Protein AF-0000000076393486 (afdb_homodimer)

Organism: Callorhinchus milii (NCBI:txid7868)

InterPro domains:
  IPR001675 Glycosyl transferase family 29 [PF00777] (75-314)
  IPR012163 Sialyltransferase [PIRSF005557] (46-324)
  IPR038578 GT29-like superfamiliy [G3DSA:3.90.1480.20] (38-325)
  IPR051757 Beta-galactoside alpha2-3 sialyltransferases [PTHR46032] (37-324)

Sequence (650 aa):
MYWGRGWRRPRWWACLLAGLALLLCLHASLRCCSGGRRGRGVSSVCGCRTCVAQPGTDSWFDERFNSSVEPLLSTKNSWIHPDALHWWMRLQSGRTTVVKVTEWLLKAGATTNPYQGPPQPSRCRSCSVVGNSGNLRGSEYGKLIDSHDFVLRMNRAAIAGFEPDVGTRTTHHFMYPESARDLQPHVYLVLVPFKLLDLMWLSSALSSGHINVTYTRVKRYIKADRDKVLVIHPEFFKYVHENWTERHGRYPSTGLLTLVFALHLCDQVSVFGYGADIRGNWHHYWEKNRYAGAFRATGVHHAGFERQVITQLAIGGKIRLYPGQMYWGRGWRRPRWWACLLAGLALLLCLHASLRCCSGGRRGRGVSSVCGCRTCVAQPGTDSWFDERFNSSVEPLLSTKNSWIHPDALHWWMRLQSGRTTVVKVTEWLLKAGATTNPYQGPPQPSRCRSCSVVGNSGNLRGSEYGKLIDSHDFVLRMNRAAIAGFEPDVGTRTTHHFMYPESARDLQPHVYLVLVPFKLLDLMWLSSALSSGHINVTYTRVKRYIKADRDKVLVIHPEFFKYVHENWTERHGRYPSTGLLTLVFALHLCDQVSVFGYGADIRGNWHHYWEKNRYAGAFRATGVHHAGFERQVITQLAIGGKIRLYPGQ

Radius of gyration: 35.56 Å; Cα contacts (8 Å, |Δi|>4): 1151; chains: 2; bounding box: 90×109×100 Å

Foldseek 3Di:
DDDDDDDDDDDDDDDDDDDDDDDDDDDDDPPPPPPVPPPPPQDDPDDDPDDPPRPPPDPVSNVPDDPPDDPDDDPVPVDDDPVVVVVVVVVDPLVVLVVVLVVLLVVLQAPAPPQDDDDDPVDAAEEEEAEFFQLLQPQQCAVVQVPGNAYEEEFQRDCVPSNSRGHDDHQEYEYFFARDAADDPNHAYEYEDPDSVRSVQVSQQPPVLPDQDDPHGGGSHHHDRSHRYYYDDVVLFVVCCCVQLVVQAQTADSSSSVQVVCLRRGPAYEYYNDFHPVVRFRDGSPDPDPVSCVVVVVSRHDNVSSVVSVVVCCVVVSYHYDRHD/DDDDPDDDDDDDDDDDDDDDYDDDPPVPDPPPPPPVPPPPPQDDPDDDPDDPPRPPPDPVSNVPDDPPDDPDDDPVPVDDDPVVVVVVVVVDPLVVLVVVLVVLLVVLQAPAPPQDDDDDPVDAAEEEEAEFFQLLQPQQCAVVQVPGNAYEYEFQRDCVPSNSRGHDDHQEYEYFFARDAADDPNHAYEYEDPDSVRSVQVSQQPPVLPDQDDPHGGGSHHHDRSHRYYYDDVVLFVVCCCPQLVVQAQTADSSSSVQVVCLRRGPAYEYYNDFHPVVRFRDGSPDPDDVSCVVVVVSRHDNVSSVVSVVVCCVVVSYHYDRHD

Nearest PDB structures (foldseek):
  2wnf-assembly1_A  TM=7.527E-01  e=5.369E-31  Sus scrofa
  2wml-assembly1_A  TM=7.428E-01  e=3.235E-31  Sus scrofa
  6apl-assembly1_A  TM=7.804E-01  e=3.347E-16  Homo sapiens
  6qvt-assembly2_B  TM=5.595E-01  e=7.664E-08  Homo sapiens
  6qvt-assembly1_A  TM=5.709E-01  e=1.860E-07  Homo sapiens

Structure (mmCIF, N/CA/C/O backbone):
data_AF-0000000076393486-model_v1
#
loop_
_entity.id
_entity.type
_entity.pdbx_description
1 polymer 'CMP-N-acetylneuraminate-beta-galactosamide-alpha-2,3-sialyltransferase 2'
#
loop_
_atom_site.group_PDB
_atom_site.id
_atom_site.type_symbol
_atom_site.label_atom_id
_atom_site.label_alt_id
_atom_site.label_comp_id
_atom_site.label_asym_id
_atom_site.label_entity_id
_atom_site.label_seq_id
_atom_site.pdbx_PDB_ins_code
_atom_site.Cartn_x
_atom_site.Cartn_y
_atom_site.Cartn_z
_atom_site.occupancy
_atom_site.B_iso_or_equiv
_atom_site.auth_seq_id
_atom_site.auth_comp_id
_atom_site.auth_asym_id
_atom_site.auth_atom_id
_atom_site.pdbx_PDB_model_num
ATOM 1 N N . MET A 1 1 ? -34.406 -2.322 -59.312 1 17.16 1 MET A N 1
ATOM 2 C CA . MET A 1 1 ? -34.625 -1.48 -60.469 1 17.16 1 MET A CA 1
ATOM 3 C C . MET A 1 1 ? -34.125 -0.064 -60.219 1 17.16 1 MET A C 1
ATOM 5 O O . MET A 1 1 ? -33.25 0.437 -60.969 1 17.16 1 MET A O 1
ATOM 9 N N . TYR A 1 2 ? -35.156 0.816 -59.906 1 18.14 2 TYR A N 1
ATOM 10 C CA . TYR A 1 2 ? -35.531 2.115 -60.438 1 18.14 2 TYR A CA 1
ATOM 11 C C . TYR A 1 2 ? -34.719 3.232 -59.844 1 18.14 2 TYR A C 1
ATOM 13 O O . TYR A 1 2 ? -34.312 3.162 -58.656 1 18.14 2 TYR A O 1
ATOM 21 N N . TRP A 1 3 ? -34.438 4.32 -60.594 1 19.28 3 TRP A N 1
ATOM 22 C CA . TRP A 1 3 ? -33.625 5.344 -61.25 1 19.28 3 TRP A CA 1
ATOM 23 C C . TRP A 1 3 ? -33.656 6.645 -60.469 1 19.28 3 TRP A C 1
ATOM 25 O O . TRP A 1 3 ? -32.594 7.176 -60.125 1 19.28 3 TRP A O 1
ATOM 35 N N . GLY A 1 4 ? -34.625 7.57 -60.688 1 16.88 4 GLY A N 1
ATOM 36 C CA . GLY A 1 4 ? -34.531 8.836 -61.406 1 16.88 4 GLY A CA 1
ATOM 37 C C . GLY A 1 4 ? -34.469 10.031 -60.469 1 16.88 4 GLY A C 1
ATOM 38 O O . GLY A 1 4 ? -34.656 11.172 -60.906 1 16.88 4 GLY A O 1
ATOM 39 N N . ARG A 1 5 ? -34.406 9.859 -59.062 1 18.45 5 ARG A N 1
ATOM 40 C CA . ARG A 1 5 ? -35 10.938 -58.281 1 18.45 5 ARG A CA 1
ATOM 41 C C . ARG A 1 5 ? -34.219 12.242 -58.469 1 18.45 5 ARG A C 1
ATOM 43 O O . ARG A 1 5 ? -33 12.258 -58.312 1 18.45 5 ARG A O 1
ATOM 50 N N . GLY A 1 6 ? -34.906 13.383 -58.781 1 17.14 6 GLY A N 1
ATOM 51 C CA . GLY A 1 6 ? -35.031 14.633 -59.5 1 17.14 6 GLY A CA 1
ATOM 52 C C . GLY A 1 6 ? -34.219 15.766 -58.906 1 17.14 6 GLY A C 1
ATOM 53 O O . GLY A 1 6 ? -33.688 15.633 -57.812 1 17.14 6 GLY A O 1
ATOM 54 N N . TRP A 1 7 ? -34.75 17.109 -58.969 1 18.02 7 TRP A N 1
ATOM 55 C CA . TRP A 1 7 ? -34.562 18.375 -59.656 1 18.02 7 TRP A CA 1
ATOM 56 C C . TRP A 1 7 ? -33.969 19.422 -58.719 1 18.02 7 TRP A C 1
ATOM 58 O O . TRP A 1 7 ? -34.125 19.328 -57.5 1 18.02 7 TRP A O 1
ATOM 68 N N . ARG A 1 8 ? -33.188 20.484 -59.25 1 19.95 8 ARG A N 1
ATOM 69 C CA . ARG A 1 8 ? -32.094 21.453 -59.219 1 19.95 8 ARG A CA 1
ATOM 70 C C . ARG A 1 8 ? -32.594 22.828 -58.812 1 19.95 8 ARG A C 1
ATOM 72 O O . ARG A 1 8 ? -32.969 23.641 -59.656 1 19.95 8 ARG A O 1
ATOM 79 N N . ARG A 1 9 ? -33.594 23.016 -57.781 1 17.31 9 ARG A N 1
ATOM 80 C CA . ARG A 1 9 ? -34.312 24.297 -57.812 1 17.31 9 ARG A CA 1
ATOM 81 C C . ARG A 1 9 ? -33.312 25.469 -57.75 1 17.31 9 ARG A C 1
ATOM 83 O O . ARG A 1 9 ? -32.375 25.438 -56.938 1 17.31 9 ARG A O 1
ATOM 90 N N . PRO A 1 10 ? -33.562 26.625 -58.531 1 17.84 10 PRO A N 1
ATOM 91 C CA . PRO A 1 10 ? -32.875 27.75 -59.125 1 17.84 10 PRO A CA 1
ATOM 92 C C . PRO A 1 10 ? -32.5 28.828 -58.125 1 17.84 10 PRO A C 1
ATOM 94 O O . PRO A 1 10 ? -32.969 28.797 -56.969 1 17.84 10 PRO A O 1
ATOM 97 N N . ARG A 1 11 ? -32.219 30.141 -58.688 1 18.19 11 ARG A N 1
ATOM 98 C CA . ARG A 1 11 ? -31.312 31.25 -58.938 1 18.19 11 ARG A CA 1
ATOM 99 C C . ARG A 1 11 ? -31.641 32.438 -58.031 1 18.19 11 ARG A C 1
ATOM 101 O O . ARG A 1 11 ? -30.734 33.062 -57.438 1 18.19 11 ARG A O 1
ATOM 108 N N . TRP A 1 12 ? -32.875 33.25 -58.125 1 16.8 12 TRP A N 1
ATOM 109 C CA . TRP A 1 12 ? -32.812 34.625 -58.562 1 16.8 12 TRP A CA 1
ATOM 110 C C . TRP A 1 12 ? -32.562 35.562 -57.375 1 16.8 12 TRP A C 1
ATOM 112 O O . TRP A 1 12 ? -32.688 35.156 -56.219 1 16.8 12 TRP A O 1
ATOM 122 N N . TRP A 1 13 ? -33.188 36.938 -57.438 1 18.09 13 TRP A N 1
ATOM 123 C CA . TRP A 1 13 ? -32.969 38.344 -57.625 1 18.09 13 TRP A CA 1
ATOM 124 C C . TRP A 1 13 ? -32.969 39.094 -56.281 1 18.09 13 TRP A C 1
ATOM 126 O O . TRP A 1 13 ? -33.5 38.562 -55.312 1 18.09 13 TRP A O 1
ATOM 136 N N . ALA A 1 14 ? -32.875 40.562 -56.406 1 20.09 14 ALA A N 1
ATOM 137 C CA . ALA A 1 14 ? -32.312 41.844 -56.031 1 20.09 14 ALA A CA 1
ATOM 138 C C . ALA A 1 14 ? -33.188 42.531 -54.969 1 20.09 14 ALA A C 1
ATOM 140 O O . ALA A 1 14 ? -34.219 43.125 -55.312 1 20.09 14 ALA A O 1
ATOM 141 N N . CYS A 1 15 ? -33.469 41.906 -53.875 1 16.97 15 CYS A N 1
ATOM 142 C CA . CYS A 1 15 ? -34.438 42.438 -52.906 1 16.97 15 CYS A CA 1
ATOM 143 C C . CYS A 1 15 ? -34.031 43.844 -52.438 1 16.97 15 CYS A C 1
ATOM 145 O O . CYS A 1 15 ? -32.844 44.125 -52.25 1 16.97 15 CYS A O 1
ATOM 147 N N . LEU A 1 16 ? -35.062 44.75 -52.438 1 19.67 16 LEU A N 1
ATOM 148 C CA . LEU A 1 16 ? -35.531 46.094 -52.125 1 19.67 16 LEU A CA 1
ATOM 149 C C . LEU A 1 16 ? -35.188 46.469 -50.688 1 19.67 16 LEU A C 1
ATOM 151 O O . LEU A 1 16 ? -35.656 45.875 -49.719 1 19.67 16 LEU A O 1
ATOM 155 N N . LEU A 1 17 ? -33.875 46.844 -50.562 1 17.97 17 LEU A N 1
ATOM 156 C CA . LEU A 1 17 ? -33.25 47.281 -49.312 1 17.97 17 LEU A CA 1
ATOM 157 C C . LEU A 1 17 ? -34.062 48.375 -48.656 1 17.97 17 LEU A C 1
ATOM 159 O O . LEU A 1 17 ? -34.281 49.438 -49.25 1 17.97 17 LEU A O 1
ATOM 163 N N . ALA A 1 18 ? -34.656 48 -47.5 1 16.38 18 ALA A N 1
ATOM 164 C CA . ALA A 1 18 ? -35.656 48.531 -46.531 1 16.38 18 ALA A CA 1
ATOM 165 C C . ALA A 1 18 ? -35.125 49.812 -45.875 1 16.38 18 ALA A C 1
ATOM 167 O O . ALA A 1 18 ? -35.812 50.844 -45.906 1 16.38 18 ALA A O 1
ATOM 168 N N . GLY A 1 19 ? -34.781 49.688 -44.562 1 16.44 19 GLY A N 1
ATOM 169 C CA . GLY A 1 19 ? -35.562 50.188 -43.438 1 16.44 19 GLY A CA 1
ATOM 170 C C . GLY A 1 19 ? -35.156 51.562 -43 1 16.44 19 GLY A C 1
ATOM 171 O O . GLY A 1 19 ? -34 51.969 -43.188 1 16.44 19 GLY A O 1
ATOM 172 N N . LEU A 1 20 ? -36 52.156 -42.219 1 17.45 20 LEU A N 1
ATOM 173 C CA . LEU A 1 20 ? -36.688 53.344 -41.719 1 17.45 20 LEU A CA 1
ATOM 174 C C . LEU A 1 20 ? -35.812 54.094 -40.719 1 17.45 20 LEU A C 1
ATOM 176 O O . LEU A 1 20 ? -35.562 55.281 -40.875 1 17.45 20 LEU A O 1
ATOM 180 N N . ALA A 1 21 ? -36.188 54.031 -39.469 1 17.23 21 ALA A N 1
ATOM 181 C CA . ALA A 1 21 ? -36.812 55.156 -38.75 1 17.23 21 ALA A CA 1
ATOM 182 C C . ALA A 1 21 ? -35.781 55.938 -37.969 1 17.23 21 ALA A C 1
ATOM 184 O O . ALA A 1 21 ? -35.719 57.188 -38.094 1 17.23 21 ALA A O 1
ATOM 185 N N . LEU A 1 22 ? -35.406 55.5 -36.594 1 17.3 22 LEU A N 1
ATOM 186 C CA . LEU A 1 22 ? -35.906 56.25 -35.438 1 17.3 22 LEU A CA 1
ATOM 187 C C . LEU A 1 22 ? -34.906 57.281 -34.969 1 17.3 22 LEU A C 1
ATOM 189 O O . LEU A 1 22 ? -33.719 57.188 -35.281 1 17.3 22 LEU A O 1
ATOM 193 N N . LEU A 1 23 ? -34.5 57.281 -33.562 1 18.19 23 LEU A N 1
ATOM 194 C CA . LEU A 1 23 ? -34.906 58.219 -32.531 1 18.19 23 LEU A CA 1
ATOM 195 C C . LEU A 1 23 ? -33.781 59.219 -32.25 1 18.19 23 LEU A C 1
ATOM 197 O O . LEU A 1 23 ? -32.625 58.969 -32.562 1 18.19 23 LEU A O 1
ATOM 201 N N . LEU A 1 24 ? -33.906 60.062 -31.062 1 19.38 24 LEU A N 1
ATOM 202 C CA . LEU A 1 24 ? -34 61.406 -30.484 1 19.38 24 LEU A CA 1
ATOM 203 C C . LEU A 1 24 ? -32.625 61.844 -29.969 1 19.38 24 LEU A C 1
ATOM 205 O O . LEU A 1 24 ? -31.734 61.031 -29.812 1 19.38 24 LEU A O 1
ATOM 209 N N . CYS A 1 25 ? -32.594 62.781 -28.812 1 19.66 25 CYS A N 1
ATOM 210 C CA . CYS A 1 25 ? -32.281 64.125 -28.422 1 19.66 25 CYS A CA 1
ATOM 211 C C . CYS A 1 25 ? -31.031 64.188 -27.562 1 19.66 25 CYS A C 1
ATOM 213 O O . CYS A 1 25 ? -30.375 65.25 -27.5 1 19.66 25 CYS A O 1
ATOM 215 N N . LEU A 1 26 ? -30.734 63.375 -26.484 1 22.47 26 LEU A N 1
ATOM 216 C CA . LEU A 1 26 ? -30.547 64 -25.188 1 22.47 26 LEU A CA 1
ATOM 217 C C . LEU A 1 26 ? -29.109 64.5 -25.047 1 22.47 26 LEU A C 1
ATOM 219 O O . LEU A 1 26 ? -28.156 63.812 -25.375 1 22.47 26 LEU A O 1
ATOM 223 N N . HIS A 1 27 ? -28.859 65.875 -24.766 1 22.12 27 HIS A N 1
ATOM 224 C CA . HIS A 1 27 ? -27.828 66.875 -24.656 1 22.12 27 HIS A CA 1
ATOM 225 C C . HIS A 1 27 ? -26.922 66.625 -23.469 1 22.12 27 HIS A C 1
ATOM 227 O O . HIS A 1 27 ? -25.984 67.375 -23.219 1 22.12 27 HIS A O 1
ATOM 233 N N . ALA A 1 28 ? -27.219 65.938 -22.312 1 23.73 28 ALA A N 1
ATOM 234 C CA . ALA A 1 28 ? -26.844 66.5 -21.031 1 23.73 28 ALA A CA 1
ATOM 235 C C . ALA A 1 28 ? -25.328 66.562 -20.875 1 23.73 28 ALA A C 1
ATOM 237 O O . ALA A 1 28 ? -24.609 65.812 -21.516 1 23.73 28 ALA A O 1
ATOM 238 N N . SER A 1 29 ? -24.781 67.562 -19.891 1 25.25 29 SER A N 1
ATOM 239 C CA . SER A 1 29 ? -23.688 68.312 -19.328 1 25.25 29 SER A CA 1
ATOM 240 C C . SER A 1 29 ? -22.672 67.375 -18.641 1 25.25 29 SER A C 1
ATOM 242 O O . SER A 1 29 ? -23.031 66.625 -17.766 1 25.25 29 SER A O 1
ATOM 244 N N . LEU A 1 30 ? -21.516 67.125 -19.188 1 24.72 30 LEU A N 1
ATOM 245 C CA . LEU A 1 30 ? -20.438 66.25 -18.75 1 24.72 30 LEU A CA 1
ATOM 246 C C . LEU A 1 30 ? -19.688 66.875 -17.578 1 24.72 30 LEU A C 1
ATOM 248 O O . LEU A 1 30 ? -18.891 67.75 -17.75 1 24.72 30 LEU A O 1
ATOM 252 N N . ARG A 1 31 ? -20.406 67.25 -16.484 1 26.47 31 ARG A N 1
ATOM 253 C CA . ARG A 1 31 ? -19.625 67.688 -15.328 1 26.47 31 ARG A CA 1
ATOM 254 C C . ARG A 1 31 ? -18.594 66.688 -14.938 1 26.47 31 ARG A C 1
ATOM 256 O O . ARG A 1 31 ? -18.906 65.438 -14.875 1 26.47 31 ARG A O 1
ATOM 263 N N . CYS A 1 32 ? -17.344 67 -15.102 1 25.61 32 CYS A N 1
ATOM 264 C CA . CYS A 1 32 ? -16.062 66.375 -14.828 1 25.61 32 CYS A CA 1
ATOM 265 C C . CYS A 1 32 ? -15.945 66 -13.352 1 25.61 32 CYS A C 1
ATOM 267 O O . CYS A 1 32 ? -15.695 66.875 -12.508 1 25.61 32 CYS A O 1
ATOM 269 N N . CYS A 1 33 ? -16.984 65.5 -12.656 1 25.72 33 CYS A N 1
ATOM 270 C CA . CYS A 1 33 ? -16.766 65.188 -11.25 1 25.72 33 CYS A CA 1
ATOM 271 C C . CYS A 1 33 ? -15.531 64.312 -11.078 1 25.72 33 CYS A C 1
ATOM 273 O O . CYS A 1 33 ? -15.461 63.219 -11.617 1 25.72 33 CYS A O 1
ATOM 275 N N . SER A 1 34 ? -14.398 65 -11 1 28.61 34 SER A N 1
ATOM 276 C CA . SER A 1 34 ? -13.117 64.438 -10.578 1 28.61 34 SER A CA 1
ATOM 277 C C . SER A 1 34 ? -13.25 63.656 -9.266 1 28.61 34 SER A C 1
ATOM 279 O O . SER A 1 34 ? -13.109 64.25 -8.188 1 28.61 34 SER A O 1
ATOM 281 N N . GLY A 1 35 ? -14.43 63.219 -8.938 1 28.19 35 GLY A N 1
ATOM 282 C CA . GLY A 1 35 ? -14.391 62.531 -7.648 1 28.19 35 GLY A CA 1
ATOM 283 C C . GLY A 1 35 ? -13.25 61.531 -7.531 1 28.19 35 GLY A C 1
ATOM 284 O O . GLY A 1 35 ? -13.023 60.75 -8.445 1 28.19 35 GLY A O 1
ATOM 285 N N . GLY A 1 36 ? -12.156 62 -6.945 1 29.03 36 GLY A N 1
ATOM 286 C CA . GLY A 1 36 ? -11.07 61.125 -6.551 1 29.03 36 GLY A CA 1
ATOM 287 C C . GLY A 1 36 ? -11.547 59.719 -6.18 1 29.03 36 GLY A C 1
ATOM 288 O O . GLY A 1 36 ? -12.445 59.562 -5.352 1 29.03 36 GLY A O 1
ATOM 289 N N . ARG A 1 37 ? -11.672 58.906 -7.168 1 35 37 ARG A N 1
ATOM 290 C CA . ARG A 1 37 ? -11.93 57.5 -6.875 1 35 37 ARG A CA 1
ATOM 291 C C . ARG A 1 37 ? -11.164 57.062 -5.633 1 35 37 ARG A C 1
ATOM 293 O O . ARG A 1 37 ? -9.938 57 -5.645 1 35 37 ARG A O 1
ATOM 300 N N . ARG A 1 38 ? -11.547 57.625 -4.438 1 34.53 38 ARG A N 1
ATOM 301 C CA . ARG A 1 38 ? -11.07 56.875 -3.275 1 34.53 38 ARG A CA 1
ATOM 302 C C . ARG A 1 38 ? -10.844 55.406 -3.617 1 34.53 38 ARG A C 1
ATOM 304 O O . ARG A 1 38 ? -11.648 54.781 -4.324 1 34.53 38 ARG A O 1
ATOM 311 N N . GLY A 1 39 ? -9.609 55.125 -3.729 1 37.03 39 GLY A N 1
ATOM 312 C CA . GLY A 1 39 ? -9.227 53.719 -3.941 1 37.03 39 GLY A CA 1
ATOM 313 C C . GLY A 1 39 ? -10.164 52.75 -3.287 1 37.03 39 GLY A C 1
ATOM 314 O O . GLY A 1 39 ? -10.5 52.875 -2.109 1 37.03 39 GLY A O 1
ATOM 315 N N . ARG A 1 40 ? -11.133 52.312 -3.867 1 42.09 40 ARG A N 1
ATOM 316 C CA . ARG A 1 40 ? -12.07 51.281 -3.432 1 42.09 40 ARG A CA 1
ATOM 317 C C . ARG A 1 40 ? -11.398 50.25 -2.51 1 42.09 40 ARG A C 1
ATOM 319 O O . ARG A 1 40 ? -10.453 49.594 -2.914 1 42.09 40 ARG A O 1
ATOM 326 N N . GLY A 1 41 ? -11.102 50.531 -1.272 1 50.22 41 GLY A N 1
ATOM 327 C CA . GLY A 1 41 ? -10.523 49.719 -0.219 1 50.22 41 GLY A CA 1
ATOM 328 C C . GLY A 1 41 ? -10.844 48.25 -0.362 1 50.22 41 GLY A C 1
ATOM 329 O O . GLY A 1 41 ? -12.016 47.875 -0.464 1 50.22 41 GLY A O 1
ATOM 330 N N . VAL A 1 42 ? -10.172 47.531 -1.125 1 63.59 42 VAL A N 1
ATOM 331 C CA . VAL A 1 42 ? -10.367 46.094 -1.23 1 63.59 42 VAL A CA 1
ATOM 332 C C . VAL A 1 42 ? -10.844 45.531 0.111 1 63.59 42 VAL A C 1
ATOM 334 O O . VAL A 1 42 ? -10.25 45.812 1.153 1 63.59 42 VAL A O 1
ATOM 337 N N . SER A 1 43 ? -12.07 45.281 0.247 1 83 43 SER A N 1
ATOM 338 C CA . SER A 1 43 ? -12.695 44.719 1.438 1 83 43 SER A CA 1
ATOM 339 C C . SER A 1 43 ? -11.898 43.531 1.964 1 83 43 SER A C 1
ATOM 341 O O . SER A 1 43 ? -11.453 42.688 1.187 1 83 43 SER A O 1
ATOM 343 N N . SER A 1 44 ? -11.492 43.656 3.223 1 90.5 44 SER A N 1
ATOM 344 C CA . SER A 1 44 ? -10.758 42.594 3.891 1 90.5 44 SER A CA 1
ATOM 345 C C . SER A 1 44 ? -11.586 41.312 3.947 1 90.5 44 SER A C 1
ATOM 347 O O . SER A 1 44 ? -12.789 41.344 4.207 1 90.5 44 SER A O 1
ATOM 349 N N . VAL A 1 45 ? -11.008 40.25 3.564 1 93.5 45 VAL A N 1
ATOM 350 C CA . VAL A 1 45 ? -11.711 38.969 3.494 1 93.5 45 VAL A CA 1
ATOM 351 C C . VAL A 1 45 ? -11.836 38.375 4.895 1 93.5 45 VAL A C 1
ATOM 353 O O . VAL A 1 45 ? -12.578 37.406 5.098 1 93.5 45 VAL A O 1
ATOM 356 N N . CYS A 1 46 ? -11.117 38.938 5.859 1 95.31 46 CYS A N 1
ATOM 357 C CA . CYS A 1 46 ? -11.18 38.469 7.238 1 95.31 46 CYS A CA 1
ATOM 358 C C . CYS A 1 46 ? -11.156 39.625 8.211 1 95.31 46 CYS A C 1
ATOM 360 O O . CYS A 1 46 ? -11.164 40.812 7.801 1 95.31 46 CYS A O 1
ATOM 362 N N . GLY A 1 47 ? -11.258 39.375 9.469 1 94.62 47 GLY A N 1
ATOM 363 C CA . GLY A 1 47 ? -11.336 40.406 10.492 1 94.62 47 GLY A CA 1
ATOM 364 C C . GLY A 1 47 ? -9.984 40.781 11.07 1 94.62 47 GLY A C 1
ATOM 365 O O . GLY A 1 47 ? -9.898 41.562 12.039 1 94.62 47 GLY A O 1
ATOM 366 N N . CYS A 1 48 ? -8.867 40.25 10.57 1 95.31 48 CYS A N 1
ATOM 367 C CA . CYS A 1 48 ? -7.523 40.531 11.07 1 95.31 48 CYS A CA 1
ATOM 368 C C . CYS A 1 48 ? -6.938 41.75 10.367 1 95.31 48 CYS A C 1
ATOM 370 O O . CYS A 1 48 ? -7.488 42.25 9.375 1 95.31 48 CYS A O 1
ATOM 372 N N . ARG A 1 49 ? -5.867 42.281 10.961 1 92.88 49 ARG A N 1
ATOM 373 C CA . ARG A 1 49 ? -5.152 43.406 10.32 1 92.88 49 ARG A CA 1
ATOM 374 C C . ARG A 1 49 ? -4.656 43 8.93 1 92.88 49 ARG A C 1
ATOM 376 O O . ARG A 1 49 ? -4.707 43.781 7.992 1 92.88 49 ARG A O 1
ATOM 383 N N . THR A 1 50 ? -4.137 41.812 8.875 1 93.75 50 THR A N 1
ATOM 384 C CA . THR A 1 50 ? -3.758 41.188 7.621 1 93.75 50 THR A CA 1
ATOM 385 C C . THR A 1 50 ? -4.379 39.812 7.504 1 93.75 50 THR A C 1
ATOM 387 O O . THR A 1 50 ? -4.57 39.125 8.508 1 93.75 50 THR A O 1
ATOM 390 N N . CYS A 1 51 ? -4.762 39.469 6.273 1 95.81 51 CYS A N 1
ATOM 391 C CA . CYS A 1 51 ? -5.41 38.188 6.039 1 95.81 51 CYS A CA 1
ATOM 392 C C . CYS A 1 51 ? -4.621 37.344 5.039 1 95.81 51 CYS A C 1
ATOM 394 O O . CYS A 1 51 ? -4.344 37.812 3.928 1 95.81 51 CYS A O 1
ATOM 396 N N . VAL A 1 52 ? -4.328 36.156 5.438 1 96.06 52 VAL A N 1
ATOM 397 C CA . VAL A 1 52 ? -3.561 35.219 4.605 1 96.06 52 VAL A CA 1
ATOM 398 C C . VAL A 1 52 ? -4.207 35.125 3.225 1 96.06 52 VAL A C 1
ATOM 400 O O . VAL A 1 52 ? -3.535 35.25 2.203 1 96.06 52 VAL A O 1
ATOM 403 N N . ALA A 1 53 ? -5.531 35 3.186 1 93.25 53 ALA A N 1
ATOM 404 C CA . ALA A 1 53 ? -6.234 34.656 1.952 1 93.25 53 ALA A CA 1
ATOM 405 C C . ALA A 1 53 ? -6.605 35.906 1.164 1 93.25 53 ALA A C 1
ATOM 407 O O . ALA A 1 53 ? -7.328 35.812 0.169 1 93.25 53 ALA A O 1
ATOM 408 N N . GLN A 1 54 ? -6.184 37.156 1.633 1 94 54 GLN A N 1
ATOM 409 C CA . GLN A 1 54 ? -6.496 38.375 0.895 1 94 54 GLN A CA 1
ATOM 410 C C . GLN A 1 54 ? -5.887 38.344 -0.504 1 94 54 GLN A C 1
ATOM 412 O O . GLN A 1 54 ? -4.664 38.281 -0.653 1 94 54 GLN A O 1
ATOM 417 N N . PRO A 1 55 ? -6.75 38.25 -1.525 1 91.75 55 PRO A N 1
ATOM 418 C CA . PRO A 1 55 ? -6.207 38.188 -2.885 1 91.75 55 PRO A CA 1
ATOM 419 C C . PRO A 1 55 ? -5.512 39.469 -3.299 1 91.75 55 PRO A C 1
ATOM 421 O O . PRO A 1 55 ? -5.84 40.562 -2.785 1 91.75 55 PRO A O 1
ATOM 424 N N . GLY A 1 56 ? -4.488 39.438 -4.215 1 92.88 56 GLY A N 1
ATOM 425 C CA . GLY A 1 56 ? -3.881 40.625 -4.84 1 92.88 56 GLY A CA 1
ATOM 426 C C . GLY A 1 56 ? -2.768 41.219 -4.012 1 92.88 56 GLY A C 1
ATOM 427 O O . GLY A 1 56 ? -2.164 42.219 -4.41 1 92.88 56 GLY A O 1
ATOM 428 N N . THR A 1 57 ? -2.574 40.656 -2.855 1 93.44 57 THR A N 1
ATOM 429 C CA . THR A 1 57 ? -1.559 41.25 -1.982 1 93.44 57 THR A CA 1
ATOM 430 C C . THR A 1 57 ? -0.178 40.688 -2.312 1 93.44 57 THR A C 1
ATOM 432 O O . THR A 1 57 ? 0.84 41.312 -2.008 1 93.44 57 THR A O 1
ATOM 435 N N . ASP A 1 58 ? -0.049 39.5 -2.807 1 95.38 58 ASP A N 1
ATOM 436 C CA . ASP A 1 58 ? 1.196 38.875 -3.201 1 95.38 58 ASP A CA 1
ATOM 437 C C . ASP A 1 58 ? 0.975 37.938 -4.395 1 95.38 58 ASP A C 1
ATOM 439 O O . ASP A 1 58 ? 0.335 36.875 -4.262 1 95.38 58 ASP A O 1
ATOM 443 N N . SER A 1 59 ? 1.56 38.25 -5.539 1 94.06 59 SER A N 1
ATOM 444 C CA . SER A 1 59 ? 1.321 37.531 -6.777 1 94.06 59 SER A CA 1
ATOM 445 C C . SER A 1 59 ? 1.901 36.125 -6.699 1 94.06 59 SER A C 1
ATOM 447 O O . SER A 1 59 ? 1.32 35.188 -7.238 1 94.06 59 SER A O 1
ATOM 449 N N . TRP A 1 60 ? 3.104 36 -6.109 1 96.25 60 TRP A N 1
ATOM 450 C CA . TRP A 1 60 ? 3.723 34.688 -5.949 1 96.25 60 TRP A CA 1
ATOM 451 C C . TRP A 1 60 ? 2.812 33.75 -5.16 1 96.25 60 TRP A C 1
ATOM 453 O O . TRP A 1 60 ? 2.623 32.594 -5.543 1 96.25 60 TRP A O 1
ATOM 463 N N . PHE A 1 61 ? 2.205 34.281 -4.082 1 97.12 61 PHE A N 1
ATOM 464 C CA . PHE A 1 61 ? 1.271 33.531 -3.25 1 97.12 61 PHE A CA 1
ATOM 465 C C . PHE A 1 61 ? 0.006 33.188 -4.031 1 97.12 61 PHE A C 1
ATOM 467 O O . PHE A 1 61 ? -0.463 32.031 -3.996 1 97.12 61 PHE A O 1
ATOM 474 N N . ASP A 1 62 ? -0.481 34.125 -4.742 1 95 62 ASP A N 1
ATOM 475 C CA . ASP A 1 62 ? -1.743 33.969 -5.457 1 95 62 ASP A CA 1
ATOM 476 C C . ASP A 1 62 ? -1.625 32.906 -6.543 1 95 62 ASP A C 1
ATOM 478 O O . ASP A 1 62 ? -2.6 32.219 -6.848 1 95 62 ASP A O 1
ATOM 482 N N . GLU A 1 63 ? -0.469 32.719 -7.043 1 92.44 63 GLU A N 1
ATOM 483 C CA . GLU A 1 63 ? -0.24 31.734 -8.086 1 92.44 63 GLU A CA 1
ATOM 484 C C . GLU A 1 63 ? -0.254 30.312 -7.516 1 92.44 63 GLU A C 1
ATOM 486 O O . GLU A 1 63 ? -0.554 29.359 -8.227 1 92.44 63 GLU A O 1
ATOM 491 N N . ARG A 1 64 ? 0.04 30.234 -6.281 1 96.19 64 ARG A N 1
ATOM 492 C CA . ARG A 1 64 ? 0.231 28.906 -5.68 1 96.19 64 ARG A CA 1
ATOM 493 C C . ARG A 1 64 ? -0.97 28.531 -4.82 1 96.19 64 ARG A C 1
ATOM 495 O O . ARG A 1 64 ? -1.389 27.359 -4.816 1 96.19 64 ARG A O 1
ATOM 502 N N . PHE A 1 65 ? -1.519 29.469 -4.137 1 96.12 65 PHE A N 1
ATOM 503 C CA . PHE A 1 65 ? -2.598 29.219 -3.191 1 96.12 65 PHE A CA 1
ATOM 504 C C . PHE A 1 65 ? -3.91 28.953 -3.924 1 96.12 65 PHE A C 1
ATOM 506 O O . PHE A 1 65 ? -4.336 29.766 -4.746 1 96.12 65 PHE A O 1
ATOM 513 N N . ASN A 1 66 ? -4.512 27.797 -3.738 1 93.88 66 ASN A N 1
ATOM 514 C CA . ASN A 1 66 ? -5.805 27.406 -4.293 1 93.88 66 ASN A CA 1
ATOM 515 C C . ASN A 1 66 ? -6.809 27.062 -3.193 1 93.88 66 ASN A C 1
ATOM 517 O O . ASN A 1 66 ? -6.766 25.969 -2.627 1 93.88 66 ASN A O 1
ATOM 521 N N . SER A 1 67 ? -7.707 28 -2.93 1 91.06 67 SER A N 1
ATOM 522 C CA . SER A 1 67 ? -8.641 27.891 -1.812 1 91.06 67 SER A CA 1
ATOM 523 C C . SER A 1 67 ? -9.641 26.766 -2.037 1 91.06 67 SER A C 1
ATOM 525 O O . SER A 1 67 ? -10.336 26.344 -1.106 1 91.06 67 SER A O 1
ATOM 527 N N . SER A 1 68 ? -9.781 26.219 -3.213 1 89 68 SER A N 1
ATOM 528 C CA . SER A 1 68 ? -10.766 25.188 -3.52 1 89 68 SER A CA 1
ATOM 529 C C . SER A 1 68 ? -10.258 23.812 -3.119 1 89 68 SER A C 1
ATOM 531 O O . SER A 1 68 ? -11.031 22.859 -3.059 1 89 68 SER A O 1
ATOM 533 N N . VAL A 1 69 ? -8.922 23.75 -2.871 1 91.31 69 VAL A N 1
ATOM 534 C CA . VAL A 1 69 ? -8.375 22.453 -2.447 1 91.31 69 VAL A CA 1
ATOM 535 C C . VAL A 1 69 ? -8.68 22.234 -0.968 1 91.31 69 VAL A C 1
ATOM 537 O O . VAL A 1 69 ? -8.312 23.047 -0.118 1 91.31 69 VAL A O 1
ATOM 540 N N . GLU A 1 70 ? -9.383 21.141 -0.679 1 89.38 70 GLU A N 1
ATOM 541 C CA . GLU A 1 70 ? -9.727 20.797 0.696 1 89.38 70 GLU A CA 1
ATOM 542 C C . GLU A 1 70 ? -8.594 20.031 1.373 1 89.38 70 GLU A C 1
ATOM 544 O O . GLU A 1 70 ? -8.203 18.969 0.91 1 89.38 70 GLU A O 1
ATOM 549 N N . PRO A 1 71 ? -8.062 20.562 2.438 1 93.12 71 PRO A N 1
ATOM 550 C CA . PRO A 1 71 ? -6.918 19.922 3.074 1 93.12 71 PRO A CA 1
ATOM 551 C C . PRO A 1 71 ? -7.285 18.594 3.748 1 93.12 71 PRO A C 1
ATOM 553 O O . PRO A 1 71 ? -6.43 17.719 3.912 1 93.12 71 PRO A O 1
ATOM 556 N N . LEU A 1 72 ? -8.555 18.484 4.133 1 92.12 72 LEU A N 1
ATOM 557 C CA . LEU A 1 72 ? -8.922 17.375 4.992 1 92.12 72 LEU A CA 1
ATOM 558 C C . LEU A 1 72 ? -9.789 16.375 4.238 1 92.12 72 LEU A C 1
ATOM 560 O O . LEU A 1 72 ? -10.656 16.766 3.447 1 92.12 72 LEU A O 1
ATOM 564 N N . LEU A 1 73 ? -9.539 15.141 4.547 1 88.31 73 LEU A N 1
ATOM 565 C CA . LEU A 1 73 ? -10.367 14.055 4.051 1 88.31 73 LEU A CA 1
ATOM 566 C C . LEU A 1 73 ? -11.703 14 4.789 1 88.31 73 LEU A C 1
ATOM 568 O O . LEU A 1 73 ? -11.75 14.18 6.008 1 88.31 73 LEU A O 1
ATOM 572 N N . SER A 1 74 ? -12.781 13.914 4.07 1 84.06 74 SER A N 1
ATOM 573 C CA . SER A 1 74 ? -14.117 13.781 4.645 1 84.06 74 SER A CA 1
ATOM 574 C C . SER A 1 74 ? -14.969 12.805 3.842 1 84.06 74 SER A C 1
ATOM 576 O O . SER A 1 74 ? -14.531 12.297 2.807 1 84.06 74 SER A O 1
ATOM 578 N N . THR A 1 75 ? -16.125 12.477 4.336 1 77.69 75 THR A N 1
ATOM 579 C CA . THR A 1 75 ? -17.047 11.586 3.633 1 77.69 75 THR A CA 1
ATOM 580 C C . THR A 1 75 ? -17.516 12.219 2.328 1 77.69 75 THR A C 1
ATOM 582 O O . THR A 1 75 ? -17.859 11.508 1.377 1 77.69 75 THR A O 1
ATOM 585 N N . LYS A 1 76 ? -17.469 13.562 2.285 1 79.19 76 LYS A N 1
ATOM 586 C CA . LYS A 1 76 ? -17.969 14.273 1.118 1 79.19 76 LYS A CA 1
ATOM 587 C C . LYS A 1 76 ? -16.938 14.297 -0.006 1 79.19 76 LYS A C 1
ATOM 589 O O . LYS A 1 76 ? -17.281 14.516 -1.169 1 79.19 76 LYS A O 1
ATOM 594 N N . ASN A 1 77 ? -15.703 14.07 0.4 1 83.94 77 ASN A N 1
ATOM 595 C CA . ASN A 1 77 ? -14.664 14.156 -0.615 1 83.94 77 ASN A CA 1
ATOM 596 C C . ASN A 1 77 ? -13.758 12.922 -0.594 1 83.94 77 ASN A C 1
ATOM 598 O O . ASN A 1 77 ? -12.555 13.031 -0.814 1 83.94 77 ASN A O 1
ATOM 602 N N . SER A 1 78 ? -14.336 11.805 -0.275 1 80.88 78 SER A N 1
ATOM 603 C CA . SER A 1 78 ? -13.562 10.578 -0.126 1 80.88 78 SER A CA 1
ATOM 604 C C . SER A 1 78 ? -13.195 9.984 -1.483 1 80.88 78 SER A C 1
ATOM 606 O O . SER A 1 78 ? -12.352 9.094 -1.57 1 80.88 78 SER A O 1
ATOM 608 N N . TRP A 1 79 ? -13.891 10.508 -2.531 1 79.88 79 TRP A N 1
ATOM 609 C CA . TRP A 1 79 ? -13.508 10.094 -3.879 1 79.88 79 TRP A CA 1
ATOM 610 C C . TRP A 1 79 ? -12.281 10.852 -4.355 1 79.88 79 TRP A C 1
ATOM 612 O O . TRP A 1 79 ? -12.359 12.047 -4.66 1 79.88 79 TRP A O 1
ATOM 622 N N . ILE A 1 80 ? -11.156 10.234 -4.402 1 85 80 ILE A N 1
ATOM 623 C CA . ILE A 1 80 ? -9.898 10.852 -4.809 1 85 80 ILE A CA 1
ATOM 624 C C . ILE A 1 80 ? -9.711 10.695 -6.316 1 85 80 ILE A C 1
ATOM 626 O O . ILE A 1 80 ? -9.875 9.602 -6.859 1 85 80 ILE A O 1
ATOM 630 N N . HIS A 1 81 ? -9.398 11.812 -6.98 1 82.12 81 HIS A N 1
ATOM 631 C CA . HIS A 1 81 ? -9.117 11.75 -8.406 1 82.12 81 HIS A CA 1
ATOM 632 C C . HIS A 1 81 ? -8.039 10.711 -8.711 1 82.12 81 HIS A C 1
ATOM 634 O O . HIS A 1 81 ? -7.051 10.602 -7.984 1 82.12 81 HIS A O 1
ATOM 640 N N . PRO A 1 82 ? -8.195 9.875 -9.766 1 73.12 82 PRO A N 1
ATOM 641 C CA . PRO A 1 82 ? -7.277 8.773 -10.07 1 73.12 82 PRO A CA 1
ATOM 642 C C . PRO A 1 82 ? -5.824 9.227 -10.195 1 73.12 82 PRO A C 1
ATOM 644 O O . PRO A 1 82 ? -4.914 8.531 -9.742 1 73.12 82 PRO A O 1
ATOM 647 N N . ASP A 1 83 ? -5.645 10.414 -10.789 1 75.62 83 ASP A N 1
ATOM 648 C CA . ASP A 1 83 ? -4.289 10.93 -10.945 1 75.62 83 ASP A CA 1
ATOM 649 C C . ASP A 1 83 ? -3.641 11.195 -9.594 1 75.62 83 ASP A C 1
ATOM 651 O O . ASP A 1 83 ? -2.473 10.859 -9.375 1 75.62 83 ASP A O 1
ATOM 655 N N . ALA A 1 84 ? -4.438 11.766 -8.695 1 84.19 84 ALA A N 1
ATOM 656 C CA . ALA A 1 84 ? -3.932 12.062 -7.359 1 84.19 84 ALA A CA 1
ATOM 657 C C . ALA A 1 84 ? -3.701 10.781 -6.566 1 84.19 84 ALA A C 1
ATOM 659 O O . ALA A 1 84 ? -2.697 10.648 -5.859 1 84.19 84 ALA A O 1
ATOM 660 N N . LEU A 1 85 ? -4.629 9.883 -6.707 1 79.81 85 LEU A N 1
ATOM 661 C CA . LEU A 1 85 ? -4.5 8.602 -6.02 1 79.81 85 LEU A CA 1
ATOM 662 C C . LEU A 1 85 ? -3.256 7.855 -6.488 1 79.81 85 LEU A C 1
ATOM 664 O O . LEU A 1 85 ? -2.492 7.336 -5.672 1 79.81 85 LEU A O 1
ATOM 668 N N . HIS A 1 86 ? -3.047 7.824 -7.797 1 72.81 86 HIS A N 1
ATOM 669 C CA . HIS A 1 86 ? -1.878 7.164 -8.367 1 72.81 86 HIS A CA 1
ATOM 670 C C . HIS A 1 86 ? -0.586 7.777 -7.84 1 72.81 86 HIS A C 1
ATOM 672 O O . HIS A 1 86 ? 0.336 7.055 -7.449 1 72.81 86 HIS A O 1
ATOM 678 N N . TRP A 1 87 ? -0.53 9.094 -7.859 1 78 87 TRP A N 1
ATOM 679 C CA . TRP A 1 87 ? 0.646 9.797 -7.352 1 78 87 TRP A CA 1
ATOM 680 C C . TRP A 1 87 ? 0.887 9.453 -5.883 1 78 87 TRP A C 1
ATOM 682 O O . TRP A 1 87 ? 2.012 9.133 -5.488 1 78 87 TRP A O 1
ATOM 692 N N . TRP A 1 88 ? -0.182 9.531 -5.105 1 82.69 88 TRP A N 1
ATOM 693 C CA . TRP A 1 88 ? -0.085 9.297 -3.668 1 82.69 88 TRP A CA 1
ATOM 694 C C . TRP A 1 88 ? 0.364 7.867 -3.377 1 82.69 88 TRP A C 1
ATOM 696 O O . TRP A 1 88 ? 1.207 7.641 -2.508 1 82.69 88 TRP A O 1
ATOM 706 N N . MET A 1 89 ? -0.129 6.93 -4.102 1 73.81 89 MET A N 1
ATOM 707 C CA . MET A 1 89 ? 0.221 5.527 -3.908 1 73.81 89 MET A CA 1
ATOM 708 C C . MET A 1 89 ? 1.688 5.277 -4.246 1 73.81 89 MET A C 1
ATOM 710 O O . MET A 1 89 ? 2.309 4.363 -3.699 1 73.81 89 MET A O 1
ATOM 714 N N . ARG A 1 90 ? 2.232 6.141 -4.996 1 68.62 90 ARG A N 1
ATOM 715 C CA . ARG A 1 90 ? 3.619 5.988 -5.422 1 68.62 90 ARG A CA 1
ATOM 716 C C . ARG A 1 90 ? 4.582 6.473 -4.344 1 68.62 90 ARG A C 1
ATOM 718 O O . ARG A 1 90 ? 5.781 6.207 -4.406 1 68.62 90 ARG A O 1
ATOM 725 N N . LEU A 1 91 ? 4.031 7.188 -3.42 1 72.69 91 LEU A N 1
ATOM 726 C CA . LEU A 1 91 ? 4.898 7.691 -2.359 1 72.69 91 LEU A CA 1
ATOM 727 C C . LEU A 1 91 ? 5.473 6.547 -1.532 1 72.69 91 LEU A C 1
ATOM 729 O O . LEU A 1 91 ? 6.527 6.688 -0.914 1 72.69 91 LEU A O 1
ATOM 733 N N . GLN A 1 92 ? 4.613 5.516 -1.53 1 62.19 92 GLN A N 1
ATOM 734 C CA . GLN A 1 92 ? 5.086 4.359 -0.771 1 62.19 92 GLN A CA 1
ATOM 735 C C . GLN A 1 92 ? 6.156 3.594 -1.542 1 62.19 92 GLN A C 1
ATOM 737 O O . GLN A 1 92 ? 6.117 3.531 -2.771 1 62.19 92 GLN A O 1
ATOM 742 N N . SER A 1 93 ? 7.27 3.486 -0.933 1 59.5 93 SER A N 1
ATOM 743 C CA . SER A 1 93 ? 8.336 2.781 -1.631 1 59.5 93 SER A CA 1
ATOM 744 C C . SER A 1 93 ? 8.07 1.281 -1.679 1 59.5 93 SER A C 1
ATOM 746 O O . SER A 1 93 ? 8.398 0.558 -0.734 1 59.5 93 SER A O 1
ATOM 748 N N . GLY A 1 94 ? 7.285 0.91 -2.645 1 62.84 94 GLY A N 1
ATOM 749 C CA . GLY A 1 94 ? 7.145 -0.516 -2.889 1 62.84 94 GLY A CA 1
ATOM 750 C C . GLY A 1 94 ? 8.469 -1.234 -3.031 1 62.84 94 GLY A C 1
ATOM 751 O O . GLY A 1 94 ? 8.633 -2.361 -2.555 1 62.84 94 GLY A O 1
ATOM 752 N N . ARG A 1 95 ? 9.438 -0.482 -3.463 1 66.12 95 ARG A N 1
ATOM 753 C CA . ARG A 1 95 ? 10.75 -1.083 -3.697 1 66.12 95 ARG A CA 1
ATOM 754 C C . ARG A 1 95 ? 11.422 -1.458 -2.381 1 66.12 95 ARG A C 1
ATOM 756 O O . ARG A 1 95 ? 12 -2.541 -2.258 1 66.12 95 ARG A O 1
ATOM 763 N N . THR A 1 96 ? 11.305 -0.585 -1.432 1 68.62 96 THR A N 1
ATOM 764 C CA . THR A 1 96 ? 11.93 -0.846 -0.139 1 68.62 96 THR A CA 1
ATOM 765 C C . THR A 1 96 ? 11.312 -2.078 0.52 1 68.62 96 THR A C 1
ATOM 767 O O . THR A 1 96 ? 12.031 -2.893 1.109 1 68.62 96 THR A O 1
ATOM 770 N N . THR A 1 97 ? 10.047 -2.119 0.394 1 74.44 97 THR A N 1
ATOM 771 C CA . THR A 1 97 ? 9.359 -3.264 0.984 1 74.44 97 THR A CA 1
ATOM 772 C C . THR A 1 97 ? 9.789 -4.562 0.303 1 74.44 97 THR A C 1
ATOM 774 O O . THR A 1 97 ? 10.039 -5.562 0.972 1 74.44 97 THR A O 1
ATOM 777 N N . VAL A 1 98 ? 9.852 -4.598 -1.015 1 77.19 98 VAL A N 1
ATOM 778 C CA . VAL A 1 98 ? 10.234 -5.781 -1.771 1 77.19 98 VAL A CA 1
ATOM 779 C C . VAL A 1 98 ? 11.648 -6.211 -1.366 1 77.19 98 VAL A C 1
ATOM 781 O O . VAL A 1 98 ? 11.891 -7.398 -1.128 1 77.19 98 VAL A O 1
ATOM 784 N N . VAL A 1 99 ? 12.539 -5.266 -1.264 1 75.38 99 VAL A N 1
ATOM 785 C CA . VAL A 1 99 ? 13.922 -5.559 -0.891 1 75.38 99 VAL A CA 1
ATOM 786 C C . VAL A 1 99 ? 13.961 -6.148 0.516 1 75.38 99 VAL A C 1
ATOM 788 O O . VAL A 1 99 ? 14.641 -7.152 0.755 1 75.38 99 VAL A O 1
ATOM 791 N N . LYS A 1 100 ? 13.266 -5.594 1.442 1 74.62 100 LYS A N 1
ATOM 792 C CA . LYS A 1 100 ? 13.25 -6.051 2.828 1 74.62 100 LYS A CA 1
ATOM 793 C C . LYS A 1 100 ? 12.711 -7.473 2.932 1 74.62 100 LYS A C 1
ATOM 795 O O . LYS A 1 100 ? 13.25 -8.297 3.68 1 74.62 100 LYS A O 1
ATOM 800 N N . VAL A 1 101 ? 11.664 -7.688 2.229 1 77.44 101 VAL A N 1
ATOM 801 C CA . VAL A 1 101 ? 11.07 -9.016 2.283 1 77.44 101 VAL A CA 1
ATOM 802 C C . VAL A 1 101 ? 12.008 -10.039 1.636 1 77.44 101 VAL A C 1
ATOM 804 O O . VAL A 1 101 ? 12.148 -11.156 2.129 1 77.44 101 VAL A O 1
ATOM 807 N N . THR A 1 102 ? 12.602 -9.633 0.559 1 81.44 102 THR A N 1
ATOM 808 C CA . THR A 1 102 ? 13.547 -10.531 -0.104 1 81.44 102 THR A CA 1
ATOM 809 C C . THR A 1 102 ? 14.727 -10.844 0.807 1 81.44 102 THR A C 1
ATOM 811 O O . THR A 1 102 ? 15.172 -11.992 0.887 1 81.44 102 THR A O 1
ATOM 814 N N . GLU A 1 103 ? 15.203 -9.867 1.477 1 80.5 103 GLU A N 1
ATOM 815 C CA . GLU A 1 103 ? 16.281 -10.07 2.439 1 80.5 103 GLU A CA 1
ATOM 816 C C . GLU A 1 103 ? 15.844 -10.984 3.58 1 80.5 103 GLU A C 1
ATOM 818 O O . GLU A 1 103 ? 16.609 -11.844 4.023 1 80.5 103 GLU A O 1
ATOM 823 N N . TRP A 1 104 ? 14.703 -1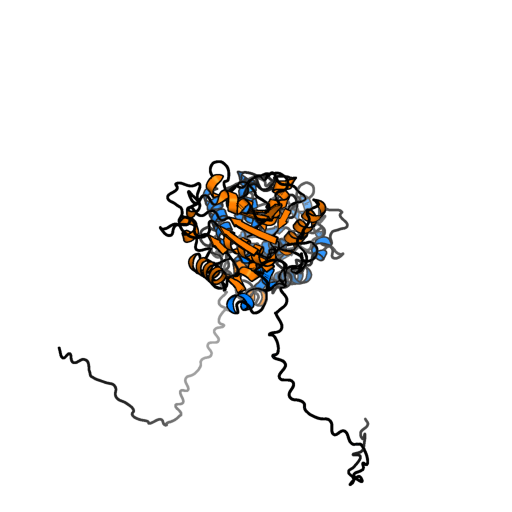0.742 4.004 1 81.62 104 TRP A N 1
ATOM 824 C CA . TRP A 1 104 ? 14.172 -11.586 5.066 1 81.62 104 TRP A CA 1
ATOM 825 C C . TRP A 1 104 ? 14.078 -13.039 4.613 1 81.62 104 TRP A C 1
ATOM 827 O O . TRP A 1 104 ? 14.422 -13.953 5.363 1 81.62 104 TRP A O 1
ATOM 837 N N . LEU A 1 105 ? 13.539 -13.242 3.412 1 81.69 105 LEU A N 1
ATOM 838 C CA . LEU A 1 105 ? 13.43 -14.586 2.857 1 81.69 105 LEU A CA 1
ATOM 839 C C . LEU A 1 105 ? 14.797 -15.266 2.812 1 81.69 105 LEU A C 1
ATOM 841 O O . LEU A 1 105 ? 14.922 -16.438 3.166 1 81.69 105 LEU A O 1
ATOM 845 N N . LEU A 1 106 ? 15.742 -14.555 2.373 1 79.06 106 LEU A N 1
ATOM 846 C CA . LEU A 1 106 ? 17.094 -15.086 2.318 1 79.06 106 LEU A CA 1
ATOM 847 C C . LEU A 1 106 ? 17.578 -15.484 3.707 1 79.06 106 LEU A C 1
ATOM 849 O O . LEU A 1 106 ? 18.125 -16.578 3.893 1 79.06 106 LEU A O 1
ATOM 853 N N . LYS A 1 107 ? 17.375 -14.625 4.645 1 80.75 107 LYS A N 1
ATOM 854 C CA . LYS A 1 107 ? 17.797 -14.875 6.016 1 80.75 107 LYS A CA 1
ATOM 855 C C . LYS A 1 107 ? 17.078 -16.078 6.613 1 80.75 107 LYS A C 1
ATOM 857 O O . LYS A 1 107 ? 17.641 -16.812 7.422 1 80.75 107 LYS A O 1
ATOM 862 N N . ALA A 1 108 ? 15.859 -16.281 6.145 1 78.5 108 ALA A N 1
ATOM 863 C CA . ALA A 1 108 ? 15.039 -17.391 6.637 1 78.5 108 ALA A CA 1
ATOM 864 C C . ALA A 1 108 ? 15.406 -18.703 5.938 1 78.5 108 ALA A C 1
ATOM 866 O O . ALA A 1 108 ? 14.867 -19.766 6.266 1 78.5 108 ALA A O 1
ATOM 867 N N . GLY A 1 109 ? 16.344 -18.609 4.996 1 77.19 109 GLY A N 1
ATOM 868 C CA . GLY A 1 109 ? 16.812 -19.797 4.316 1 77.19 109 GLY A CA 1
ATOM 869 C C . GLY A 1 109 ? 15.969 -20.156 3.1 1 77.19 109 GLY A C 1
ATOM 870 O O . GLY A 1 109 ? 16.062 -21.281 2.586 1 77.19 109 GLY A O 1
ATOM 871 N N . ALA A 1 110 ? 15.109 -19.25 2.826 1 72.5 110 ALA A N 1
ATOM 872 C CA . ALA A 1 110 ? 14.266 -19.562 1.672 1 72.5 110 ALA A CA 1
ATOM 873 C C . ALA A 1 110 ? 15.102 -19.656 0.395 1 72.5 110 ALA A C 1
ATOM 875 O O . ALA A 1 110 ? 16.062 -18.891 0.22 1 72.5 110 ALA A O 1
ATOM 876 N N . THR A 1 111 ? 14.82 -20.797 -0.306 1 65.38 111 THR A N 1
ATOM 877 C CA . THR A 1 111 ? 15.383 -20.875 -1.649 1 65.38 111 THR A CA 1
ATOM 878 C C . THR A 1 111 ? 14.586 -20.016 -2.625 1 65.38 111 THR A C 1
ATOM 880 O O . THR A 1 111 ? 13.375 -20.188 -2.766 1 65.38 111 THR A O 1
ATOM 883 N N . THR A 1 112 ? 15.078 -18.875 -3.07 1 64.44 112 THR A N 1
ATOM 884 C CA . THR A 1 112 ? 14.242 -17.906 -3.758 1 64.44 112 THR A CA 1
ATOM 885 C C . THR A 1 112 ? 13.969 -18.328 -5.195 1 64.44 112 THR A C 1
ATOM 887 O O . THR A 1 112 ? 13 -17.891 -5.809 1 64.44 112 THR A O 1
ATOM 890 N N . ASN A 1 113 ? 14.641 -19.312 -5.777 1 68.75 113 ASN A N 1
ATOM 891 C CA . ASN A 1 113 ? 14.336 -19.859 -7.094 1 68.75 113 ASN A CA 1
ATOM 892 C C . ASN A 1 113 ? 14.945 -21.25 -7.281 1 68.75 113 ASN A C 1
ATOM 894 O O . ASN A 1 113 ? 15.953 -21.391 -7.973 1 68.75 113 ASN A O 1
ATOM 898 N N . PRO A 1 114 ? 14.25 -22.281 -6.789 1 75.25 114 PRO A N 1
ATOM 899 C CA . PRO A 1 114 ? 14.836 -23.625 -6.812 1 75.25 114 PRO A CA 1
ATOM 900 C C . PRO A 1 114 ? 14.758 -24.281 -8.188 1 75.25 114 PRO A C 1
ATOM 902 O O . PRO A 1 114 ? 15.336 -25.344 -8.406 1 75.25 114 PRO A O 1
ATOM 905 N N . TYR A 1 115 ? 14.141 -23.672 -9.047 1 78.31 115 TYR A N 1
ATOM 906 C CA . TYR A 1 115 ? 13.867 -24.312 -10.32 1 78.31 115 TYR A CA 1
ATOM 907 C C . TYR A 1 115 ? 14.711 -23.703 -11.438 1 78.31 115 TYR A C 1
ATOM 909 O O . TYR A 1 115 ? 14.422 -23.891 -12.617 1 78.31 115 TYR A O 1
ATOM 917 N N . GLN A 1 116 ? 15.789 -23.125 -11.125 1 69.56 116 GLN A N 1
ATOM 918 C CA . GLN A 1 116 ? 16.531 -22.344 -12.109 1 69.56 116 GLN A CA 1
ATOM 919 C C . GLN A 1 116 ? 17.062 -23.219 -13.234 1 69.56 116 GLN A C 1
ATOM 921 O O . GLN A 1 116 ? 17.359 -24.406 -13.016 1 69.56 116 GLN A O 1
ATOM 926 N N . GLY A 1 117 ? 16.875 -22.688 -14.523 1 75.5 117 GLY A N 1
ATOM 927 C CA . GLY A 1 117 ? 17.469 -23.281 -15.703 1 75.5 117 GLY A CA 1
ATOM 928 C C . GLY A 1 117 ? 16.453 -23.609 -16.797 1 75.5 117 GLY A C 1
ATOM 929 O O . GLY A 1 117 ? 15.273 -23.766 -16.516 1 75.5 117 GLY A O 1
ATOM 930 N N . PRO A 1 118 ? 16.891 -23.594 -17.984 1 81.5 118 PRO A N 1
ATOM 931 C CA . PRO A 1 118 ? 16.047 -23.938 -19.125 1 81.5 118 PRO A CA 1
ATOM 932 C C . PRO A 1 118 ? 15.672 -25.422 -19.172 1 81.5 118 PRO A C 1
ATOM 934 O O . PRO A 1 118 ? 16.266 -26.219 -18.453 1 81.5 118 PRO A O 1
ATOM 937 N N . PRO A 1 119 ? 14.609 -25.719 -19.875 1 89.06 119 PRO A N 1
ATOM 938 C CA . PRO A 1 119 ? 14.312 -27.141 -20.062 1 89.06 119 PRO A CA 1
ATOM 939 C C . PRO A 1 119 ? 15.531 -27.938 -20.531 1 89.06 119 PRO A C 1
ATOM 941 O O . PRO A 1 119 ? 16.391 -27.406 -21.234 1 89.06 119 PRO A O 1
ATOM 944 N N . GLN A 1 120 ? 15.602 -29.141 -20.047 1 91.06 120 GLN A N 1
ATOM 945 C CA . GLN A 1 120 ? 16.688 -30.047 -20.406 1 91.06 120 GLN A CA 1
ATOM 946 C C . GLN A 1 120 ? 16.141 -31.297 -21.109 1 91.06 120 GLN A C 1
ATOM 948 O O . GLN A 1 120 ? 15.141 -31.875 -20.672 1 91.06 120 GLN A O 1
ATOM 953 N N . PRO A 1 121 ? 16.875 -31.672 -22.094 1 91.88 121 PRO A N 1
ATOM 954 C CA . PRO A 1 121 ? 16.406 -32.812 -22.859 1 91.88 121 PRO A CA 1
ATOM 955 C C . PRO A 1 121 ? 16.312 -34.094 -22.016 1 91.88 121 PRO A C 1
ATOM 957 O O . PRO A 1 121 ? 15.586 -35.031 -22.375 1 91.88 121 PRO A O 1
ATOM 960 N N . SER A 1 122 ? 17.016 -34.094 -20.953 1 92.62 122 SER A N 1
ATOM 961 C CA . SER A 1 122 ? 17.031 -35.281 -20.125 1 92.62 122 SER A CA 1
ATOM 962 C C . SER A 1 122 ? 15.953 -35.219 -19.047 1 92.62 122 SER A C 1
ATOM 964 O O . SER A 1 122 ? 15.711 -36.188 -18.344 1 92.62 122 SER A O 1
ATOM 966 N N . ARG A 1 123 ? 15.305 -34.156 -18.953 1 93.88 123 ARG A N 1
ATOM 967 C CA . ARG A 1 123 ? 14.352 -33.938 -17.875 1 93.88 123 ARG A CA 1
ATOM 968 C C . ARG A 1 123 ? 12.914 -33.938 -18.406 1 93.88 123 ARG A C 1
ATOM 970 O O . ARG A 1 123 ? 12.641 -33.375 -19.469 1 93.88 123 ARG A O 1
ATOM 977 N N . CYS A 1 124 ? 12.055 -34.656 -17.672 1 96.5 124 CYS A N 1
ATOM 978 C CA . CYS A 1 124 ? 10.617 -34.5 -17.875 1 96.5 124 CYS A CA 1
ATOM 979 C C . CYS A 1 124 ? 9.898 -34.219 -16.562 1 96.5 124 CYS A C 1
ATOM 981 O O . CYS A 1 124 ? 9.57 -35.156 -15.82 1 96.5 124 CYS A O 1
ATOM 983 N N . ARG A 1 125 ? 9.688 -33 -16.297 1 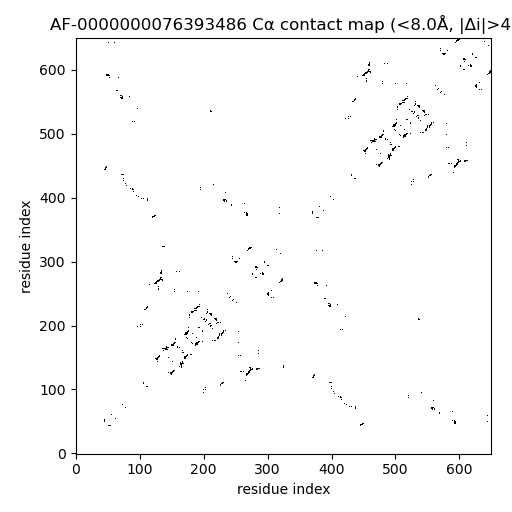97 125 ARG A N 1
ATOM 984 C CA . ARG A 1 125 ? 8.984 -32.562 -15.086 1 97 125 ARG A CA 1
ATOM 985 C C . ARG A 1 125 ? 7.508 -32.344 -15.375 1 97 125 ARG A C 1
ATOM 987 O O . ARG A 1 125 ? 7.148 -31.406 -16.109 1 97 125 ARG A O 1
ATOM 994 N N . SER A 1 126 ? 6.691 -33.219 -14.844 1 98.12 126 SER A N 1
ATOM 995 C CA . SER A 1 126 ? 5.25 -33.094 -15.039 1 98.12 126 SER A CA 1
ATOM 996 C C . SER A 1 126 ? 4.594 -32.375 -13.867 1 98.12 126 SER A C 1
ATOM 998 O O . SER A 1 126 ? 4.965 -32.562 -12.711 1 98.12 126 SER A O 1
ATOM 1000 N N . CYS A 1 127 ? 3.666 -31.469 -14.203 1 98.62 127 CYS A N 1
ATOM 1001 C CA . CYS A 1 127 ? 2.934 -30.734 -13.188 1 98.62 127 CYS A CA 1
ATOM 1002 C C . CYS A 1 127 ? 1.43 -30.922 -13.344 1 98.62 127 CYS A C 1
ATOM 1004 O O . CYS A 1 127 ? 0.913 -30.922 -14.461 1 98.62 127 CYS A O 1
ATOM 1006 N N . SER A 1 128 ? 0.752 -31.156 -12.273 1 98.88 128 SER A N 1
ATOM 1007 C CA . SER A 1 128 ? -0.696 -31 -12.188 1 98.88 128 SER A CA 1
ATOM 1008 C C . SER A 1 128 ? -1.068 -29.672 -11.523 1 98.88 128 SER A C 1
ATOM 1010 O O . SER A 1 128 ? -0.592 -29.375 -10.43 1 98.88 128 SER A O 1
ATOM 1012 N N . VAL A 1 129 ? -1.769 -28.828 -12.203 1 98.88 129 VAL A N 1
ATOM 1013 C CA . VAL A 1 129 ? -2.355 -27.609 -11.656 1 98.88 129 VAL A CA 1
ATOM 1014 C C . VAL A 1 129 ? -3.809 -27.875 -11.266 1 98.88 129 VAL A C 1
ATOM 1016 O O . VAL A 1 129 ? -4.652 -28.141 -12.117 1 98.88 129 VAL A O 1
ATOM 1019 N N . VAL A 1 130 ? -4.051 -27.766 -9.984 1 98.69 130 VAL A N 1
ATOM 1020 C CA . VAL A 1 130 ? -5.352 -28.188 -9.469 1 98.69 130 VAL A CA 1
ATOM 1021 C C . VAL A 1 130 ? -6.117 -26.969 -8.969 1 98.69 130 VAL A C 1
ATOM 1023 O O . VAL A 1 130 ? -5.797 -26.406 -7.914 1 98.69 130 VAL A O 1
ATOM 1026 N N . GLY A 1 131 ? -7.16 -26.516 -9.727 1 96.44 131 GLY A N 1
ATOM 1027 C CA . GLY A 1 131 ? -8.047 -25.438 -9.312 1 96.44 131 GLY A CA 1
ATOM 1028 C C . GLY A 1 131 ? -9.094 -25.875 -8.312 1 96.44 131 GLY A C 1
ATOM 1029 O O . GLY A 1 131 ? -9.008 -26.969 -7.746 1 96.44 131 GLY A O 1
ATOM 1030 N N . ASN A 1 132 ? -10.062 -24.969 -8.133 1 92.81 132 ASN A N 1
ATOM 1031 C CA . ASN A 1 132 ? -11.016 -25.188 -7.051 1 92.81 132 ASN A CA 1
ATOM 1032 C C . ASN A 1 132 ? -12.43 -25.391 -7.582 1 92.81 132 ASN A C 1
ATOM 1034 O O . ASN A 1 132 ? -13.391 -25.422 -6.809 1 92.81 132 ASN A O 1
ATOM 1038 N N . SER A 1 133 ? -12.539 -25.516 -8.82 1 90.25 133 SER A N 1
ATOM 1039 C CA . SER A 1 133 ? -13.867 -25.531 -9.422 1 90.25 133 SER A CA 1
ATOM 1040 C C . SER A 1 133 ? -14.703 -26.703 -8.883 1 90.25 133 SER A C 1
ATOM 1042 O O . SER A 1 133 ? -14.172 -27.781 -8.633 1 90.25 133 SER A O 1
ATOM 1044 N N . GLY A 1 134 ? -15.945 -26.484 -8.82 1 88.81 134 GLY A N 1
ATOM 1045 C CA . GLY A 1 134 ? -16.891 -27.516 -8.414 1 88.81 134 GLY A CA 1
ATOM 1046 C C . GLY A 1 134 ? -16.906 -28.703 -9.352 1 88.81 134 GLY A C 1
ATOM 1047 O O . GLY A 1 134 ? -17.328 -29.797 -8.969 1 88.81 134 GLY A O 1
ATOM 1048 N N . ASN A 1 135 ? -16.406 -28.625 -10.531 1 89 135 ASN A N 1
ATOM 1049 C CA . ASN A 1 135 ? -16.406 -29.703 -11.516 1 89 135 ASN A CA 1
ATOM 1050 C C . ASN A 1 135 ? -15.477 -30.844 -11.109 1 89 135 ASN A C 1
ATOM 1052 O O . ASN A 1 135 ? -15.5 -31.906 -11.719 1 89 135 ASN A O 1
ATOM 1056 N N . LEU A 1 136 ? -14.758 -30.641 -10.023 1 93.31 136 LEU A N 1
ATOM 1057 C CA . LEU A 1 136 ? -13.867 -31.688 -9.539 1 93.31 136 LEU A CA 1
ATOM 1058 C C . LEU A 1 136 ? -14.641 -32.719 -8.734 1 93.31 136 LEU A C 1
ATOM 1060 O O . LEU A 1 136 ? -14.164 -33.844 -8.539 1 93.31 136 LEU A O 1
ATOM 1064 N N . ARG A 1 137 ? -15.758 -32.25 -8.25 1 90.69 137 ARG A N 1
ATOM 1065 C CA . ARG A 1 137 ? -16.547 -33.188 -7.445 1 90.69 137 ARG A CA 1
ATOM 1066 C C . ARG A 1 137 ? -17 -34.375 -8.281 1 90.69 137 ARG A C 1
ATOM 1068 O O . ARG A 1 137 ? -17.641 -34.188 -9.328 1 90.69 137 ARG A O 1
ATOM 1075 N N . GLY A 1 138 ? -16.688 -35.562 -7.895 1 92.62 138 GLY A N 1
ATOM 1076 C CA . GLY A 1 138 ? -17.078 -36.75 -8.594 1 92.62 138 GLY A CA 1
ATOM 1077 C C . GLY A 1 138 ? -16.203 -37.062 -9.781 1 92.62 138 GLY A C 1
ATOM 1078 O O . GLY A 1 138 ? -16.453 -38.031 -10.508 1 92.62 138 GLY A O 1
ATOM 1079 N N . SER A 1 139 ? -15.172 -36.375 -9.984 1 94 139 SER A N 1
ATOM 1080 C CA . SER A 1 139 ? -14.344 -36.531 -11.172 1 94 139 SER A CA 1
ATOM 1081 C C . SER A 1 139 ? -13.43 -37.75 -11.047 1 94 139 SER A C 1
ATOM 1083 O O . SER A 1 139 ? -12.992 -38.312 -12.055 1 94 139 SER A O 1
ATOM 1085 N N . GLU A 1 140 ? -13.055 -38.125 -9.805 1 97.75 140 GLU A N 1
ATOM 1086 C CA . GLU A 1 140 ? -12.172 -39.25 -9.492 1 97.75 140 GLU A CA 1
ATOM 1087 C C . GLU A 1 140 ? -10.797 -39.062 -10.133 1 97.75 140 GLU A C 1
ATOM 1089 O O . GLU A 1 140 ? -10.18 -40.031 -10.586 1 97.75 140 GLU A O 1
ATOM 1094 N N . TYR A 1 141 ? -10.336 -37.812 -10.195 1 98.38 141 TYR A N 1
ATOM 1095 C CA . TYR A 1 141 ? -9.039 -37.5 -10.789 1 98.38 141 TYR A CA 1
ATOM 1096 C C . TYR A 1 141 ? -7.918 -37.688 -9.773 1 98.38 141 TYR A C 1
ATOM 1098 O O . TYR A 1 141 ? -6.742 -37.469 -10.086 1 98.38 141 TYR A O 1
ATOM 1106 N N . GLY A 1 142 ? -8.211 -38.031 -8.586 1 98.62 142 GLY A N 1
ATOM 1107 C CA . GLY A 1 142 ? -7.27 -38 -7.473 1 98.62 142 GLY A CA 1
ATOM 1108 C C . GLY A 1 142 ? -5.957 -38.688 -7.773 1 98.62 142 GLY A C 1
ATOM 1109 O O . GLY A 1 142 ? -4.891 -38.094 -7.668 1 98.62 142 GLY A O 1
ATOM 1110 N N . LYS A 1 143 ? -5.973 -39.938 -8.227 1 98.69 143 LYS A N 1
ATOM 1111 C CA . LYS A 1 143 ? -4.77 -40.719 -8.508 1 98.69 143 LYS A CA 1
ATOM 1112 C C . LYS A 1 143 ? -3.973 -40.125 -9.648 1 98.69 143 LYS A C 1
ATOM 1114 O O . LYS A 1 143 ? -2.74 -40.062 -9.609 1 98.69 143 LYS A O 1
ATOM 1119 N N . LEU A 1 144 ? -4.66 -39.688 -10.641 1 98.62 144 LEU A N 1
ATOM 1120 C CA . LEU A 1 144 ? -4.012 -39.062 -11.781 1 98.62 144 LEU A CA 1
ATOM 1121 C C . LEU A 1 144 ? -3.285 -37.781 -11.352 1 98.62 144 LEU A C 1
ATOM 1123 O O . LEU A 1 144 ? -2.135 -37.562 -11.734 1 98.62 144 LEU A O 1
ATOM 1127 N N . ILE A 1 145 ? -3.957 -36.938 -10.578 1 98.81 145 ILE A N 1
ATOM 1128 C CA . ILE A 1 145 ? -3.369 -35.719 -10.055 1 98.81 145 ILE A CA 1
ATOM 1129 C C . ILE A 1 145 ? -2.094 -36.031 -9.281 1 98.81 145 ILE A C 1
ATOM 1131 O O . ILE A 1 145 ? -1.041 -35.438 -9.531 1 98.81 145 ILE A O 1
ATOM 1135 N N . ASP A 1 146 ? -2.139 -37.031 -8.445 1 98.81 146 ASP A N 1
ATOM 1136 C CA . ASP A 1 146 ? -1.041 -37.344 -7.547 1 98.81 146 ASP A CA 1
ATOM 1137 C C . ASP A 1 146 ? 0.122 -37.969 -8.312 1 98.81 146 ASP A C 1
ATOM 1139 O O . ASP A 1 146 ? 1.233 -38.094 -7.789 1 98.81 146 ASP A O 1
ATOM 1143 N N . SER A 1 147 ? -0.059 -38.438 -9.531 1 98.69 147 SER A N 1
ATOM 1144 C CA . SER A 1 147 ? 0.961 -39.125 -10.297 1 98.69 147 SER A CA 1
ATOM 1145 C C . SER A 1 147 ? 1.978 -38.156 -10.898 1 98.69 147 SER A C 1
ATOM 1147 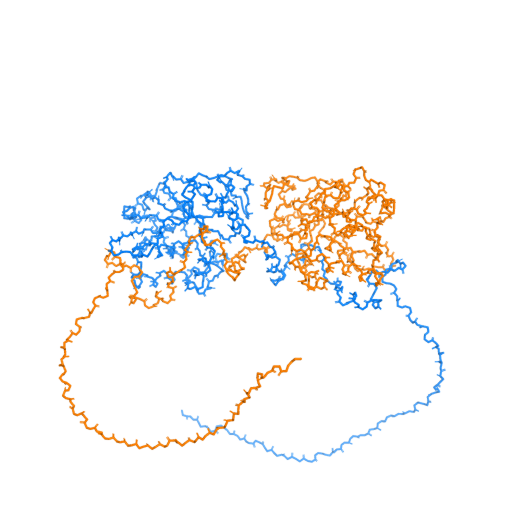O O . SER A 1 147 ? 3.027 -38.594 -11.391 1 98.69 147 SER A O 1
ATOM 1149 N N . HIS A 1 148 ? 1.791 -36.906 -10.852 1 98.62 148 HIS A N 1
ATOM 1150 C CA . HIS A 1 148 ? 2.686 -35.906 -11.422 1 98.62 148 HIS A CA 1
ATOM 1151 C C . HIS A 1 148 ? 3.848 -35.594 -10.484 1 98.62 148 HIS A C 1
ATOM 1153 O O . HIS A 1 148 ? 3.762 -35.875 -9.281 1 98.62 148 HIS A O 1
ATOM 1159 N N . ASP A 1 149 ? 4.973 -35.094 -11.062 1 97.81 149 ASP A N 1
ATOM 1160 C CA . ASP A 1 149 ? 6.125 -34.719 -10.25 1 97.81 149 ASP A CA 1
ATOM 1161 C C . ASP A 1 149 ? 5.766 -33.594 -9.273 1 97.81 149 ASP A C 1
ATOM 1163 O O . ASP A 1 149 ? 6.094 -33.656 -8.086 1 97.81 149 ASP A O 1
ATOM 1167 N N . PHE A 1 150 ? 5.141 -32.531 -9.781 1 98.31 150 PHE A N 1
ATOM 1168 C CA . PHE A 1 150 ? 4.68 -31.422 -8.961 1 98.31 150 PHE A CA 1
ATOM 1169 C C . PHE A 1 150 ? 3.16 -31.344 -8.961 1 98.31 150 PHE A C 1
ATOM 1171 O O . PHE A 1 150 ? 2.523 -31.547 -10 1 98.31 150 PHE A O 1
ATOM 1178 N N . VAL A 1 151 ? 2.625 -31.125 -7.82 1 98.94 151 VAL A N 1
ATOM 1179 C CA . VAL A 1 151 ? 1.2 -30.875 -7.645 1 98.94 151 VAL A CA 1
ATOM 1180 C C . VAL A 1 151 ? 0.997 -29.469 -7.082 1 98.94 151 VAL A C 1
ATOM 1182 O O . VAL A 1 151 ? 1.305 -29.203 -5.914 1 98.94 151 VAL A O 1
ATOM 1185 N N . LEU A 1 152 ? 0.453 -28.578 -7.918 1 98.88 152 LEU A N 1
ATOM 1186 C CA . LEU A 1 152 ? 0.251 -27.172 -7.566 1 98.88 152 LEU A CA 1
ATOM 1187 C C . LEU A 1 152 ? -1.202 -26.906 -7.184 1 98.88 152 LEU A C 1
ATOM 1189 O O . LEU A 1 152 ? -2.113 -27.188 -7.969 1 98.88 152 LEU A O 1
ATOM 1193 N N . ARG A 1 153 ? -1.412 -26.422 -5.996 1 98.75 153 ARG A N 1
ATOM 1194 C CA . ARG A 1 153 ? -2.744 -26.078 -5.516 1 98.75 153 ARG A CA 1
ATOM 1195 C C . ARG A 1 153 ? -2.812 -24.609 -5.113 1 98.75 153 ARG A C 1
ATOM 1197 O O . ARG A 1 153 ? -1.779 -23.953 -4.973 1 98.75 153 ARG A O 1
ATOM 1204 N N . MET A 1 154 ? -4.031 -24.047 -4.973 1 97.69 154 MET A N 1
ATOM 1205 C CA . MET A 1 154 ? -4.141 -22.609 -4.715 1 97.69 154 MET A CA 1
ATOM 1206 C C . MET A 1 154 ? -5.285 -22.312 -3.752 1 97.69 154 MET A C 1
ATOM 1208 O O . MET A 1 154 ? -6.266 -23.062 -3.701 1 97.69 154 MET A O 1
ATOM 1212 N N . ASN A 1 155 ? -5.113 -21.297 -3.057 1 94.81 155 ASN A N 1
ATOM 1213 C CA . ASN A 1 155 ? -6.094 -20.781 -2.105 1 94.81 155 ASN A CA 1
ATOM 1214 C C . ASN A 1 155 ? -6.48 -21.844 -1.074 1 94.81 155 ASN A C 1
ATOM 1216 O O . ASN A 1 155 ? -5.613 -22.453 -0.449 1 94.81 155 ASN A O 1
ATOM 1220 N N . ARG A 1 156 ? -7.691 -22.031 -0.823 1 94.19 156 ARG A N 1
ATOM 1221 C CA . ARG A 1 156 ? -8.086 -22.953 0.228 1 94.19 156 ARG A CA 1
ATOM 1222 C C . ARG A 1 156 ? -7.707 -24.391 -0.136 1 94.19 156 ARG A C 1
ATOM 1224 O O . ARG A 1 156 ? -7.121 -25.109 0.678 1 94.19 156 ARG A O 1
ATOM 1231 N N . ALA A 1 157 ? -8.062 -24.828 -1.341 1 96.56 157 ALA A N 1
ATOM 1232 C CA . ALA A 1 157 ? -7.664 -26.125 -1.882 1 96.56 157 ALA A CA 1
ATOM 1233 C C . ALA A 1 157 ? -7.953 -27.25 -0.888 1 96.56 157 ALA A C 1
ATOM 1235 O O . ALA A 1 157 ? -7.062 -28.031 -0.555 1 96.56 157 ALA A O 1
ATOM 1236 N N . ALA A 1 158 ? -9.18 -27.438 -0.585 1 95.62 158 ALA A N 1
ATOM 1237 C CA . ALA A 1 158 ? -9.562 -28.438 0.396 1 95.62 158 ALA A CA 1
ATOM 1238 C C . ALA A 1 158 ? -9.266 -29.844 -0.12 1 95.62 158 ALA A C 1
ATOM 1240 O O . ALA A 1 158 ? -9.617 -30.188 -1.253 1 95.62 158 ALA A O 1
ATOM 1241 N N . ILE A 1 159 ? -8.609 -30.703 0.749 1 97.44 159 ILE A N 1
ATOM 1242 C CA . ILE A 1 159 ? -8.258 -32.062 0.339 1 97.44 159 ILE A CA 1
ATOM 1243 C C . ILE A 1 159 ? -9.078 -33.062 1.146 1 97.44 159 ILE A C 1
ATOM 1245 O O . ILE A 1 159 ? -9.641 -34 0.585 1 97.44 159 ILE A O 1
ATOM 1249 N N . ALA A 1 160 ? -9.109 -32.844 2.492 1 96.5 160 ALA A N 1
ATOM 1250 C CA . ALA A 1 160 ? -9.805 -33.781 3.375 1 96.5 160 ALA A CA 1
ATOM 1251 C C . ALA A 1 160 ? -11.242 -33.969 2.92 1 96.5 160 ALA A C 1
ATOM 1253 O O . ALA A 1 160 ? -12 -33.031 2.758 1 96.5 160 ALA A O 1
ATOM 1254 N N . GLY A 1 161 ? -11.625 -35.219 2.711 1 96.5 161 GLY A N 1
ATOM 1255 C CA . GLY A 1 161 ? -12.984 -35.562 2.324 1 96.5 161 GLY A CA 1
ATOM 1256 C C . GLY A 1 161 ? -13.195 -35.594 0.821 1 96.5 161 GLY A C 1
ATOM 1257 O O . GLY A 1 161 ? -14.242 -36 0.337 1 96.5 161 GLY A O 1
ATOM 1258 N N . PHE A 1 162 ? -12.156 -35.156 0.05 1 97.25 162 PHE A N 1
ATOM 1259 C CA . PHE A 1 162 ? -12.305 -35.031 -1.396 1 97.25 162 PHE A CA 1
ATOM 1260 C C . PHE A 1 162 ? -11.188 -35.781 -2.113 1 97.25 162 PHE A C 1
ATOM 1262 O O . PHE A 1 162 ? -10.984 -35.594 -3.314 1 97.25 162 PHE A O 1
ATOM 1269 N N . GLU A 1 163 ? -10.469 -36.625 -1.472 1 98.25 163 GLU A N 1
ATOM 1270 C CA . GLU A 1 163 ? -9.234 -37.281 -1.918 1 98.25 163 GLU A CA 1
ATOM 1271 C C . GLU A 1 163 ? -9.461 -38.062 -3.213 1 98.25 163 GLU A C 1
ATOM 1273 O O . GLU A 1 163 ? -8.617 -38 -4.117 1 98.25 163 GLU A O 1
ATOM 1278 N N . PRO A 1 164 ? -10.562 -38.75 -3.4 1 98.19 164 PRO A N 1
ATOM 1279 C CA . PRO A 1 164 ? -10.742 -39.5 -4.66 1 98.19 164 PRO A CA 1
ATOM 1280 C C . PRO A 1 164 ? -10.797 -38.562 -5.871 1 98.19 164 PRO A C 1
ATOM 1282 O O . PRO A 1 164 ? -10.398 -38.938 -6.973 1 98.19 164 PRO A O 1
ATOM 1285 N N . ASP A 1 165 ? -11.266 -37.344 -5.652 1 97.75 165 ASP A N 1
ATOM 1286 C CA . ASP A 1 165 ? -11.484 -36.406 -6.746 1 97.75 165 ASP A CA 1
ATOM 1287 C C . ASP A 1 165 ? -10.266 -35.5 -6.973 1 97.75 165 ASP A C 1
ATOM 1289 O O . ASP A 1 165 ? -9.906 -35.219 -8.117 1 97.75 165 ASP A O 1
ATOM 1293 N N . VAL A 1 166 ? -9.586 -35.156 -5.887 1 98.38 166 VAL A N 1
ATOM 1294 C CA . VAL A 1 166 ? -8.609 -34.094 -6.051 1 98.38 166 VAL A CA 1
ATOM 1295 C C . VAL A 1 166 ? -7.219 -34.594 -5.668 1 98.38 166 VAL A C 1
ATOM 1297 O O . VAL A 1 166 ? -6.223 -33.875 -5.828 1 98.38 166 VAL A O 1
ATOM 1300 N N . GLY A 1 167 ? -7.059 -35.812 -5.227 1 98.62 167 GLY A N 1
ATOM 1301 C CA . GLY A 1 167 ? -5.777 -36.344 -4.789 1 98.62 167 GLY A CA 1
ATOM 1302 C C . GLY A 1 167 ? -5.406 -35.906 -3.381 1 98.62 167 GLY A C 1
ATOM 1303 O O . GLY A 1 167 ? -6.223 -35.312 -2.67 1 98.62 167 GLY A O 1
ATOM 1304 N N . THR A 1 168 ? -4.172 -36.219 -2.961 1 98.5 168 THR A N 1
ATOM 1305 C CA . THR A 1 168 ? -3.754 -35.969 -1.584 1 98.5 168 THR A CA 1
ATOM 1306 C C . THR A 1 168 ? -2.455 -35.188 -1.545 1 98.5 168 THR A C 1
ATOM 1308 O O . THR A 1 168 ? -2.09 -34.625 -0.505 1 98.5 168 THR A O 1
ATOM 1311 N N . ARG A 1 169 ? -1.774 -35.156 -2.627 1 98.62 169 ARG A N 1
ATOM 1312 C CA . ARG A 1 169 ? -0.438 -34.562 -2.652 1 98.62 169 ARG A CA 1
ATOM 1313 C C . ARG A 1 169 ? -0.501 -33.062 -2.963 1 98.62 169 ARG A C 1
ATOM 1315 O O . ARG A 1 169 ? -1.365 -32.625 -3.721 1 98.62 169 ARG A O 1
ATOM 1322 N N . THR A 1 170 ? 0.297 -32.312 -2.33 1 98.81 170 THR A N 1
ATOM 1323 C CA . THR A 1 170 ? 0.591 -30.922 -2.66 1 98.81 170 THR A CA 1
ATOM 1324 C C . THR A 1 170 ? 2.092 -30.656 -2.594 1 98.81 170 THR A C 1
ATOM 1326 O O . THR A 1 170 ? 2.748 -31 -1.609 1 98.81 170 THR A O 1
ATOM 1329 N N . THR A 1 171 ? 2.67 -30.188 -3.668 1 98.38 171 THR A N 1
ATOM 1330 C CA . THR A 1 171 ? 4.078 -29.812 -3.633 1 98.38 171 THR A CA 1
ATOM 1331 C C . THR A 1 171 ? 4.227 -28.297 -3.541 1 98.38 171 THR A C 1
ATOM 1333 O O . THR A 1 171 ? 5.176 -27.797 -2.938 1 98.38 171 THR A O 1
ATOM 1336 N N . HIS A 1 172 ? 3.389 -27.562 -4.164 1 98.44 172 HIS A N 1
ATOM 1337 C CA . HIS A 1 172 ? 3.355 -26.109 -4.152 1 98.44 172 HIS A CA 1
ATOM 1338 C C . HIS A 1 172 ? 1.954 -25.594 -3.84 1 98.44 172 HIS A C 1
ATOM 1340 O O . HIS A 1 172 ? 0.98 -26 -4.477 1 98.44 172 HIS A O 1
ATOM 1346 N N . HIS A 1 173 ? 1.853 -24.719 -2.861 1 98.81 173 HIS A N 1
ATOM 1347 C CA . HIS A 1 173 ? 0.572 -24.125 -2.484 1 98.81 173 HIS A CA 1
ATOM 1348 C C . HIS A 1 173 ? 0.585 -22.625 -2.674 1 98.81 173 HIS A C 1
ATOM 1350 O O . HIS A 1 173 ? 1.259 -21.906 -1.932 1 98.81 173 HIS A O 1
ATOM 1356 N N . PHE A 1 174 ? -0.162 -22.156 -3.689 1 98.62 174 PHE A N 1
ATOM 1357 C CA . PHE A 1 174 ? -0.272 -20.734 -4 1 98.62 174 PHE A CA 1
ATOM 1358 C C . PHE A 1 174 ? -1.34 -20.078 -3.137 1 98.62 174 PHE A C 1
ATOM 1360 O O . PHE A 1 174 ? -2.465 -20.562 -3.043 1 98.62 174 PHE A O 1
ATOM 1367 N N . MET A 1 175 ? -0.95 -18.953 -2.52 1 97.81 175 MET A N 1
ATOM 1368 C CA . MET A 1 175 ? -1.929 -18.297 -1.659 1 97.81 175 MET A CA 1
ATOM 1369 C C . MET A 1 175 ? -1.601 -16.812 -1.494 1 97.81 175 MET A C 1
ATOM 1371 O O . MET A 1 175 ? -0.537 -16.359 -1.917 1 97.81 175 MET A O 1
ATOM 1375 N N . TYR A 1 176 ? -2.475 -16.047 -1.053 1 94.62 176 TYR A N 1
ATOM 1376 C CA . TYR A 1 176 ? -2.35 -14.703 -0.503 1 94.62 176 TYR A CA 1
ATOM 1377 C C . TYR A 1 176 ? -2.975 -14.617 0.884 1 94.62 176 TYR A C 1
ATOM 1379 O O . TYR A 1 176 ? -3.582 -15.586 1.356 1 94.62 176 TYR A O 1
ATOM 1387 N N . PRO A 1 177 ? -2.74 -13.555 1.634 1 93 177 PRO A N 1
ATOM 1388 C CA . PRO A 1 177 ? -3.09 -13.57 3.057 1 93 177 PRO A CA 1
ATOM 1389 C C . PRO A 1 177 ? -4.535 -14.008 3.303 1 93 177 PRO A C 1
ATOM 1391 O O . PRO A 1 177 ? -4.801 -14.781 4.227 1 93 177 PRO A O 1
ATOM 1394 N N . GLU A 1 178 ? -5.508 -13.578 2.562 1 89.06 178 GLU A N 1
ATOM 1395 C CA . GLU A 1 178 ? -6.93 -13.805 2.787 1 89.06 178 GLU A CA 1
ATOM 1396 C C . GLU A 1 178 ? -7.324 -15.242 2.445 1 89.06 178 GLU A C 1
ATOM 1398 O O . GLU A 1 178 ? -8.414 -15.695 2.801 1 89.06 178 GLU A O 1
ATOM 1403 N N . SER A 1 179 ? -6.441 -15.961 1.791 1 94.06 179 SER A N 1
ATOM 1404 C CA . SER A 1 179 ? -6.715 -17.359 1.454 1 94.06 179 SER A CA 1
ATOM 1405 C C . SER A 1 179 ? -5.711 -18.297 2.115 1 94.06 179 SER A C 1
ATOM 1407 O O . SER A 1 179 ? -5.652 -19.484 1.787 1 94.06 179 SER A O 1
ATOM 1409 N N . ALA A 1 180 ? -4.91 -17.797 2.992 1 96.62 180 ALA A N 1
ATOM 1410 C CA . ALA A 1 180 ? -3.756 -18.5 3.541 1 96.62 180 ALA A CA 1
ATOM 1411 C C . ALA A 1 180 ? -4.195 -19.734 4.324 1 96.62 180 ALA A C 1
ATOM 1413 O O . ALA A 1 180 ? -5.207 -19.703 5.027 1 96.62 180 ALA A O 1
ATOM 1414 N N . ARG A 1 181 ? -3.502 -20.844 4.199 1 97 181 ARG A N 1
ATOM 1415 C CA . ARG A 1 181 ? -3.695 -22.109 4.898 1 97 181 ARG A CA 1
ATOM 1416 C C . ARG A 1 181 ? -2.387 -22.594 5.512 1 97 181 ARG A C 1
ATOM 1418 O O . ARG A 1 181 ? -1.306 -22.297 5 1 97 181 ARG A O 1
ATOM 1425 N N . ASP A 1 182 ? -2.607 -23.312 6.637 1 98 182 ASP A N 1
ATOM 1426 C CA . ASP A 1 182 ? -1.451 -24.031 7.156 1 98 182 ASP A CA 1
ATOM 1427 C C . ASP A 1 182 ? -1.015 -25.141 6.195 1 98 182 ASP A C 1
ATOM 1429 O O . ASP A 1 182 ? -1.854 -25.828 5.625 1 98 182 ASP A O 1
ATOM 1433 N N . LEU A 1 183 ? 0.282 -25.297 6.051 1 98.12 183 LEU A N 1
ATOM 1434 C CA . LEU A 1 183 ? 0.791 -26.25 5.066 1 98.12 183 LEU A CA 1
ATOM 1435 C C . LEU A 1 183 ? 1.452 -27.438 5.75 1 98.12 183 LEU A C 1
ATOM 1437 O O . LEU A 1 183 ? 1.985 -27.312 6.855 1 98.12 183 LEU A O 1
ATOM 1441 N N . GLN A 1 184 ? 1.38 -28.594 5.047 1 97 184 GLN A N 1
ATOM 1442 C CA . GLN A 1 184 ? 2.127 -29.781 5.465 1 97 184 GLN A CA 1
ATOM 1443 C C . GLN A 1 184 ? 3.625 -29.594 5.238 1 97 184 GLN A C 1
ATOM 1445 O O . GLN A 1 184 ? 4.035 -28.75 4.43 1 97 184 GLN A O 1
ATOM 1450 N N . PRO A 1 185 ? 4.422 -30.375 5.996 1 96.88 185 PRO A N 1
ATOM 1451 C CA . PRO A 1 185 ? 5.871 -30.297 5.785 1 96.88 185 PRO A CA 1
ATOM 1452 C C . PRO A 1 185 ? 6.27 -30.562 4.336 1 96.88 185 PRO A C 1
ATOM 1454 O O . PRO A 1 185 ? 5.648 -31.406 3.668 1 96.88 185 PRO A O 1
ATOM 1457 N N . HIS A 1 186 ? 7.207 -29.844 3.846 1 95.44 186 HIS A N 1
ATOM 1458 C CA . HIS A 1 186 ? 7.867 -30.047 2.561 1 95.44 186 HIS A CA 1
ATOM 1459 C C . HIS A 1 186 ? 7.039 -29.469 1.419 1 95.44 186 HIS A C 1
ATOM 1461 O O . HIS A 1 186 ? 7.367 -29.656 0.246 1 95.44 186 HIS A O 1
ATOM 1467 N N . VAL A 1 187 ? 5.945 -28.797 1.805 1 97.75 187 VAL A N 1
ATOM 1468 C CA . VAL A 1 187 ? 5.164 -28.094 0.796 1 97.75 187 VAL A CA 1
ATOM 1469 C C . VAL A 1 187 ? 5.684 -26.672 0.645 1 97.75 187 VAL A C 1
ATOM 1471 O O . VAL A 1 187 ? 5.914 -25.984 1.639 1 97.75 187 VAL A O 1
ATOM 1474 N N . TYR A 1 188 ? 5.961 -26.266 -0.596 1 96.62 188 TYR A N 1
ATOM 1475 C CA . TYR A 1 188 ? 6.359 -24.875 -0.856 1 96.62 188 TYR A CA 1
ATOM 1476 C C . TYR A 1 188 ? 5.176 -23.938 -0.708 1 96.62 188 TYR A C 1
ATOM 1478 O O . TYR A 1 188 ? 4.121 -24.141 -1.312 1 96.62 188 TYR A O 1
ATOM 1486 N N . LEU A 1 189 ? 5.309 -22.938 0.169 1 97.12 189 LEU A N 1
ATOM 1487 C CA . LEU A 1 189 ? 4.402 -21.797 0.153 1 97.12 189 LEU A CA 1
ATOM 1488 C C . LEU A 1 189 ? 4.746 -20.844 -0.991 1 97.12 189 LEU A C 1
ATOM 1490 O O . LEU A 1 189 ? 5.863 -20.328 -1.062 1 97.12 189 LEU A O 1
ATOM 1494 N N . VAL A 1 190 ? 3.865 -20.672 -1.89 1 97.44 190 VAL A N 1
ATOM 1495 C CA . VAL A 1 190 ? 4.066 -19.719 -2.973 1 97.44 190 VAL A CA 1
ATOM 1496 C C . VAL A 1 190 ? 3.139 -18.516 -2.781 1 97.44 190 VAL A C 1
ATOM 1498 O O . VAL A 1 190 ? 1.942 -18.594 -3.064 1 97.44 190 VAL A O 1
ATOM 1501 N N . LEU A 1 191 ? 3.686 -17.391 -2.365 1 96.81 191 LEU A N 1
ATOM 1502 C CA . LEU A 1 191 ? 2.879 -16.203 -2.141 1 96.81 191 LEU A CA 1
ATOM 1503 C C . LEU A 1 191 ? 2.555 -15.508 -3.459 1 96.81 191 LEU A C 1
ATOM 1505 O O . LEU A 1 191 ? 3.445 -15.289 -4.285 1 96.81 191 LEU A O 1
ATOM 1509 N N . VAL A 1 192 ? 1.323 -15.234 -3.631 1 95.94 192 VAL A N 1
ATOM 1510 C CA . VAL A 1 192 ? 0.838 -14.391 -4.723 1 95.94 192 VAL A CA 1
ATOM 1511 C C . VAL A 1 192 ? 0.518 -12.992 -4.195 1 95.94 192 VAL A C 1
ATOM 1513 O O . VAL A 1 192 ? -0.605 -12.734 -3.756 1 95.94 192 VAL A O 1
ATOM 1516 N N . PRO A 1 193 ? 1.463 -12.047 -4.289 1 92.06 193 PRO A N 1
ATOM 1517 C CA . PRO A 1 193 ? 1.265 -10.75 -3.65 1 92.06 193 PRO A CA 1
ATOM 1518 C C . PRO A 1 193 ? 0.5 -9.766 -4.535 1 92.06 193 PRO A C 1
ATOM 1520 O O . PRO A 1 193 ? 1.08 -9.164 -5.445 1 92.06 193 PRO A O 1
ATOM 1523 N N . PHE A 1 194 ? -0.707 -9.555 -4.277 1 86.12 194 PHE A N 1
ATOM 1524 C CA . PHE A 1 194 ? -1.541 -8.625 -5.023 1 86.12 194 PHE A CA 1
ATOM 1525 C C . PHE A 1 194 ? -1.311 -7.195 -4.547 1 86.12 194 PHE A C 1
ATOM 1527 O O . PHE A 1 194 ? -1.696 -6.238 -5.227 1 86.12 194 PHE A O 1
ATOM 1534 N N . LYS A 1 195 ? -0.721 -7.078 -3.424 1 78.38 195 LYS A N 1
ATOM 1535 C CA . LYS A 1 195 ? -0.452 -5.773 -2.822 1 78.38 195 LYS A CA 1
ATOM 1536 C C . LYS A 1 195 ? 0.811 -5.812 -1.966 1 78.38 195 LYS A C 1
ATOM 1538 O O . LYS A 1 195 ? 1.277 -6.891 -1.588 1 78.38 195 LYS A O 1
ATOM 1543 N N . LEU A 1 196 ? 1.294 -4.672 -1.704 1 76.56 196 LEU A N 1
ATOM 1544 C CA . LEU A 1 196 ? 2.502 -4.551 -0.895 1 76.56 196 LEU A CA 1
ATOM 1545 C C . LEU A 1 196 ? 2.303 -5.191 0.475 1 76.56 196 LEU A C 1
ATOM 1547 O O . LEU A 1 196 ? 3.203 -5.859 0.987 1 76.56 196 LEU A O 1
ATOM 1551 N N . LEU A 1 197 ? 1.183 -4.973 1.049 1 78.31 197 LEU A N 1
ATOM 1552 C CA . LEU A 1 197 ? 0.873 -5.484 2.379 1 78.31 197 LEU A CA 1
ATOM 1553 C C . LEU A 1 197 ? 0.969 -7.008 2.412 1 78.31 197 LEU A C 1
ATOM 1555 O O . LEU A 1 197 ? 1.265 -7.59 3.457 1 78.31 197 LEU A O 1
ATOM 1559 N N . ASP A 1 198 ? 0.752 -7.672 1.34 1 88.12 198 ASP A N 1
ATOM 1560 C CA . ASP A 1 198 ? 0.851 -9.125 1.264 1 88.12 198 ASP A CA 1
ATOM 1561 C C . ASP A 1 198 ? 2.281 -9.594 1.522 1 88.12 198 ASP A C 1
ATOM 1563 O O . ASP A 1 198 ? 2.496 -10.617 2.176 1 88.12 198 ASP A O 1
ATOM 1567 N N . LEU A 1 199 ? 3.213 -8.852 1 1 86.19 199 LEU A N 1
ATOM 1568 C CA . LEU A 1 199 ? 4.617 -9.164 1.249 1 86.19 199 LEU A CA 1
ATOM 1569 C C . LEU A 1 199 ? 4.957 -8.992 2.727 1 86.19 199 LEU A C 1
ATOM 1571 O O . LEU A 1 199 ? 5.625 -9.852 3.316 1 86.19 199 LEU A O 1
ATOM 1575 N N . MET A 1 200 ? 4.445 -7.938 3.256 1 81.19 200 MET A N 1
ATOM 1576 C CA . MET A 1 200 ? 4.703 -7.691 4.672 1 81.19 200 MET A CA 1
ATOM 1577 C C . MET A 1 200 ? 4.047 -8.766 5.539 1 81.19 200 MET A C 1
ATOM 1579 O O . MET A 1 200 ? 4.609 -9.18 6.555 1 81.19 200 MET A O 1
ATOM 1583 N N . TRP A 1 201 ? 2.885 -9.148 5.156 1 87.75 201 TRP A N 1
ATOM 1584 C CA . TRP A 1 201 ? 2.168 -10.195 5.875 1 87.75 201 TRP A CA 1
ATOM 1585 C C . TRP A 1 201 ? 2.975 -11.492 5.895 1 87.75 201 TRP A C 1
ATOM 1587 O O . TRP A 1 201 ? 3.002 -12.195 6.906 1 87.75 201 TRP A O 1
ATOM 1597 N N . LEU A 1 202 ? 3.607 -11.836 4.828 1 92 202 LEU A N 1
ATOM 1598 C CA . LEU A 1 202 ? 4.375 -13.078 4.738 1 92 202 LEU A CA 1
ATOM 1599 C C . LEU A 1 202 ? 5.43 -13.141 5.832 1 92 202 LEU A C 1
ATOM 1601 O O . LEU A 1 202 ? 5.492 -14.117 6.582 1 92 202 LEU A O 1
ATOM 1605 N N . SER A 1 203 ? 6.25 -12.117 5.965 1 85.69 203 SER A N 1
ATOM 1606 C CA . SER A 1 203 ? 7.281 -12.078 6.996 1 85.69 203 SER A CA 1
ATOM 1607 C C . SER A 1 203 ? 6.668 -12.078 8.391 1 85.69 203 SER A C 1
ATOM 1609 O O . SER A 1 203 ? 7.164 -12.758 9.297 1 85.69 203 SER A O 1
ATOM 1611 N N . SER A 1 204 ? 5.594 -11.344 8.547 1 84.62 204 SER A N 1
ATOM 1612 C CA . SER A 1 204 ? 4.891 -11.273 9.82 1 84.62 204 SER A CA 1
ATOM 1613 C C . SER A 1 204 ? 4.336 -12.641 10.227 1 84.62 204 SER A C 1
ATOM 1615 O O . SER A 1 204 ? 4.551 -13.094 11.352 1 84.62 204 SER A O 1
ATOM 1617 N N . ALA A 1 205 ? 3.66 -13.305 9.328 1 92.56 205 ALA A N 1
ATOM 1618 C CA . ALA A 1 205 ? 2.959 -14.562 9.602 1 92.56 205 ALA A CA 1
ATOM 1619 C C . ALA A 1 205 ? 3.943 -15.68 9.938 1 92.56 205 ALA A C 1
ATOM 1621 O O . ALA A 1 205 ? 3.594 -16.625 10.633 1 92.56 205 ALA A O 1
ATOM 1622 N N . LEU A 1 206 ? 5.168 -15.586 9.484 1 92.81 206 LEU A N 1
ATOM 1623 C CA . LEU A 1 206 ? 6.176 -16.625 9.703 1 92.81 206 LEU A CA 1
ATOM 1624 C C . LEU A 1 206 ? 7.094 -16.234 10.859 1 92.81 206 LEU A C 1
ATOM 1626 O O . LEU A 1 206 ? 8.062 -16.938 11.148 1 92.81 206 LEU A O 1
ATOM 1630 N N . SER A 1 207 ? 6.855 -15.078 11.492 1 87.38 207 SER A N 1
ATOM 1631 C CA . SER A 1 207 ? 7.73 -14.625 12.57 1 87.38 207 SER A CA 1
ATOM 1632 C C . SER A 1 207 ? 6.93 -14.031 13.727 1 87.38 207 SER A C 1
ATOM 1634 O O . SER A 1 207 ? 6.41 -14.766 14.562 1 87.38 207 SER A O 1
ATOM 1636 N N . SER A 1 208 ? 6.598 -12.688 13.617 1 78.12 208 SER A N 1
ATOM 1637 C CA . SER A 1 208 ? 6.086 -11.93 14.758 1 78.12 208 SER A CA 1
ATOM 1638 C C . SER A 1 208 ? 4.566 -12.023 14.844 1 78.12 208 SER A C 1
ATOM 1640 O O . SER A 1 208 ? 3.988 -11.812 15.914 1 78.12 208 SER A O 1
ATOM 1642 N N . GLY A 1 209 ? 3.893 -12.242 13.805 1 83.94 209 GLY A N 1
ATOM 1643 C CA . GLY A 1 209 ? 2.441 -12.328 13.781 1 83.94 209 GLY A CA 1
ATOM 1644 C C . GLY A 1 209 ? 1.76 -11 14.055 1 83.94 209 GLY A C 1
ATOM 1645 O O . GLY A 1 209 ? 0.684 -10.961 14.656 1 83.94 209 GLY A O 1
ATOM 1646 N N . HIS A 1 210 ? 2.373 -9.906 13.594 1 72.44 210 HIS A N 1
ATOM 1647 C CA . HIS A 1 210 ? 1.854 -8.594 13.969 1 72.44 210 HIS A CA 1
ATOM 1648 C C . HIS A 1 210 ? 0.811 -8.109 12.969 1 72.44 210 HIS A C 1
ATOM 1650 O O . HIS A 1 210 ? 0.144 -7.098 13.203 1 72.44 210 HIS A O 1
ATOM 1656 N N . ILE A 1 211 ? 0.697 -8.727 11.828 1 75.38 211 ILE A N 1
ATOM 1657 C CA . ILE A 1 211 ? -0.316 -8.367 10.844 1 75.38 211 ILE A CA 1
ATOM 1658 C C . ILE A 1 211 ? -1.444 -9.398 10.859 1 75.38 211 ILE A C 1
ATOM 1660 O O . ILE A 1 211 ? -1.223 -10.578 10.578 1 75.38 211 ILE A O 1
ATOM 1664 N N . ASN A 1 212 ? -2.654 -8.961 11.18 1 77.88 212 ASN A N 1
ATOM 1665 C CA . ASN A 1 212 ? -3.789 -9.875 11.203 1 77.88 212 ASN A CA 1
ATOM 1666 C C . ASN A 1 212 ? -4.992 -9.297 10.453 1 77.88 212 ASN A C 1
ATOM 1668 O O . ASN A 1 212 ? -6.113 -9.781 10.609 1 77.88 212 ASN A O 1
ATOM 1672 N N . VAL A 1 213 ? -4.715 -8.188 9.75 1 71.56 213 VAL A N 1
ATOM 1673 C CA . VAL A 1 213 ? -5.77 -7.578 8.945 1 71.56 213 VAL A CA 1
ATOM 1674 C C . VAL A 1 213 ? -5.168 -6.98 7.68 1 71.56 213 VAL A C 1
ATOM 1676 O O . VAL A 1 213 ? -4.105 -6.359 7.719 1 71.56 213 VAL A O 1
ATOM 1679 N N . THR A 1 214 ? -5.695 -7.258 6.668 1 74 214 THR A N 1
ATOM 1680 C CA . THR A 1 214 ? -5.508 -6.504 5.434 1 74 214 THR A CA 1
ATOM 1681 C C . THR A 1 214 ? -6.766 -5.715 5.086 1 74 214 THR A C 1
ATOM 1683 O O . THR A 1 214 ? -7.117 -4.754 5.777 1 74 214 THR A O 1
ATOM 1686 N N . TYR A 1 215 ? -7.562 -6.137 4.066 1 58.88 215 TYR A N 1
ATOM 1687 C CA . TYR A 1 215 ? -8.891 -5.562 3.889 1 58.88 215 TYR A CA 1
ATOM 1688 C C . TYR A 1 215 ? -9.945 -6.391 4.613 1 58.88 215 TYR A C 1
ATOM 1690 O O . TYR A 1 215 ? -11.086 -5.957 4.773 1 58.88 215 TYR A O 1
ATOM 1698 N N . THR A 1 216 ? -9.523 -7.523 5.094 1 69.81 216 THR A N 1
ATOM 1699 C CA . THR A 1 216 ? -10.273 -8.422 5.961 1 69.81 216 THR A CA 1
ATOM 1700 C C . THR A 1 216 ? -9.352 -9.102 6.969 1 69.81 216 THR A C 1
ATOM 1702 O O . THR A 1 216 ? -8.133 -8.938 6.91 1 69.81 216 THR A O 1
ATOM 1705 N N . ARG A 1 217 ? -9.875 -9.734 7.941 1 76.81 217 ARG A N 1
ATOM 1706 C CA . ARG A 1 217 ? -9.062 -10.477 8.906 1 76.81 217 ARG A CA 1
ATOM 1707 C C . ARG A 1 217 ? -8.266 -11.578 8.219 1 76.81 217 ARG A C 1
ATOM 1709 O O . ARG A 1 217 ? -8.781 -12.258 7.324 1 76.81 217 ARG A O 1
ATOM 1716 N N . VAL A 1 218 ? -7.039 -11.68 8.539 1 87.19 218 VAL A N 1
ATOM 1717 C CA . VAL A 1 218 ? -6.16 -12.703 7.98 1 87.19 218 VAL A CA 1
ATOM 1718 C C . VAL A 1 218 ? -5.461 -13.461 9.109 1 87.19 218 VAL A C 1
ATOM 1720 O O . VAL A 1 218 ? -5.484 -13.023 10.266 1 87.19 218 VAL A O 1
ATOM 1723 N N . LYS A 1 219 ? -4.922 -14.609 8.789 1 92 219 LYS A N 1
ATOM 1724 C CA . LYS A 1 219 ? -4.188 -15.398 9.773 1 92 219 LYS A CA 1
ATOM 1725 C C . LYS A 1 219 ? -2.969 -14.641 10.297 1 92 219 LYS A C 1
ATOM 1727 O O . LYS A 1 219 ? -2.156 -14.148 9.508 1 92 219 LYS A O 1
ATOM 1732 N N . ARG A 1 220 ? -2.869 -14.602 11.578 1 87.94 220 ARG A N 1
ATOM 1733 C CA . ARG A 1 220 ? -1.724 -13.977 12.227 1 87.94 220 ARG A CA 1
ATOM 1734 C C . ARG A 1 220 ? -0.454 -14.789 12.008 1 87.94 220 ARG A C 1
ATOM 1736 O O . ARG A 1 220 ? 0.637 -14.227 11.891 1 87.94 220 ARG A O 1
ATOM 1743 N N . TYR A 1 221 ? -0.635 -16.109 12.102 1 94.69 221 TYR A N 1
ATOM 1744 C CA . TYR A 1 221 ? 0.455 -17.062 11.883 1 94.69 221 TYR A CA 1
ATOM 1745 C C . TYR A 1 221 ? 0.044 -18.141 10.891 1 94.69 221 TYR A C 1
ATOM 1747 O O . TYR A 1 221 ? -1.13 -18.516 10.82 1 94.69 221 TYR A O 1
ATOM 1755 N N . ILE A 1 222 ? 0.965 -18.594 10.148 1 96.62 222 ILE A N 1
ATOM 1756 C CA . ILE A 1 222 ? 0.729 -19.75 9.297 1 96.62 222 ILE A CA 1
ATOM 1757 C C . ILE A 1 222 ? 1.849 -20.766 9.492 1 96.62 222 ILE A C 1
ATOM 1759 O O . ILE A 1 222 ? 3.004 -20.391 9.711 1 96.62 222 ILE A O 1
ATOM 1763 N N . LYS A 1 223 ? 1.424 -22 9.438 1 97.62 223 LYS A N 1
ATOM 1764 C CA . LYS A 1 223 ? 2.41 -23.078 9.445 1 97.62 223 LYS A CA 1
ATOM 1765 C C . LYS A 1 223 ? 2.977 -23.312 8.047 1 97.62 223 LYS A C 1
ATOM 1767 O O . LYS A 1 223 ? 2.23 -23.625 7.117 1 97.62 223 LYS A O 1
ATOM 1772 N N . ALA A 1 224 ? 4.23 -23.125 7.863 1 96.25 224 ALA A N 1
ATOM 1773 C CA . ALA A 1 224 ? 4.949 -23.375 6.617 1 96.25 224 ALA A CA 1
ATOM 1774 C C . ALA A 1 224 ? 6.445 -23.547 6.871 1 96.25 224 ALA A C 1
ATOM 1776 O O . ALA A 1 224 ? 6.98 -23 7.84 1 96.25 224 ALA A O 1
ATOM 1777 N N . ASP A 1 225 ? 7.086 -24.375 6.051 1 94.19 225 ASP A N 1
ATOM 1778 C CA . ASP A 1 225 ? 8.539 -24.5 6.121 1 94.19 225 ASP A CA 1
ATOM 1779 C C . ASP A 1 225 ? 9.219 -23.203 5.672 1 94.19 225 ASP A C 1
ATOM 1781 O O . ASP A 1 225 ? 9.055 -22.766 4.531 1 94.19 225 ASP A O 1
ATOM 1785 N N . ARG A 1 226 ? 10.023 -22.594 6.496 1 89.12 226 ARG A N 1
ATOM 1786 C CA . ARG A 1 226 ? 10.625 -21.297 6.234 1 89.12 226 ARG A CA 1
ATOM 1787 C C . ARG A 1 226 ? 11.594 -21.375 5.059 1 89.12 226 ARG A C 1
ATOM 1789 O O . ARG A 1 226 ? 11.828 -20.375 4.375 1 89.12 226 ARG A O 1
ATOM 1796 N N . ASP A 1 227 ? 12.141 -22.547 4.805 1 91 227 ASP A N 1
ATOM 1797 C CA . ASP A 1 227 ? 13.086 -22.688 3.705 1 91 227 ASP A CA 1
ATOM 1798 C C . ASP A 1 227 ? 12.367 -23.031 2.402 1 91 227 ASP A C 1
ATOM 1800 O O . ASP A 1 227 ? 13.008 -23.203 1.361 1 91 227 ASP A O 1
ATOM 1804 N N . LYS A 1 228 ? 11.055 -23.125 2.49 1 93.56 228 LYS A N 1
ATOM 1805 C CA . LYS A 1 228 ? 10.258 -23.438 1.306 1 93.56 228 LYS A CA 1
ATOM 1806 C C . LYS A 1 228 ? 9.203 -22.359 1.06 1 93.56 228 LYS A C 1
ATOM 1808 O O . LYS A 1 228 ? 8.016 -22.672 0.926 1 93.56 228 LYS A O 1
ATOM 1813 N N . VAL A 1 229 ? 9.68 -21.172 1.006 1 94.44 229 VAL A N 1
ATOM 1814 C CA . VAL A 1 229 ? 8.82 -20.016 0.749 1 94.44 229 VAL A CA 1
ATOM 1815 C C . VAL A 1 229 ? 9.25 -19.328 -0.547 1 94.44 229 VAL A C 1
ATOM 1817 O O . VAL A 1 229 ? 10.422 -18.984 -0.716 1 94.44 229 VAL A O 1
ATOM 1820 N N . LEU A 1 230 ? 8.328 -19.281 -1.435 1 93.88 230 LEU A N 1
ATOM 1821 C CA . LEU A 1 230 ? 8.523 -18.625 -2.719 1 93.88 230 LEU A CA 1
ATOM 1822 C C . LEU A 1 230 ? 7.551 -17.453 -2.881 1 93.88 230 LEU A C 1
ATOM 1824 O O . LEU A 1 230 ? 6.461 -17.469 -2.303 1 93.88 230 LEU A O 1
ATOM 1828 N N . VAL A 1 231 ? 7.953 -16.438 -3.633 1 94 231 VAL A N 1
ATOM 1829 C CA . VAL A 1 231 ? 7.113 -15.273 -3.893 1 94 231 VAL A CA 1
ATOM 1830 C C . VAL A 1 231 ? 7.047 -15.008 -5.395 1 94 231 VAL A C 1
ATOM 1832 O O . VAL A 1 231 ? 8.078 -14.891 -6.059 1 94 231 VAL A O 1
ATOM 1835 N N . ILE A 1 232 ? 5.809 -14.953 -5.883 1 95.25 232 ILE A N 1
ATOM 1836 C CA . ILE A 1 232 ? 5.637 -14.594 -7.285 1 95.25 232 ILE A CA 1
ATOM 1837 C C . ILE A 1 232 ? 6.145 -13.172 -7.516 1 95.25 232 ILE A C 1
ATOM 1839 O O . ILE A 1 232 ? 5.867 -12.266 -6.723 1 95.25 232 ILE A O 1
ATOM 1843 N N . HIS A 1 233 ? 6.922 -12.977 -8.562 1 92.06 233 HIS A N 1
ATOM 1844 C CA . HIS A 1 233 ? 7.516 -11.688 -8.883 1 92.06 233 HIS A CA 1
ATOM 1845 C C . HIS A 1 233 ? 6.477 -10.719 -9.438 1 92.06 233 HIS A C 1
ATOM 1847 O O . HIS A 1 233 ? 5.73 -11.062 -10.359 1 92.06 233 HIS A O 1
ATOM 1853 N N . PRO A 1 234 ? 6.445 -9.461 -8.969 1 89.44 234 PRO A N 1
ATOM 1854 C CA . PRO A 1 234 ? 5.504 -8.477 -9.5 1 89.44 234 PRO A CA 1
ATOM 1855 C C . PRO A 1 234 ? 5.645 -8.289 -11.016 1 89.44 234 PRO A C 1
ATOM 1857 O O . PRO A 1 234 ? 4.652 -8.039 -11.703 1 89.44 234 PRO A O 1
ATOM 1860 N N . GLU A 1 235 ? 6.836 -8.422 -11.547 1 90.81 235 GLU A N 1
ATOM 1861 C CA . GLU A 1 235 ? 7.023 -8.32 -12.984 1 90.81 235 GLU A CA 1
ATOM 1862 C C . GLU A 1 235 ? 6.371 -9.492 -13.719 1 90.81 235 GLU A C 1
ATOM 1864 O O . GLU A 1 235 ? 5.895 -9.336 -14.844 1 90.81 235 GLU A O 1
ATOM 1869 N N . PHE A 1 236 ? 6.41 -10.664 -13.148 1 95.38 236 PHE A N 1
ATOM 1870 C CA . PHE A 1 236 ? 5.703 -11.805 -13.711 1 95.38 236 PHE A CA 1
ATOM 1871 C C . PHE A 1 236 ? 4.203 -11.555 -13.742 1 95.38 236 PHE A C 1
ATOM 1873 O O . PHE A 1 236 ? 3.529 -11.891 -14.719 1 95.38 236 PHE A O 1
ATOM 1880 N N . PHE A 1 237 ? 3.723 -10.891 -12.625 1 93.81 237 PHE A N 1
ATOM 1881 C CA . PHE A 1 237 ? 2.322 -10.484 -12.555 1 93.81 237 PHE A CA 1
ATOM 1882 C C . PHE A 1 237 ? 1.949 -9.633 -13.766 1 93.81 237 PHE A C 1
ATOM 1884 O O . PHE A 1 237 ? 0.946 -9.898 -14.43 1 93.81 237 PHE A O 1
ATOM 1891 N N . LYS A 1 238 ? 2.697 -8.68 -13.984 1 91.75 238 LYS A N 1
ATOM 1892 C CA . LYS A 1 238 ? 2.453 -7.742 -15.078 1 91.75 238 LYS A CA 1
ATOM 1893 C C . LYS A 1 238 ? 2.57 -8.438 -16.438 1 91.75 238 LYS A C 1
ATOM 1895 O O . LYS A 1 238 ? 1.782 -8.172 -17.344 1 91.75 238 LYS A O 1
ATOM 1900 N N . TYR A 1 239 ? 3.564 -9.336 -16.562 1 96 239 TYR A N 1
ATOM 1901 C CA . TYR A 1 239 ? 3.779 -10.117 -17.781 1 96 239 TYR A CA 1
ATOM 1902 C C . TYR A 1 239 ? 2.547 -10.945 -18.125 1 96 239 TYR A C 1
ATOM 1904 O O . TYR A 1 239 ? 2.082 -10.945 -19.266 1 96 239 TYR A O 1
ATOM 1912 N N . VAL A 1 240 ? 1.982 -11.633 -17.125 1 97.56 240 VAL A N 1
ATOM 1913 C CA . VAL A 1 240 ? 0.794 -12.453 -17.359 1 97.56 240 VAL A CA 1
ATOM 1914 C C . VAL A 1 240 ? -0.381 -11.555 -17.75 1 97.56 240 VAL A C 1
ATOM 1916 O O . VAL A 1 240 ? -1.143 -11.883 -18.656 1 97.56 240 VAL A O 1
ATOM 1919 N N . HIS A 1 241 ? -0.477 -10.391 -17.078 1 94.81 241 HIS A N 1
ATOM 1920 C CA . HIS A 1 241 ? -1.552 -9.445 -17.359 1 94.81 241 HIS A CA 1
ATOM 1921 C C . HIS A 1 241 ? -1.461 -8.914 -18.781 1 94.81 241 HIS A C 1
ATOM 1923 O O . HIS A 1 241 ? -2.477 -8.797 -19.469 1 94.81 241 HIS A O 1
ATOM 1929 N N . GLU A 1 242 ? -0.284 -8.68 -19.219 1 93.19 242 GLU A N 1
ATOM 1930 C CA . GLU A 1 242 ? -0.107 -8.039 -20.516 1 93.19 242 GLU A CA 1
ATOM 1931 C C . GLU A 1 242 ? -0.112 -9.062 -21.641 1 93.19 242 GLU A C 1
ATOM 1933 O O . GLU A 1 242 ? -0.835 -8.914 -22.625 1 93.19 242 GLU A O 1
ATOM 1938 N N . ASN A 1 243 ? 0.634 -10.109 -21.516 1 95.88 243 ASN A N 1
ATOM 1939 C CA . ASN A 1 243 ? 0.857 -11.039 -22.609 1 95.88 243 ASN A CA 1
ATOM 1940 C C . ASN A 1 243 ? -0.268 -12.062 -22.719 1 95.88 243 ASN A C 1
ATOM 1942 O O . ASN A 1 243 ? -0.622 -12.484 -23.828 1 95.88 243 ASN A O 1
ATOM 1946 N N . TRP A 1 244 ? -0.773 -12.43 -21.594 1 97.25 244 TRP A N 1
ATOM 1947 C CA . TRP A 1 244 ? -1.687 -13.57 -21.609 1 97.25 244 TRP A CA 1
ATOM 1948 C C . TRP A 1 244 ? -3.137 -13.102 -21.531 1 97.25 244 TRP A C 1
ATOM 1950 O O . TRP A 1 244 ? -3.977 -13.539 -22.328 1 97.25 244 TRP A O 1
ATOM 1960 N N . THR A 1 245 ? -3.428 -12.18 -20.625 1 95.62 245 THR A N 1
ATOM 1961 C CA . THR A 1 245 ? -4.809 -11.719 -20.531 1 95.62 245 THR A CA 1
ATOM 1962 C C . THR A 1 245 ? -5.023 -10.5 -21.438 1 95.62 245 THR A C 1
ATOM 1964 O O . THR A 1 245 ? -6.152 -10.023 -21.578 1 95.62 245 THR A O 1
ATOM 1967 N N . GLU A 1 246 ? -3.922 -10.008 -22 1 92.38 246 GLU A N 1
ATOM 1968 C CA . GLU A 1 246 ? -4.008 -8.828 -22.859 1 92.38 246 GLU A CA 1
ATOM 1969 C C 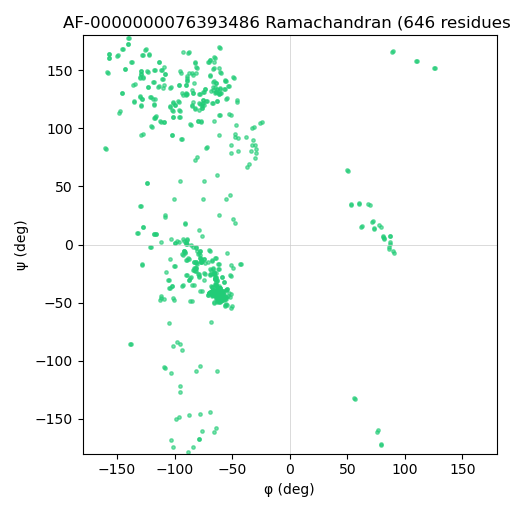. GLU A 1 246 ? -4.727 -7.684 -22.156 1 92.38 246 GLU A C 1
ATOM 1971 O O . GLU A 1 246 ? -5.57 -7.012 -22.75 1 92.38 246 GLU A O 1
ATOM 1976 N N . ARG A 1 247 ? -4.52 -7.613 -20.875 1 87.75 247 ARG A N 1
ATOM 1977 C CA . ARG A 1 247 ? -4.969 -6.523 -20.016 1 87.75 247 ARG A CA 1
ATOM 1978 C C . ARG A 1 247 ? -6.473 -6.586 -19.797 1 87.75 247 ARG A C 1
ATOM 1980 O O . ARG A 1 247 ? -7.094 -5.59 -19.406 1 87.75 247 ARG A O 1
ATOM 1987 N N . HIS A 1 248 ? -7.055 -7.738 -20.156 1 85.75 248 HIS A N 1
ATOM 1988 C CA . HIS A 1 248 ? -8.453 -7.938 -19.781 1 85.75 248 HIS A CA 1
ATOM 1989 C C . HIS A 1 248 ? -8.586 -8.258 -18.297 1 85.75 248 HIS A C 1
ATOM 1991 O O . HIS A 1 248 ? -7.988 -9.227 -17.812 1 85.75 248 HIS A O 1
ATOM 1997 N N . GLY A 1 249 ? -9.383 -7.473 -17.609 1 81.25 249 GLY A N 1
ATOM 1998 C CA . GLY A 1 249 ? -9.438 -7.512 -16.156 1 81.25 249 GLY A CA 1
ATOM 1999 C C . GLY A 1 249 ? -8.438 -6.59 -15.5 1 81.25 249 GLY A C 1
ATOM 2000 O O . GLY A 1 249 ? -7.527 -6.074 -16.156 1 81.25 249 GLY A O 1
ATOM 2001 N N . ARG A 1 250 ? -8.547 -6.324 -14.289 1 77.88 250 ARG A N 1
ATOM 2002 C CA . ARG A 1 250 ? -7.609 -5.473 -13.57 1 77.88 250 ARG A CA 1
ATOM 2003 C C . ARG A 1 250 ? -6.266 -6.172 -13.391 1 77.88 250 ARG A C 1
ATOM 2005 O O . ARG A 1 250 ? -5.211 -5.543 -13.516 1 77.88 250 ARG A O 1
ATOM 2012 N N . TYR A 1 251 ? -6.281 -7.398 -13.047 1 86.88 251 TYR A N 1
ATOM 2013 C CA . TYR A 1 251 ? -5.113 -8.266 -12.93 1 86.88 251 TYR A CA 1
ATOM 2014 C C . TYR A 1 251 ? -5.504 -9.734 -13.055 1 86.88 251 TYR A C 1
ATOM 2016 O O . TYR A 1 251 ? -6.68 -10.078 -12.914 1 86.88 251 TYR A O 1
ATOM 2024 N N . PRO A 1 252 ? -4.555 -10.641 -13.375 1 90.94 252 PRO A N 1
ATOM 2025 C CA . PRO A 1 252 ? -4.875 -12.062 -13.539 1 90.94 252 PRO A CA 1
ATOM 2026 C C . PRO A 1 252 ? -5.246 -12.742 -12.219 1 90.94 252 PRO A C 1
ATOM 2028 O O . PRO A 1 252 ? -4.754 -12.352 -11.156 1 90.94 252 PRO A O 1
ATOM 2031 N N . SER A 1 253 ? -6.172 -13.672 -12.312 1 90.75 253 SER A N 1
ATOM 2032 C CA . SER A 1 253 ? -6.562 -14.469 -11.156 1 90.75 253 SER A CA 1
ATOM 2033 C C . SER A 1 253 ? -5.41 -15.336 -10.664 1 90.75 253 SER A C 1
ATOM 2035 O O . SER A 1 253 ? -4.449 -15.578 -11.398 1 90.75 253 SER A O 1
ATOM 2037 N N . THR A 1 254 ? -5.531 -15.789 -9.398 1 94.31 254 THR A N 1
ATOM 2038 C CA . THR A 1 254 ? -4.543 -16.719 -8.852 1 94.31 254 THR A CA 1
ATOM 2039 C C . THR A 1 254 ? -4.418 -17.953 -9.734 1 94.31 254 THR A C 1
ATOM 2041 O O . THR A 1 254 ? -3.314 -18.469 -9.953 1 94.31 254 THR A O 1
ATOM 2044 N N . GLY A 1 255 ? -5.543 -18.438 -10.266 1 95.56 255 GLY A N 1
ATOM 2045 C CA . GLY A 1 255 ? -5.535 -19.609 -11.133 1 95.56 255 GLY A CA 1
ATOM 2046 C C . GLY A 1 255 ? -4.695 -19.406 -12.383 1 95.56 255 GLY A C 1
ATOM 2047 O O . GLY A 1 255 ? -3.889 -20.281 -12.734 1 95.56 255 GLY A O 1
ATOM 2048 N N . LEU A 1 256 ? -4.918 -18.297 -13.031 1 96.25 256 LEU A N 1
ATOM 2049 C CA . LEU A 1 256 ? -4.164 -18.062 -14.258 1 96.25 256 LEU A CA 1
ATOM 2050 C C . LEU A 1 256 ? -2.682 -17.859 -13.953 1 96.25 256 LEU A C 1
ATOM 2052 O O . LEU A 1 256 ? -1.82 -18.344 -14.688 1 96.25 256 LEU A O 1
ATOM 2056 N N . LEU A 1 257 ? -2.359 -17.141 -12.883 1 97.5 257 LEU A N 1
ATOM 2057 C CA . LEU A 1 257 ? -0.972 -16.938 -12.477 1 97.5 257 LEU A CA 1
ATOM 2058 C C . LEU A 1 257 ? -0.281 -18.266 -12.211 1 97.5 257 LEU A C 1
ATOM 2060 O O . LEU A 1 257 ? 0.851 -18.484 -12.648 1 97.5 257 LEU A O 1
ATOM 2064 N N . THR A 1 258 ? -0.971 -19.141 -11.562 1 98.44 258 THR A N 1
ATOM 2065 C CA . THR A 1 258 ? -0.424 -20.453 -11.242 1 98.44 258 THR A CA 1
ATOM 2066 C C . THR A 1 258 ? -0.2 -21.266 -12.508 1 98.44 258 THR A C 1
ATOM 2068 O O . THR A 1 258 ? 0.828 -21.938 -12.656 1 98.44 258 THR A O 1
ATOM 2071 N N . LEU A 1 259 ? -1.13 -21.219 -13.367 1 98.62 259 LEU A N 1
ATOM 2072 C CA . LEU A 1 259 ? -1.008 -21.969 -14.617 1 98.62 259 LEU A CA 1
ATOM 2073 C C . LEU A 1 259 ? 0.195 -21.484 -15.422 1 98.62 259 LEU A C 1
ATOM 2075 O O . LEU A 1 259 ? 1.011 -22.281 -15.875 1 98.62 259 LEU A O 1
ATOM 2079 N N . VAL A 1 260 ? 0.342 -20.172 -15.609 1 98.5 260 VAL A N 1
ATOM 2080 C CA . VAL A 1 260 ? 1.457 -19.641 -16.375 1 98.5 260 VAL A CA 1
ATOM 2081 C C . VAL A 1 260 ? 2.773 -19.938 -15.656 1 98.5 260 VAL A C 1
ATOM 2083 O O . VAL A 1 260 ? 3.791 -20.188 -16.297 1 98.5 260 VAL A O 1
ATOM 2086 N N . PHE A 1 261 ? 2.709 -19.922 -14.344 1 97.94 261 PHE A N 1
ATOM 2087 C CA . PHE A 1 261 ? 3.859 -20.344 -13.562 1 97.94 261 PHE A CA 1
ATOM 2088 C C . PHE A 1 261 ? 4.27 -21.766 -13.938 1 97.94 261 PHE A C 1
ATOM 2090 O O . PHE A 1 261 ? 5.449 -22.047 -14.172 1 97.94 261 PHE A O 1
ATOM 2097 N N . ALA A 1 262 ? 3.307 -22.656 -13.992 1 98.38 262 ALA A N 1
ATOM 2098 C CA . ALA A 1 262 ? 3.562 -24.047 -14.352 1 98.38 262 ALA A CA 1
ATOM 2099 C C . ALA A 1 262 ? 4.156 -24.156 -15.75 1 98.38 262 ALA A C 1
ATOM 2101 O O . ALA A 1 262 ? 5.035 -24.984 -16 1 98.38 262 ALA A O 1
ATOM 2102 N N . LEU A 1 263 ? 3.715 -23.328 -16.672 1 97.88 263 LEU A N 1
ATOM 2103 C CA . LEU A 1 263 ? 4.23 -23.344 -18.031 1 97.88 263 LEU A CA 1
ATOM 2104 C C . LEU A 1 263 ? 5.711 -22.984 -18.062 1 97.88 263 LEU A C 1
ATOM 2106 O O . LEU A 1 263 ? 6.453 -23.453 -18.938 1 97.88 263 LEU A O 1
ATOM 2110 N N . HIS A 1 264 ? 6.102 -22.141 -17.125 1 96.19 264 HIS A N 1
ATOM 2111 C CA . HIS A 1 264 ? 7.496 -21.719 -17.062 1 96.19 264 HIS A CA 1
ATOM 2112 C C . HIS A 1 264 ? 8.359 -22.781 -16.391 1 96.19 264 HIS A C 1
ATOM 2114 O O . HIS A 1 264 ? 9.547 -22.922 -16.703 1 96.19 264 HIS A O 1
ATOM 2120 N N . LEU A 1 265 ? 7.77 -23.578 -15.562 1 95.25 265 LEU A N 1
ATOM 2121 C CA . LEU A 1 265 ? 8.57 -24.406 -14.688 1 95.25 265 LEU A CA 1
ATOM 2122 C C . LEU A 1 265 ? 8.57 -25.859 -15.164 1 95.25 265 LEU A C 1
ATOM 2124 O O . LEU A 1 265 ? 9.523 -26.594 -14.914 1 95.25 265 LEU A O 1
ATOM 2128 N N . CYS A 1 266 ? 7.496 -26.281 -15.789 1 96.75 266 CYS A N 1
ATOM 2129 C CA . CYS A 1 266 ? 7.297 -27.703 -16.031 1 96.75 266 CYS A CA 1
ATOM 2130 C C . CYS A 1 266 ? 7.359 -28.016 -17.531 1 96.75 266 CYS A C 1
ATOM 2132 O O . CYS A 1 266 ? 7.102 -27.141 -18.359 1 96.75 266 CYS A O 1
ATOM 2134 N N . ASP A 1 267 ? 7.664 -29.266 -17.797 1 97.12 267 ASP A N 1
ATOM 2135 C CA . ASP A 1 267 ? 7.773 -29.734 -19.172 1 97.12 267 ASP A CA 1
ATOM 2136 C C . ASP A 1 267 ? 6.418 -30.188 -19.719 1 97.12 267 ASP A C 1
ATOM 2138 O O . ASP A 1 267 ? 6.168 -30.125 -20.922 1 97.12 267 ASP A O 1
ATOM 2142 N N . GLN A 1 268 ? 5.637 -30.656 -18.828 1 98.12 268 GLN A N 1
ATOM 2143 C CA . GLN A 1 268 ? 4.258 -31.031 -19.125 1 98.12 268 GLN A CA 1
ATOM 2144 C C . GLN A 1 268 ? 3.307 -30.547 -18.047 1 98.12 268 GLN A C 1
ATOM 2146 O O . GLN A 1 268 ? 3.625 -30.609 -16.859 1 98.12 268 GLN A O 1
ATOM 2151 N N . VAL A 1 269 ? 2.154 -30.016 -18.516 1 98.69 269 VAL A N 1
ATOM 2152 C CA . VAL A 1 269 ? 1.223 -29.438 -17.562 1 98.69 269 VAL A CA 1
ATOM 2153 C C . VAL A 1 269 ? -0.174 -30.016 -17.781 1 98.69 269 VAL A C 1
ATOM 2155 O O . VAL A 1 269 ? -0.705 -29.969 -18.891 1 98.69 269 VAL A O 1
ATOM 2158 N N . SER A 1 270 ? -0.704 -30.641 -16.781 1 98.81 270 SER A N 1
ATOM 2159 C CA . SER A 1 270 ? -2.104 -31.047 -16.719 1 98.81 270 SER A CA 1
ATOM 2160 C C . SER A 1 270 ? -2.912 -30.125 -15.812 1 98.81 270 SER A C 1
ATOM 2162 O O . SER A 1 270 ? -2.449 -29.75 -14.734 1 98.81 270 SER A O 1
ATOM 2164 N N . VAL A 1 271 ? -4.094 -29.734 -16.281 1 98.69 271 VAL A N 1
ATOM 2165 C CA . VAL A 1 271 ? -4.898 -28.75 -15.562 1 98.69 271 VAL A CA 1
ATOM 2166 C C . VAL A 1 271 ? -6.227 -29.375 -15.148 1 98.69 271 VAL A C 1
ATOM 2168 O O . VAL A 1 271 ? -6.934 -29.953 -15.977 1 98.69 271 VAL A O 1
ATOM 2171 N N . PHE A 1 272 ? -6.504 -29.297 -13.883 1 97.62 272 PHE A N 1
ATOM 2172 C CA . PHE A 1 272 ? -7.727 -29.828 -13.289 1 97.62 272 PHE A CA 1
ATOM 2173 C C . PHE A 1 272 ? -8.484 -28.734 -12.539 1 97.62 272 PHE A C 1
ATOM 2175 O O . PHE A 1 272 ? -7.871 -27.828 -11.969 1 97.62 272 PHE A O 1
ATOM 2182 N N . GLY A 1 273 ? -9.75 -28.828 -12.5 1 94.75 273 GLY A N 1
ATOM 2183 C CA . GLY A 1 273 ? -10.539 -27.984 -11.617 1 94.75 273 GLY A CA 1
ATOM 2184 C C . GLY A 1 273 ? -10.594 -26.531 -12.07 1 94.75 273 GLY A C 1
ATOM 2185 O O . GLY A 1 273 ? -10.703 -25.625 -11.242 1 94.75 273 GLY A O 1
ATOM 2186 N N . TYR A 1 274 ? -10.312 -26.234 -13.312 1 92.56 274 TYR A N 1
ATOM 2187 C CA . TYR A 1 274 ? -10.516 -24.922 -13.891 1 92.56 274 TYR A CA 1
ATOM 2188 C C . TYR A 1 274 ? -11.859 -24.828 -14.602 1 92.56 274 TYR A C 1
ATOM 2190 O O . TYR A 1 274 ? -12.328 -25.828 -15.172 1 92.56 274 TYR A O 1
ATOM 2198 N N . GLY A 1 275 ? -12.422 -23.688 -14.586 1 81.06 275 GLY A N 1
ATOM 2199 C CA . GLY A 1 275 ? -13.68 -23.484 -15.289 1 81.06 275 GLY A CA 1
ATOM 2200 C C . GLY A 1 275 ? -14.859 -23.266 -14.352 1 81.06 275 GLY A C 1
ATOM 2201 O O . GLY A 1 275 ? -14.719 -23.391 -13.133 1 81.06 275 GLY A O 1
ATOM 2202 N N . ALA A 1 276 ? -15.852 -22.641 -14.938 1 68.19 276 ALA A N 1
ATOM 2203 C CA . ALA A 1 276 ? -17.109 -22.422 -14.227 1 68.19 276 ALA A CA 1
ATOM 2204 C C . ALA A 1 276 ? -18 -23.656 -14.266 1 68.19 276 ALA A C 1
ATOM 2206 O O . ALA A 1 276 ? -17.781 -24.547 -15.094 1 68.19 276 ALA A O 1
ATOM 2207 N N . ASP A 1 277 ? -18.828 -23.734 -13.203 1 60 277 ASP A N 1
ATOM 2208 C CA . ASP A 1 277 ? -19.797 -24.828 -13.281 1 60 277 ASP A CA 1
ATOM 2209 C C . ASP A 1 277 ? -20.703 -24.672 -14.5 1 60 277 ASP A C 1
ATOM 2211 O O . ASP A 1 277 ? -20.516 -23.75 -15.297 1 60 277 ASP A O 1
ATOM 2215 N N . ILE A 1 278 ? -21.422 -25.75 -14.734 1 54.25 278 ILE A N 1
ATOM 2216 C CA . ILE A 1 278 ? -22.328 -25.781 -15.883 1 54.25 278 ILE A CA 1
ATOM 2217 C C . ILE A 1 278 ? -23.188 -24.531 -15.898 1 54.25 278 ILE A C 1
ATOM 2219 O O . ILE A 1 278 ? -23.766 -24.172 -16.922 1 54.25 278 ILE A O 1
ATOM 2223 N N . ARG A 1 279 ? -23.266 -23.906 -14.68 1 55.94 279 ARG A N 1
ATOM 2224 C CA . ARG A 1 279 ? -24.109 -22.719 -14.586 1 55.94 279 ARG A CA 1
ATOM 2225 C C . ARG A 1 279 ? -23.297 -21.453 -14.75 1 55.94 279 ARG A C 1
ATOM 2227 O O . ARG A 1 279 ? -23.812 -20.344 -14.641 1 55.94 279 ARG A O 1
ATOM 2234 N N . GLY A 1 280 ? -22.188 -21.625 -14.961 1 57.59 280 GLY A N 1
ATOM 2235 C CA . GLY A 1 280 ? -21.312 -20.484 -15.148 1 57.59 280 GLY A CA 1
ATOM 2236 C C . GLY A 1 280 ? -20.734 -19.938 -13.852 1 57.59 280 GLY A C 1
ATOM 2237 O O . GLY A 1 280 ? -20.078 -18.906 -13.844 1 57.59 280 GLY A O 1
ATOM 2238 N N . ASN A 1 281 ? -21.062 -20.578 -12.812 1 60.34 281 ASN A N 1
ATOM 2239 C CA . ASN A 1 281 ? -20.625 -20.094 -11.508 1 60.34 281 ASN A CA 1
ATOM 2240 C C . ASN A 1 281 ? -19.281 -20.703 -11.117 1 60.34 281 ASN A C 1
ATOM 2242 O O . ASN A 1 281 ? -19 -21.859 -11.438 1 60.34 281 ASN A O 1
ATOM 2246 N N . TRP A 1 282 ? -18.453 -19.781 -10.578 1 60.22 282 TRP A N 1
ATOM 2247 C CA . TRP A 1 282 ? -17.188 -20.25 -10.031 1 60.22 282 TRP A CA 1
ATOM 2248 C C . TRP A 1 282 ? -17.375 -20.797 -8.617 1 60.22 282 TRP A C 1
ATOM 2250 O O . TRP A 1 282 ? -17.094 -20.109 -7.637 1 60.22 282 TRP A O 1
ATOM 2260 N N . HIS A 1 283 ? -18 -21.984 -8.555 1 73.81 283 HIS A N 1
ATOM 2261 C CA . HIS A 1 283 ? -18.141 -22.672 -7.277 1 73.81 283 HIS A CA 1
ATOM 2262 C C . HIS A 1 283 ? -16.906 -23.5 -6.949 1 73.81 283 HIS A C 1
ATOM 2264 O O . HIS A 1 283 ? -16.219 -24 -7.852 1 73.81 283 HIS A O 1
ATOM 2270 N N . HIS A 1 284 ? -16.672 -23.562 -5.621 1 86.38 284 HIS A N 1
ATOM 2271 C CA . HIS A 1 284 ? -15.602 -24.438 -5.168 1 86.38 284 HIS A CA 1
ATOM 2272 C C . HIS A 1 284 ? -16.125 -25.844 -4.898 1 86.38 284 HIS A C 1
ATOM 2274 O O . HIS A 1 284 ? -17.266 -26.016 -4.461 1 86.38 284 HIS A O 1
ATOM 2280 N N . TYR A 1 285 ? -15.391 -26.859 -5.137 1 88.44 285 TYR A N 1
ATOM 2281 C CA . TYR A 1 285 ? -15.82 -28.25 -5.047 1 88.44 285 TYR A CA 1
ATOM 2282 C C . TYR A 1 285 ? -16.172 -28.625 -3.609 1 88.44 285 TYR A C 1
ATOM 2284 O O . TYR A 1 285 ? -16.844 -29.625 -3.365 1 88.44 285 TYR A O 1
ATOM 2292 N N . TRP A 1 286 ? -15.828 -27.766 -2.639 1 88.38 286 TRP A N 1
ATOM 2293 C CA . TRP A 1 286 ? -16.156 -28.062 -1.25 1 88.38 286 TRP A CA 1
ATOM 2294 C C . TRP A 1 286 ? -17.391 -27.297 -0.802 1 88.38 286 TRP A C 1
ATOM 2296 O O . TRP A 1 286 ? -17.859 -27.469 0.33 1 88.38 286 TRP A O 1
ATOM 2306 N N . GLU A 1 287 ? -17.656 -26.297 -1.573 1 78.25 287 GLU A N 1
ATOM 2307 C CA . GLU A 1 287 ? -18.797 -25.469 -1.187 1 78.25 287 GLU A CA 1
ATOM 2308 C C . GLU A 1 287 ? -20.078 -25.922 -1.884 1 78.25 287 GLU A C 1
ATOM 2310 O O . GLU A 1 287 ? -20.031 -26.422 -3.012 1 78.25 287 GLU A O 1
ATOM 2315 N N . LYS A 1 288 ? -21.188 -26.094 -1.025 1 62.72 288 LYS A N 1
ATOM 2316 C CA . LYS A 1 288 ? -22.5 -26.281 -1.612 1 62.72 288 LYS A CA 1
ATOM 2317 C C . LYS A 1 288 ? -23.094 -24.938 -2.064 1 62.72 288 LYS A C 1
ATOM 2319 O O . LYS A 1 288 ? -24.25 -24.875 -2.492 1 62.72 288 LYS A O 1
ATOM 2324 N N . ASN A 1 289 ? -22.234 -23.906 -2.086 1 52.22 289 ASN A N 1
ATOM 2325 C CA . ASN A 1 289 ? -22.672 -22.531 -1.837 1 52.22 289 ASN A CA 1
ATOM 2326 C C . ASN A 1 289 ? -23.25 -21.891 -3.098 1 52.22 289 ASN A C 1
ATOM 2328 O O . ASN A 1 289 ? -22.734 -22.109 -4.195 1 52.22 289 ASN A O 1
ATOM 2332 N N . ARG A 1 290 ? -24.234 -21.219 -2.973 1 46.09 290 ARG A N 1
ATOM 2333 C CA . ARG A 1 290 ? -25.094 -20.391 -3.809 1 46.09 290 ARG A CA 1
ATOM 2334 C C . ARG A 1 290 ? -24.328 -19.172 -4.34 1 46.09 290 ARG A C 1
ATOM 2336 O O . ARG A 1 290 ? -24.766 -18.531 -5.293 1 46.09 290 ARG A O 1
ATOM 2343 N N . TYR A 1 291 ? -23.375 -18.562 -3.58 1 46.25 291 TYR A N 1
ATOM 2344 C CA . TYR A 1 291 ? -22.844 -17.25 -3.918 1 46.25 291 TYR A CA 1
ATOM 2345 C C . TYR A 1 291 ? -21.609 -17.359 -4.809 1 46.25 291 TYR A C 1
ATOM 2347 O O . TYR A 1 291 ? -20.75 -16.5 -4.797 1 46.25 291 TYR A O 1
ATOM 2355 N N . ALA A 1 292 ? -21.344 -18.406 -5.457 1 49.12 292 ALA A N 1
ATOM 2356 C CA . ALA A 1 292 ? -20.266 -18.781 -6.352 1 49.12 292 ALA A CA 1
ATOM 2357 C C . ALA A 1 292 ? -19.922 -17.656 -7.316 1 49.12 292 ALA A C 1
ATOM 2359 O O . ALA A 1 292 ? -18.812 -17.578 -7.844 1 49.12 292 ALA A O 1
ATOM 2360 N N . GLY A 1 293 ? -20.797 -16.75 -7.41 1 44.94 293 GLY A N 1
ATOM 2361 C CA . GLY A 1 293 ? -20.641 -15.719 -8.422 1 44.94 293 GLY A CA 1
ATOM 2362 C C . GLY A 1 293 ? -19.875 -14.5 -7.938 1 44.94 293 GLY A C 1
ATOM 2363 O O . GLY A 1 293 ? -19.75 -13.508 -8.648 1 44.94 293 GLY A O 1
ATOM 2364 N N . ALA A 1 294 ? -19.406 -14.516 -6.719 1 45.03 294 ALA A N 1
ATOM 2365 C CA . ALA A 1 294 ? -18.812 -13.305 -6.16 1 45.03 294 ALA A CA 1
ATOM 2366 C C . ALA A 1 294 ? -17.578 -12.883 -6.938 1 45.03 294 ALA A C 1
ATOM 2368 O O . ALA A 1 294 ? -17.328 -11.695 -7.125 1 45.03 294 ALA A O 1
ATOM 2369 N N . PHE A 1 295 ? -16.797 -13.852 -7.418 1 48.31 295 PHE A N 1
ATOM 2370 C CA . PHE A 1 295 ? -15.609 -13.492 -8.188 1 48.31 295 PHE A CA 1
ATOM 2371 C C . PHE A 1 295 ? -16 -12.719 -9.445 1 48.31 295 PHE A C 1
ATOM 2373 O O . PHE A 1 295 ? -15.289 -11.797 -9.852 1 48.31 295 PHE A O 1
ATOM 2380 N N . ARG A 1 296 ? -17.141 -13.117 -10.023 1 47.12 296 ARG A N 1
ATOM 2381 C CA . ARG A 1 296 ? -17.609 -12.406 -11.211 1 47.12 296 ARG A CA 1
ATOM 2382 C C . ARG A 1 296 ? -18.062 -10.992 -10.867 1 47.12 296 ARG A C 1
ATOM 2384 O O . ARG A 1 296 ? -17.938 -10.078 -11.672 1 47.12 296 ARG A O 1
ATOM 2391 N N . ALA A 1 297 ? -18.359 -10.906 -9.547 1 46.62 297 ALA A N 1
ATOM 2392 C CA . ALA A 1 297 ? -19.031 -9.656 -9.195 1 46.62 297 ALA A CA 1
ATOM 2393 C C . ALA A 1 297 ? -18.016 -8.539 -8.977 1 46.62 297 ALA A C 1
ATOM 2395 O O . ALA A 1 297 ? -18.312 -7.363 -9.203 1 46.62 297 ALA A O 1
ATOM 2396 N N . THR A 1 298 ? -16.844 -8.984 -8.742 1 53.47 298 THR A N 1
ATOM 2397 C CA . THR A 1 298 ? -15.961 -7.887 -8.367 1 53.47 298 THR A CA 1
ATOM 2398 C C . THR A 1 298 ? -15.328 -7.262 -9.609 1 53.47 298 THR A C 1
ATOM 2400 O O . THR A 1 298 ? -14.836 -6.129 -9.555 1 53.47 298 THR A O 1
ATOM 2403 N N . GLY A 1 299 ? -15.539 -8.023 -10.719 1 62.53 299 GLY A N 1
ATOM 2404 C CA . GLY A 1 299 ? -15 -7.512 -11.969 1 62.53 299 GLY A CA 1
ATOM 2405 C C . GLY A 1 299 ? -13.484 -7.379 -11.953 1 62.53 299 GLY A C 1
ATOM 2406 O O . GLY A 1 299 ? -12.906 -6.73 -12.828 1 62.53 299 GLY A O 1
ATOM 2407 N N . VAL A 1 300 ? -12.852 -7.984 -11.031 1 72.75 300 VAL A N 1
ATOM 2408 C CA . VAL A 1 300 ? -11.406 -7.836 -10.906 1 72.75 300 VAL A CA 1
ATOM 2409 C C . VAL A 1 300 ? -10.703 -8.672 -11.969 1 72.75 300 VAL A C 1
ATOM 2411 O O . VAL A 1 300 ? -9.766 -8.203 -12.625 1 72.75 300 VAL A O 1
ATOM 2414 N N . HIS A 1 301 ? -11.234 -9.852 -12.188 1 82.06 301 HIS A N 1
ATOM 2415 C CA . HIS A 1 301 ? -10.719 -10.727 -13.234 1 82.06 301 HIS A CA 1
ATOM 2416 C C . HIS A 1 301 ? -11.688 -10.82 -14.406 1 82.06 301 HIS A C 1
ATOM 2418 O O . HIS A 1 301 ? -12.898 -10.641 -14.227 1 82.06 301 HIS A O 1
ATOM 2424 N N . HIS A 1 302 ? -11.117 -10.953 -15.57 1 82.56 302 HIS A N 1
ATOM 2425 C CA . HIS A 1 302 ? -11.969 -11.273 -16.719 1 82.56 302 HIS A CA 1
ATOM 2426 C C . HIS A 1 302 ? -12.031 -12.773 -16.953 1 82.56 302 HIS A C 1
ATOM 2428 O O . HIS A 1 302 ? -11.258 -13.312 -17.75 1 82.56 302 HIS A O 1
ATOM 2434 N N . ALA A 1 303 ? -13.008 -13.352 -16.312 1 84 303 ALA A N 1
ATOM 2435 C CA . ALA A 1 303 ? -13.102 -14.812 -16.281 1 84 303 ALA A CA 1
ATOM 2436 C C . ALA A 1 303 ? -13.234 -15.383 -17.688 1 84 303 ALA A C 1
ATOM 2438 O O . ALA A 1 303 ? -12.625 -16.406 -18 1 84 303 ALA A O 1
ATOM 2439 N N . GLY A 1 304 ? -14.039 -14.773 -18.484 1 84.56 304 GLY A N 1
ATOM 2440 C CA . GLY A 1 304 ? -14.219 -15.242 -19.844 1 84.56 304 GLY A CA 1
ATOM 2441 C C . GLY A 1 304 ? -12.938 -15.25 -20.656 1 84.56 304 GLY A C 1
ATOM 2442 O O . GLY A 1 304 ? -12.648 -16.219 -21.359 1 84.56 304 GLY A O 1
ATOM 2443 N N . PHE A 1 305 ? -12.242 -14.211 -20.547 1 89 305 PHE A N 1
ATOM 2444 C CA . PHE A 1 305 ? -10.992 -14.117 -21.297 1 89 305 PHE A CA 1
ATOM 2445 C C . PHE A 1 305 ? -9.984 -15.141 -20.797 1 89 305 PHE A C 1
ATOM 2447 O O . PHE A 1 305 ? -9.281 -15.766 -21.594 1 89 305 PHE A O 1
ATOM 2454 N N . GLU A 1 306 ? -9.875 -15.289 -19.484 1 92.31 306 GLU A N 1
ATOM 2455 C CA . GLU A 1 306 ? -8.953 -16.281 -18.938 1 92.31 306 GLU A CA 1
ATOM 2456 C C . GLU A 1 306 ? -9.312 -17.688 -19.391 1 92.31 306 GLU A C 1
ATOM 2458 O O . GLU A 1 306 ? -8.43 -18.484 -19.688 1 92.31 306 GLU A O 1
ATOM 2463 N N . ARG A 1 307 ? -10.625 -17.891 -19.453 1 90.81 307 ARG A N 1
ATOM 2464 C CA . ARG A 1 307 ? -11.062 -19.188 -19.984 1 90.81 307 ARG A CA 1
ATOM 2465 C C . ARG A 1 307 ? -10.609 -19.375 -21.422 1 90.81 307 ARG A C 1
ATOM 2467 O O . ARG A 1 307 ? -10.211 -20.469 -21.812 1 90.81 307 ARG A O 1
ATOM 2474 N N . GLN A 1 308 ? -10.695 -18.375 -22.188 1 92.75 308 GLN A N 1
ATOM 2475 C CA . GLN A 1 308 ? -10.242 -18.438 -23.578 1 92.75 308 GLN A CA 1
ATOM 2476 C C . GLN A 1 308 ? -8.75 -18.75 -23.656 1 92.75 308 GLN A C 1
ATOM 2478 O O . GLN A 1 308 ? -8.32 -19.531 -24.516 1 92.75 308 GLN A O 1
ATOM 2483 N N . VAL A 1 309 ? -7.973 -18.156 -22.797 1 96.06 309 VAL A N 1
ATOM 2484 C CA . VAL A 1 309 ? -6.535 -18.422 -22.734 1 96.06 309 VAL A CA 1
ATOM 2485 C C . VAL A 1 309 ? -6.289 -19.891 -22.453 1 96.06 309 VAL A C 1
ATOM 2487 O O . VAL A 1 309 ? -5.496 -20.547 -23.141 1 96.06 309 VAL A O 1
ATOM 2490 N N . ILE A 1 310 ? -7.023 -20.453 -21.531 1 96.5 310 ILE A N 1
ATOM 2491 C CA . ILE A 1 310 ? -6.859 -21.844 -21.125 1 96.5 310 ILE A CA 1
ATOM 2492 C C . ILE A 1 310 ? -7.258 -22.766 -22.281 1 96.5 310 ILE A C 1
ATOM 2494 O O . ILE A 1 310 ? -6.562 -23.734 -22.578 1 96.5 310 ILE A O 1
ATOM 2498 N N . THR A 1 311 ? -8.312 -22.406 -22.906 1 95.31 311 THR A N 1
ATOM 2499 C CA . THR A 1 311 ? -8.789 -23.188 -24.031 1 95.31 311 THR A CA 1
ATOM 2500 C C . THR A 1 311 ? -7.762 -23.172 -25.172 1 95.31 311 THR A C 1
ATOM 2502 O O . THR A 1 311 ? -7.484 -24.219 -25.766 1 95.31 311 THR A O 1
ATOM 2505 N N . GLN A 1 312 ? -7.219 -22.016 -25.453 1 96.69 312 GLN A N 1
ATOM 2506 C CA . GLN A 1 312 ? -6.227 -21.906 -26.516 1 96.69 312 GLN A CA 1
ATOM 2507 C C . GLN A 1 312 ? -4.969 -22.703 -26.172 1 96.69 312 GLN A C 1
ATOM 2509 O O . GLN A 1 312 ? -4.363 -23.312 -27.062 1 96.69 312 GLN A O 1
ATOM 2514 N N . LEU A 1 313 ? -4.598 -22.734 -24.906 1 98.12 313 LEU A N 1
ATOM 2515 C CA . LEU A 1 313 ? -3.463 -23.531 -24.469 1 98.12 313 LEU A CA 1
ATOM 2516 C C . LEU A 1 313 ? -3.725 -25.016 -24.719 1 98.12 313 LEU A C 1
ATOM 2518 O O . LEU A 1 313 ? -2.828 -25.75 -25.141 1 98.12 313 LEU A O 1
ATOM 2522 N N . ALA A 1 314 ? -4.922 -25.438 -24.422 1 97.38 314 ALA A 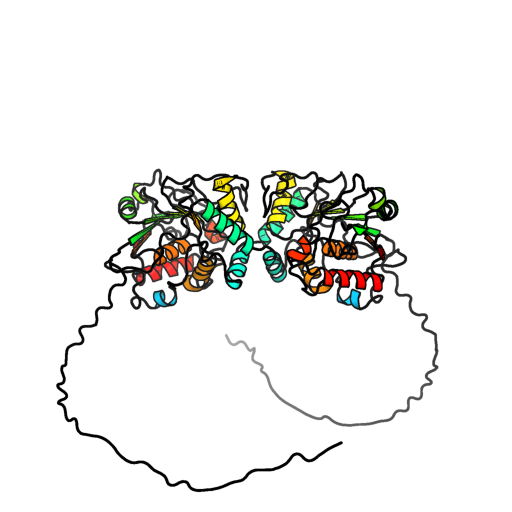N 1
ATOM 2523 C CA . ALA A 1 314 ? -5.305 -26.828 -24.609 1 97.38 314 ALA A CA 1
ATOM 2524 C C . ALA A 1 314 ? -5.332 -27.188 -26.094 1 97.38 314 ALA A C 1
ATOM 2526 O O . ALA A 1 314 ? -4.82 -28.234 -26.5 1 97.38 314 ALA A O 1
ATOM 2527 N N . ILE A 1 315 ? -5.883 -26.312 -26.875 1 96.88 315 ILE A N 1
ATOM 2528 C CA . ILE A 1 315 ? -5.969 -26.531 -28.328 1 96.88 315 ILE A CA 1
ATOM 2529 C C . ILE A 1 315 ? -4.562 -26.625 -28.906 1 96.88 315 ILE A C 1
ATOM 2531 O O . ILE A 1 315 ? -4.301 -27.469 -29.766 1 96.88 315 ILE A O 1
ATOM 2535 N N . GLY A 1 316 ? -3.68 -25.844 -28.422 1 96.25 316 GLY A N 1
ATOM 2536 C CA . GLY A 1 316 ? -2.312 -25.812 -28.922 1 96.25 316 GLY A CA 1
ATOM 2537 C C . GLY A 1 316 ? -1.464 -26.953 -28.391 1 96.25 316 GLY A C 1
ATOM 2538 O O . GLY A 1 316 ? -0.321 -27.141 -28.812 1 96.25 316 GLY A O 1
ATOM 2539 N N . GLY A 1 317 ? -2.02 -27.734 -27.438 1 96.75 317 GLY A N 1
ATOM 2540 C CA . GLY A 1 317 ? -1.309 -28.875 -26.875 1 96.75 317 GLY A CA 1
ATOM 2541 C C . GLY A 1 317 ? -0.279 -28.484 -25.828 1 96.75 317 GLY A C 1
ATOM 2542 O O . GLY A 1 317 ? 0.641 -29.25 -25.547 1 96.75 317 GLY A O 1
ATOM 2543 N N . LYS A 1 318 ? -0.358 -27.297 -25.344 1 97.88 318 LYS A N 1
ATOM 2544 C CA . LYS A 1 318 ? 0.596 -26.812 -24.359 1 97.88 318 LYS A CA 1
ATOM 2545 C C . LYS A 1 318 ? 0.198 -27.266 -22.953 1 97.88 318 LYS A C 1
ATOM 2547 O O . LYS A 1 318 ? 1.037 -27.312 -22.047 1 97.88 318 LYS A O 1
ATOM 2552 N N . ILE A 1 319 ? -1.1 -27.578 -22.828 1 98.44 319 ILE A N 1
ATOM 2553 C CA . ILE A 1 319 ? -1.596 -28.188 -21.594 1 98.44 319 ILE A CA 1
ATOM 2554 C C . ILE A 1 319 ? -2.572 -29.312 -21.938 1 98.44 319 ILE A C 1
ATOM 2556 O O . ILE A 1 319 ? -3.062 -29.391 -23.062 1 98.44 319 ILE A O 1
ATOM 2560 N N . ARG A 1 320 ? -2.713 -30.203 -21.031 1 98.25 320 ARG A N 1
ATOM 2561 C CA . ARG A 1 320 ? -3.838 -31.125 -21.047 1 98.25 320 ARG A CA 1
ATOM 2562 C C . ARG A 1 320 ? -4.91 -30.703 -20.047 1 98.25 320 ARG A C 1
ATOM 2564 O O . ARG A 1 320 ? -4.672 -30.688 -18.844 1 98.25 320 ARG A O 1
ATOM 2571 N N . LEU A 1 321 ? -6.062 -30.344 -20.547 1 97.44 321 LEU A N 1
ATOM 2572 C CA . LEU A 1 321 ? -7.152 -29.859 -19.703 1 97.44 321 LEU A CA 1
ATOM 2573 C C . LEU A 1 321 ? -8.125 -30.984 -19.375 1 97.44 321 LEU A C 1
ATOM 2575 O O . LEU A 1 321 ? -8.633 -31.656 -20.266 1 97.44 321 LEU A O 1
ATOM 2579 N N . TYR A 1 322 ? -8.344 -31.25 -18.172 1 96.5 322 TYR A N 1
ATOM 2580 C CA . TYR A 1 322 ? -9.336 -32.219 -17.688 1 96.5 322 TYR A CA 1
ATOM 2581 C C . TYR A 1 322 ? -10.594 -31.5 -17.203 1 96.5 322 TYR A C 1
ATOM 2583 O O . TYR A 1 322 ? -10.586 -30.859 -16.156 1 96.5 322 TYR A O 1
ATOM 2591 N N . PRO A 1 323 ? -11.695 -31.578 -17.844 1 89.81 323 PRO A N 1
ATOM 2592 C CA . PRO A 1 323 ? -12.867 -30.703 -17.641 1 89.81 323 PRO A CA 1
ATOM 2593 C C . PRO A 1 323 ? -13.664 -31.062 -16.391 1 89.81 323 PRO A C 1
ATOM 2595 O O . PRO A 1 323 ? -14.492 -30.266 -15.945 1 89.81 323 PRO A O 1
ATOM 2598 N N . GLY A 1 324 ? -13.422 -32.188 -15.867 1 87.88 324 GLY A N 1
ATOM 2599 C CA . GLY A 1 324 ? -14.227 -32.594 -14.727 1 87.88 324 GLY A CA 1
ATOM 2600 C C . GLY A 1 324 ? -15.617 -33.062 -15.109 1 87.88 324 GLY A C 1
ATOM 2601 O O . GLY A 1 324 ? -15.812 -33.594 -16.203 1 87.88 324 GLY A O 1
ATOM 2602 N N . GLN A 1 325 ? -16.516 -33.062 -14.188 1 80 325 GLN A N 1
ATOM 2603 C CA . GLN A 1 325 ? -17.891 -33.5 -14.406 1 80 325 GLN A CA 1
ATOM 2604 C C . GLN A 1 325 ? -18.797 -32.312 -14.75 1 80 325 GLN A C 1
ATOM 2606 O O . GLN A 1 325 ? -18.547 -31.172 -14.32 1 80 325 GLN A O 1
ATOM 2611 N N . MET B 1 1 ? 53.312 30.328 -26.016 1 19.47 1 MET B N 1
ATOM 2612 C CA . MET B 1 1 ? 53.719 29.062 -26.641 1 19.47 1 MET B CA 1
ATOM 2613 C C . MET B 1 1 ? 52.625 28.531 -27.562 1 19.47 1 MET B C 1
ATOM 2615 O O . MET B 1 1 ? 51.438 28.656 -27.266 1 19.47 1 MET B O 1
ATOM 2619 N N . TYR B 1 2 ? 53.031 28.109 -28.969 1 18.98 2 TYR B N 1
ATOM 2620 C CA . TYR B 1 2 ? 52.938 28.266 -30.406 1 18.98 2 TYR B CA 1
ATOM 2621 C C . TYR B 1 2 ? 52.25 27.062 -31.047 1 18.98 2 TYR B C 1
ATOM 2623 O O . TYR B 1 2 ? 52.344 26.859 -32.281 1 18.98 2 TYR B O 1
ATOM 2631 N N . TRP B 1 3 ? 51.812 26.094 -30.109 1 21.11 3 TRP B N 1
ATOM 2632 C CA . TRP B 1 3 ? 51.75 24.781 -30.766 1 21.11 3 TRP B CA 1
ATOM 2633 C C . TRP B 1 3 ? 50.75 24.781 -31.922 1 21.11 3 TRP B C 1
ATOM 2635 O O . TRP B 1 3 ? 49.844 25.609 -31.953 1 21.11 3 TRP B O 1
ATOM 2645 N N . GLY B 1 4 ? 50.969 23.906 -32.969 1 18.31 4 GLY B N 1
ATOM 2646 C CA . GLY B 1 4 ? 50.969 23.578 -34.375 1 18.31 4 GLY B CA 1
ATOM 2647 C C . GLY B 1 4 ? 49.688 22.953 -34.875 1 18.31 4 GLY B C 1
ATOM 2648 O O . GLY B 1 4 ? 49.625 22.422 -35.969 1 18.31 4 GLY B O 1
ATOM 2649 N N . ARG B 1 5 ? 48.719 22.656 -34 1 19.59 5 ARG B N 1
ATOM 2650 C CA . ARG B 1 5 ? 47.906 21.469 -34.312 1 19.59 5 ARG B CA 1
ATOM 2651 C C . ARG B 1 5 ? 46.938 21.766 -35.406 1 19.59 5 ARG B C 1
ATOM 2653 O O . ARG B 1 5 ? 45.719 21.828 -35.188 1 19.59 5 ARG B O 1
ATOM 2660 N N . GLY B 1 6 ? 47.406 22.578 -36.469 1 16.86 6 GLY B N 1
ATOM 2661 C CA . GLY B 1 6 ? 46.344 23.281 -37.156 1 16.86 6 GLY B CA 1
ATOM 2662 C C . GLY B 1 6 ? 45.531 22.391 -38.062 1 16.86 6 GLY B C 1
ATOM 2663 O O . GLY B 1 6 ? 44.438 22.781 -38.531 1 16.86 6 GLY B O 1
ATOM 2664 N N . TRP B 1 7 ? 46.188 21.344 -38.625 1 19.34 7 TRP B N 1
ATOM 2665 C CA . TRP B 1 7 ? 45.938 21.328 -40.062 1 19.34 7 TRP B CA 1
ATOM 2666 C C . TRP B 1 7 ? 44.562 20.734 -40.375 1 19.34 7 TRP B C 1
ATOM 2668 O O . TRP B 1 7 ? 44.25 19.625 -39.938 1 19.34 7 TRP B O 1
ATOM 2678 N N . ARG B 1 8 ? 43.75 21.562 -40.906 1 17 8 ARG B N 1
ATOM 2679 C CA . ARG B 1 8 ? 42.312 21.656 -41.219 1 17 8 ARG B CA 1
ATOM 2680 C C . ARG B 1 8 ? 41.938 20.594 -42.25 1 17 8 ARG B C 1
ATOM 2682 O O . ARG B 1 8 ? 42.781 20 -42.906 1 17 8 ARG B O 1
ATOM 2689 N N . ARG B 1 9 ? 40.812 20.891 -42.938 1 16.2 9 ARG B N 1
ATOM 2690 C CA . ARG B 1 9 ? 39.5 20.328 -43.156 1 16.2 9 ARG B CA 1
ATOM 2691 C C . ARG B 1 9 ? 39.344 19.734 -44.562 1 16.2 9 ARG B C 1
ATOM 2693 O O . ARG B 1 9 ? 38.562 18.828 -44.781 1 16.2 9 ARG B O 1
ATOM 2700 N N . PRO B 1 10 ? 40.219 20.203 -45.719 1 16.84 10 PRO B N 1
ATOM 2701 C CA . PRO B 1 10 ? 39.156 20.562 -46.656 1 16.84 10 PRO B CA 1
ATOM 2702 C C . PRO B 1 10 ? 38.344 19.359 -47.125 1 16.84 10 PRO B C 1
ATOM 2704 O O . PRO B 1 10 ? 38.781 18.219 -46.938 1 16.84 10 PRO B O 1
ATOM 2707 N N . ARG B 1 11 ? 37.594 19.672 -48.375 1 16.11 11 ARG B N 1
ATOM 2708 C CA . ARG B 1 11 ? 36.281 19.719 -49 1 16.11 11 ARG B CA 1
ATOM 2709 C C . ARG B 1 11 ? 36 18.438 -49.781 1 16.11 11 ARG B C 1
ATOM 2711 O O . ARG B 1 11 ? 36.906 17.578 -49.906 1 16.11 11 ARG B O 1
ATOM 2718 N N . TRP B 1 12 ? 35.719 18.453 -51.156 1 15.12 12 TRP B N 1
ATOM 2719 C CA . TRP B 1 12 ? 34.469 18.281 -51.906 1 15.12 12 TRP B CA 1
ATOM 2720 C C . TRP B 1 12 ? 34.469 16.984 -52.688 1 15.12 12 TRP B C 1
ATOM 2722 O O . TRP B 1 12 ? 33.406 16.344 -52.844 1 15.12 12 TRP B O 1
ATOM 2732 N N . TRP B 1 13 ? 35.594 16.672 -53.375 1 14.85 13 TRP B N 1
ATOM 2733 C CA . TRP B 1 13 ? 35.188 16.516 -54.781 1 14.85 13 TRP B CA 1
ATOM 2734 C C . TRP B 1 13 ? 34.344 15.266 -54.938 1 14.85 13 TRP B C 1
ATOM 2736 O O . TRP B 1 13 ? 34.312 14.383 -54.094 1 14.85 13 TRP B O 1
ATOM 2746 N N . ALA B 1 14 ? 34.625 14.609 -56.219 1 15.81 14 ALA B N 1
ATOM 2747 C CA . ALA B 1 14 ? 33.969 14.289 -57.469 1 15.81 14 ALA B CA 1
ATOM 2748 C C . ALA B 1 14 ? 33.25 12.938 -57.375 1 15.81 14 ALA B C 1
ATOM 2750 O O . ALA B 1 14 ? 33.625 12.094 -56.562 1 15.81 14 ALA B O 1
ATOM 2751 N N . CYS B 1 15 ? 32.625 12.594 -58.594 1 15.32 15 CYS B N 1
ATOM 2752 C CA . CYS B 1 15 ? 31.375 12.289 -59.281 1 15.32 15 CYS B CA 1
ATOM 2753 C C . CYS B 1 15 ? 31.188 10.781 -59.406 1 15.32 15 CYS B C 1
ATOM 2755 O O . CYS B 1 15 ? 30.109 10.266 -59.062 1 15.32 15 CYS B O 1
ATOM 2757 N N . LEU B 1 16 ? 31.828 10.188 -60.5 1 16.42 16 LEU B N 1
ATOM 2758 C CA . LEU B 1 16 ? 31.109 9.602 -61.625 1 16.42 16 LEU B CA 1
ATOM 2759 C C . LEU B 1 16 ? 30.703 8.164 -61.344 1 16.42 16 LEU B C 1
ATOM 2761 O O . LEU B 1 16 ? 31.516 7.387 -60.812 1 16.42 16 LEU B O 1
ATOM 2765 N N . LEU B 1 17 ? 29.453 7.84 -61.625 1 16 17 LEU B N 1
ATOM 2766 C CA . LEU B 1 17 ? 28.297 6.949 -61.5 1 16 17 LEU B CA 1
ATOM 2767 C C . LEU B 1 17 ? 28.562 5.617 -62.188 1 16 17 LEU B C 1
ATOM 2769 O O . LEU B 1 17 ? 28.25 4.555 -61.656 1 16 17 LEU B O 1
ATOM 2773 N N . ALA B 1 18 ? 28.719 5.594 -63.688 1 15.82 18 ALA B N 1
ATOM 2774 C CA . ALA B 1 18 ? 27.609 4.969 -64.375 1 15.82 18 ALA B CA 1
ATOM 2775 C C . ALA B 1 18 ? 27.672 3.447 -64.312 1 15.82 18 ALA B C 1
ATOM 2777 O O . ALA B 1 18 ? 26.688 2.805 -63.906 1 15.82 18 ALA B O 1
ATOM 2778 N N . GLY B 1 19 ? 28.094 2.734 -65.5 1 15.62 19 GLY B N 1
ATOM 2779 C CA . GLY B 1 19 ? 27.25 2.02 -66.438 1 15.62 19 GLY B CA 1
ATOM 2780 C C . GLY B 1 19 ? 27.125 0.539 -66.125 1 15.62 19 GLY B C 1
ATOM 2781 O O . GLY B 1 19 ? 26.031 -0.001 -66 1 15.62 19 GLY B O 1
ATOM 2782 N N . LEU B 1 20 ? 28.078 -0.238 -66.75 1 16.95 20 LEU B N 1
ATOM 2783 C CA . LEU B 1 20 ? 27.734 -1.224 -67.75 1 16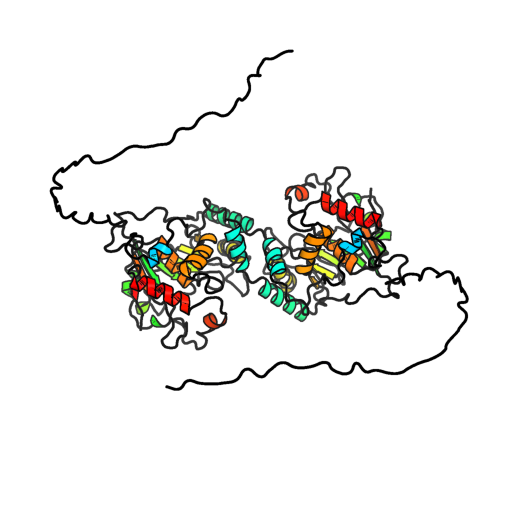.95 20 LEU B CA 1
ATOM 2784 C C . LEU B 1 20 ? 27.328 -2.549 -67.125 1 16.95 20 LEU B C 1
ATOM 2786 O O . LEU B 1 20 ? 27.719 -2.84 -66 1 16.95 20 LEU B O 1
ATOM 2790 N N . ALA B 1 21 ? 27.094 -3.615 -68.062 1 17.86 21 ALA B N 1
ATOM 2791 C CA . ALA B 1 21 ? 26.156 -4.57 -68.688 1 17.86 21 ALA B CA 1
ATOM 2792 C C . ALA B 1 21 ? 26.234 -5.922 -68 1 17.86 21 ALA B C 1
ATOM 2794 O O . ALA B 1 21 ? 27.188 -6.199 -67.25 1 17.86 21 ALA B O 1
ATOM 2795 N N . LEU B 1 22 ? 25.984 -7.027 -68.812 1 18.2 22 LEU B N 1
ATOM 2796 C CA . LEU B 1 22 ? 24.984 -8.039 -69.125 1 18.2 22 LEU B CA 1
ATOM 2797 C C . LEU B 1 22 ? 25.328 -9.367 -68.5 1 18.2 22 LEU B C 1
ATOM 2799 O O . LEU B 1 22 ? 24.516 -9.945 -67.75 1 18.2 22 LEU B O 1
ATOM 2803 N N . LEU B 1 23 ? 25.688 -10.328 -69.375 1 18.5 23 LEU B N 1
ATOM 2804 C CA . LEU B 1 23 ? 24.922 -11.484 -69.812 1 18.5 23 LEU B CA 1
ATOM 2805 C C . LEU B 1 23 ? 25.453 -12.766 -69.125 1 18.5 23 LEU B C 1
ATOM 2807 O O . LEU B 1 23 ? 24.906 -13.844 -69.375 1 18.5 23 LEU B O 1
ATOM 2811 N N . LEU B 1 24 ? 26.578 -12.711 -68.5 1 19.64 24 LEU B N 1
ATOM 2812 C CA . LEU B 1 24 ? 27.125 -14.031 -68.75 1 19.64 24 LEU B CA 1
ATOM 2813 C C . LEU B 1 24 ? 26.234 -15.117 -68.188 1 19.64 24 LEU B C 1
ATOM 2815 O O . LEU B 1 24 ? 25.688 -14.945 -67.062 1 19.64 24 LEU B O 1
ATOM 2819 N N . CYS B 1 25 ? 25.922 -16.172 -69.062 1 20.31 25 CYS B N 1
ATOM 2820 C CA . CYS B 1 25 ? 25.141 -17.375 -69.312 1 20.31 25 CYS B CA 1
ATOM 2821 C C . CYS B 1 25 ? 25.469 -18.469 -68.25 1 20.31 25 CYS B C 1
ATOM 2823 O O . CYS B 1 25 ? 25.516 -19.641 -68.625 1 20.31 25 CYS B O 1
ATOM 2825 N N . LEU B 1 26 ? 25.906 -18.125 -67.125 1 20.28 26 LEU B N 1
ATOM 2826 C CA . LEU B 1 26 ? 26.422 -19.344 -66.5 1 20.28 26 LEU B CA 1
ATOM 2827 C C . LEU B 1 26 ? 25.312 -20.375 -66.312 1 20.28 26 LEU B C 1
ATOM 2829 O O . LEU B 1 26 ? 24.297 -20.094 -65.688 1 20.28 26 LEU B O 1
ATOM 2833 N N . HIS B 1 27 ? 25.203 -21.281 -67.312 1 20.75 27 HIS B N 1
ATOM 2834 C CA . HIS B 1 27 ? 24.328 -22.438 -67.5 1 20.75 27 HIS B CA 1
ATOM 2835 C C . HIS B 1 27 ? 24.422 -23.391 -66.312 1 20.75 27 HIS B C 1
ATOM 2837 O O . HIS B 1 27 ? 23.844 -24.469 -66.312 1 20.75 27 HIS B O 1
ATOM 2843 N N . ALA B 1 28 ? 25.281 -23.219 -65.375 1 22.53 28 ALA B N 1
ATOM 2844 C CA . ALA B 1 28 ? 25.562 -24.531 -64.75 1 22.53 28 ALA B CA 1
ATOM 2845 C C . ALA B 1 28 ? 24.297 -25.172 -64.25 1 22.53 28 ALA B C 1
ATOM 2847 O O . ALA B 1 28 ? 23.359 -24.469 -63.812 1 22.53 28 ALA B O 1
ATOM 2848 N N . SER B 1 29 ? 24.125 -26.516 -64.562 1 22.98 29 SER B N 1
ATOM 2849 C CA . SER B 1 29 ? 23.234 -27.656 -64.375 1 22.98 29 SER B CA 1
ATOM 2850 C C . SER B 1 29 ? 22.812 -27.828 -62.906 1 22.98 29 SER B C 1
ATOM 2852 O O . SER B 1 29 ? 23.672 -27.969 -62.031 1 22.98 29 SER B O 1
ATOM 2854 N N . LEU B 1 30 ? 21.703 -27.234 -62.562 1 22.53 30 LEU B N 1
ATOM 2855 C CA . LEU B 1 30 ? 21.094 -27.391 -61.25 1 22.53 30 LEU B CA 1
ATOM 2856 C C . LEU B 1 30 ? 20.672 -28.828 -61 1 22.53 30 LEU B C 1
ATOM 2858 O O . LEU B 1 30 ? 19.719 -29.312 -61.625 1 22.53 30 LEU B O 1
ATOM 2862 N N . ARG B 1 31 ? 21.625 -29.75 -61.031 1 24.89 31 ARG B N 1
ATOM 2863 C CA . ARG B 1 31 ? 21.141 -31.047 -60.562 1 24.89 31 ARG B CA 1
ATOM 2864 C C . ARG B 1 31 ? 20.359 -30.906 -59.281 1 24.89 31 ARG B C 1
ATOM 2866 O O . ARG B 1 31 ? 20.828 -30.234 -58.344 1 24.89 31 ARG B O 1
ATOM 2873 N N . CYS B 1 32 ? 19.047 -30.969 -59.438 1 23.91 32 CYS B N 1
ATOM 2874 C CA . CYS B 1 32 ? 17.969 -31 -58.438 1 23.91 32 CYS B CA 1
ATOM 2875 C C . CYS B 1 32 ? 18.234 -32.094 -57.406 1 23.91 32 CYS B C 1
ATOM 2877 O O . CYS B 1 32 ? 18.078 -33.281 -57.688 1 23.91 32 CYS B O 1
ATOM 2879 N N . CYS B 1 33 ? 19.469 -32.281 -56.906 1 26.25 33 CYS B N 1
ATOM 2880 C CA . CYS B 1 33 ? 19.469 -33.25 -55.812 1 26.25 33 CYS B CA 1
ATOM 2881 C C . CYS B 1 33 ? 18.328 -33 -54.844 1 26.25 33 CYS B C 1
ATOM 2883 O O . CYS B 1 33 ? 18.25 -31.938 -54.25 1 26.25 33 CYS B O 1
ATOM 2885 N N . SER B 1 34 ? 17.172 -33.469 -55.25 1 27.08 34 SER B N 1
ATOM 2886 C CA . SER B 1 34 ? 15.992 -33.594 -54.406 1 27.08 34 SER B CA 1
ATOM 2887 C C . SER B 1 34 ? 16.328 -34.25 -53.062 1 27.08 34 SER B C 1
ATOM 2889 O O . SER B 1 34 ? 16.344 -35.469 -52.969 1 27.08 34 SER B O 1
ATOM 2891 N N . GLY B 1 35 ? 17.594 -34.281 -52.656 1 28.42 35 GLY B N 1
ATOM 2892 C CA . GLY B 1 35 ? 17.641 -34.906 -51.344 1 28.42 35 GLY B CA 1
ATOM 2893 C C . GLY B 1 35 ? 16.578 -34.406 -50.406 1 28.42 35 GLY B C 1
ATOM 2894 O O . GLY B 1 35 ? 16.375 -33.219 -50.281 1 28.42 35 GLY B O 1
ATOM 2895 N N . GLY B 1 36 ? 15.492 -35.094 -50.438 1 28.17 36 GLY B N 1
ATOM 2896 C CA . GLY B 1 36 ? 14.5 -34.844 -49.406 1 28.17 36 GLY B CA 1
ATOM 2897 C C . GLY B 1 36 ? 15.109 -34.469 -48.062 1 28.17 36 GLY B C 1
ATOM 2898 O O . GLY B 1 36 ? 15.953 -35.156 -47.531 1 28.17 36 GLY B O 1
ATOM 2899 N N . ARG B 1 37 ? 15.484 -33.219 -47.969 1 36.62 37 ARG B N 1
ATOM 2900 C CA . ARG B 1 37 ? 15.836 -32.719 -46.625 1 36.62 37 ARG B CA 1
ATOM 2901 C C . ARG B 1 37 ? 14.969 -33.344 -45.562 1 36.62 37 ARG B C 1
ATOM 2903 O O . ARG B 1 37 ? 13.75 -33.156 -45.531 1 36.62 37 ARG B O 1
ATOM 2910 N N . ARG B 1 38 ? 15.172 -34.688 -45.312 1 35.25 38 ARG B N 1
ATOM 2911 C CA . ARG B 1 38 ? 14.625 -35.156 -44.031 1 35.25 38 ARG B CA 1
ATOM 2912 C C . ARG B 1 38 ? 14.5 -34 -43.031 1 35.25 38 ARG B C 1
ATOM 2914 O O . ARG B 1 38 ? 15.406 -33.188 -42.906 1 35.25 38 ARG B O 1
ATOM 2921 N N . GLY B 1 39 ? 13.32 -33.625 -42.875 1 37.12 39 GLY B N 1
ATOM 2922 C CA . GLY B 1 39 ? 13.016 -32.531 -41.938 1 37.12 39 GLY B CA 1
ATOM 2923 C C . GLY B 1 39 ? 13.867 -32.594 -40.688 1 37.12 39 GLY B C 1
ATOM 2924 O O . GLY B 1 39 ? 14.016 -33.625 -40.062 1 37.12 39 GLY B O 1
ATOM 2925 N N . ARG B 1 40 ? 14.93 -32 -40.594 1 42.66 40 ARG B N 1
ATOM 2926 C CA . ARG B 1 40 ? 15.781 -31.812 -39.438 1 42.66 40 ARG B CA 1
ATOM 2927 C C . ARG B 1 40 ? 14.961 -31.812 -38.156 1 42.66 40 ARG B C 1
ATOM 2929 O O . ARG B 1 40 ? 14.078 -30.969 -37.969 1 42.66 40 AR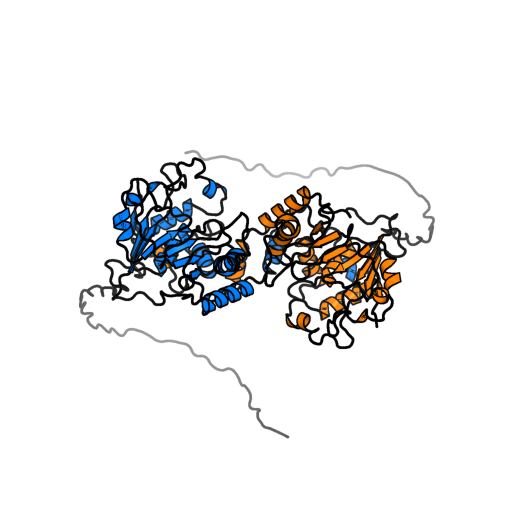G B O 1
ATOM 2936 N N . GLY B 1 41 ? 14.523 -32.938 -37.594 1 50.34 41 GLY B N 1
ATOM 2937 C CA . GLY B 1 41 ? 13.758 -33.156 -36.406 1 50.34 41 GLY B CA 1
ATOM 2938 C C . GLY B 1 41 ? 14.039 -32.156 -35.312 1 50.34 41 GLY B C 1
ATOM 2939 O O . GLY B 1 41 ? 15.188 -31.922 -34.938 1 50.34 41 GLY B O 1
ATOM 2940 N N . VAL B 1 42 ? 13.469 -31.062 -35.25 1 63.25 42 VAL B N 1
ATOM 2941 C CA . VAL B 1 42 ? 13.609 -30.062 -34.188 1 63.25 42 VAL B CA 1
ATOM 2942 C C . VAL B 1 42 ? 13.844 -30.766 -32.875 1 63.25 42 VAL B C 1
ATOM 2944 O O . VAL B 1 42 ? 13.117 -31.703 -32.5 1 63.25 42 VAL B O 1
ATOM 2947 N N . SER B 1 43 ? 15.039 -30.844 -32.406 1 82.94 43 SER B N 1
ATOM 2948 C CA . SER B 1 43 ? 15.445 -31.438 -31.141 1 82.94 43 SER B CA 1
ATOM 2949 C C . SER B 1 43 ? 14.531 -31 -30.016 1 82.94 43 SER B C 1
ATOM 2951 O O . SER B 1 43 ? 14.156 -29.828 -29.922 1 82.94 43 SER B O 1
ATOM 2953 N N . SER B 1 44 ? 13.961 -32 -29.328 1 90.62 44 SER B N 1
ATOM 2954 C CA . SER B 1 44 ? 13.094 -31.766 -28.188 1 90.62 44 SER B CA 1
ATOM 2955 C C . SER B 1 44 ? 13.836 -31.016 -27.078 1 90.62 44 SER B C 1
ATOM 2957 O O . SER B 1 44 ? 15 -31.328 -26.797 1 90.62 44 SER B O 1
ATOM 2959 N N . VAL B 1 45 ? 13.273 -30 -26.594 1 93.62 45 VAL B N 1
ATOM 2960 C CA . VAL B 1 45 ? 13.914 -29.156 -25.578 1 93.62 45 VAL B CA 1
ATOM 2961 C C . VAL B 1 45 ? 13.812 -29.828 -24.219 1 93.62 45 VAL B C 1
ATOM 2963 O O . VAL B 1 45 ? 14.469 -29.406 -23.266 1 93.62 45 VAL B O 1
ATOM 2966 N N . CYS B 1 46 ? 12.992 -30.875 -24.109 1 95.38 46 CYS B N 1
ATOM 2967 C CA . CYS B 1 46 ? 12.852 -31.609 -22.859 1 95.38 46 CYS B CA 1
ATOM 2968 C C . CYS B 1 46 ? 12.758 -33.125 -23.109 1 95.38 46 CYS B C 1
ATOM 2970 O O . CYS B 1 46 ? 12.875 -33.562 -24.25 1 95.38 46 CYS B O 1
ATOM 2972 N N . GLY B 1 47 ? 12.68 -33.906 -22.094 1 94.69 47 GLY B N 1
ATOM 2973 C CA . GLY B 1 47 ? 12.672 -35.344 -22.203 1 94.69 47 GLY B CA 1
ATOM 2974 C C . GLY B 1 47 ? 11.281 -35.938 -22.297 1 94.69 47 GLY B C 1
ATOM 2975 O O . GLY B 1 47 ? 11.109 -37.156 -22.234 1 94.69 47 GLY B O 1
ATOM 2976 N N . CYS B 1 48 ? 10.203 -35.125 -22.344 1 95.38 48 CYS B N 1
ATOM 2977 C CA . CYS B 1 48 ? 8.82 -35.625 -22.422 1 95.38 48 CYS B CA 1
ATOM 2978 C C . CYS B 1 48 ? 8.398 -35.844 -23.859 1 95.38 48 CYS B C 1
ATOM 2980 O O . CYS B 1 48 ? 9.109 -35.438 -24.797 1 95.38 48 CYS B O 1
ATOM 2982 N N . ARG B 1 49 ? 7.293 -36.562 -24.016 1 92.88 49 ARG B N 1
ATOM 2983 C CA . ARG B 1 49 ? 6.734 -36.75 -25.359 1 92.88 49 ARG B CA 1
ATOM 2984 C C . ARG B 1 49 ? 6.406 -35.438 -26.016 1 92.88 49 ARG B C 1
ATOM 2986 O O . ARG B 1 49 ? 6.637 -35.25 -27.203 1 92.88 49 ARG B O 1
ATOM 2993 N N . THR B 1 50 ? 5.836 -34.562 -25.234 1 93.88 50 THR B N 1
ATOM 2994 C CA . THR B 1 50 ? 5.598 -33.188 -25.609 1 93.88 50 THR B CA 1
ATOM 2995 C C . THR B 1 50 ? 6.156 -32.25 -24.562 1 93.88 50 THR B C 1
ATOM 2997 O O . THR B 1 50 ? 6.176 -32.562 -23.375 1 93.88 50 THR B O 1
ATOM 3000 N N . CYS B 1 51 ? 6.691 -31.109 -25.062 1 95.88 51 CYS B N 1
ATOM 3001 C CA . CYS B 1 51 ? 7.297 -30.141 -24.172 1 95.88 51 CYS B CA 1
ATOM 3002 C C . CYS B 1 51 ? 6.598 -28.781 -24.281 1 95.88 51 CYS B C 1
ATOM 3004 O O . CYS B 1 51 ? 6.496 -28.234 -25.375 1 95.88 51 CYS B O 1
ATOM 3006 N N . VAL B 1 52 ? 6.195 -28.281 -23.156 1 96.25 52 VAL B N 1
ATOM 3007 C CA . VAL B 1 52 ? 5.492 -27 -23.109 1 96.25 52 VAL B CA 1
ATOM 3008 C C . VAL B 1 52 ? 6.309 -25.938 -23.828 1 96.25 52 VAL B C 1
ATOM 3010 O O . VAL B 1 52 ? 5.789 -25.219 -24.688 1 96.25 52 VAL B O 1
ATOM 3013 N N . ALA B 1 53 ? 7.617 -25.906 -23.578 1 93.38 53 ALA B N 1
ATOM 3014 C CA . ALA B 1 53 ? 8.453 -24.797 -24.031 1 93.38 53 ALA B CA 1
ATOM 3015 C C . ALA B 1 53 ? 9 -25.047 -25.422 1 93.38 53 ALA B C 1
ATOM 3017 O O . ALA B 1 53 ? 9.844 -24.281 -25.922 1 93.38 53 ALA B O 1
ATOM 3018 N N . GLN B 1 54 ? 8.594 -26.188 -26.125 1 94.19 54 GLN B N 1
ATOM 3019 C CA . GLN B 1 54 ? 9.07 -26.453 -27.469 1 94.19 54 GLN B CA 1
ATOM 3020 C C . GLN B 1 54 ? 8.656 -25.344 -28.438 1 94.19 54 GLN B C 1
ATOM 3022 O O . GLN B 1 54 ? 7.465 -25.125 -28.656 1 94.19 54 GLN B O 1
ATOM 3027 N N . PRO B 1 55 ? 9.633 -24.578 -28.906 1 91.88 55 PRO B N 1
ATOM 3028 C CA . PRO B 1 55 ? 9.281 -23.469 -29.812 1 91.88 55 PRO B CA 1
ATOM 3029 C C . PRO B 1 55 ? 8.727 -23.969 -31.156 1 91.88 55 PRO B C 1
ATOM 3031 O O . PRO B 1 55 ? 9.039 -25.078 -31.578 1 91.88 55 PRO B O 1
ATOM 3034 N N . GLY B 1 56 ? 7.836 -23.203 -31.859 1 93 56 GLY B N 1
ATOM 3035 C CA . GLY B 1 56 ? 7.383 -23.453 -33.219 1 93 56 GLY B CA 1
ATOM 3036 C C . GLY B 1 56 ? 6.203 -24.406 -33.281 1 93 56 GLY B C 1
ATOM 3037 O O . GLY B 1 56 ? 5.719 -24.719 -34.375 1 93 56 GLY B O 1
ATOM 3038 N N . THR B 1 57 ? 5.82 -24.875 -32.156 1 93.56 57 THR B N 1
ATOM 3039 C CA . THR B 1 57 ? 4.73 -25.859 -32.156 1 93.56 57 THR B CA 1
ATOM 3040 C C . THR B 1 57 ? 3.379 -25.156 -32.125 1 93.56 57 THR B C 1
ATOM 3042 O O . THR B 1 57 ? 2.365 -25.719 -32.531 1 93.56 57 THR B O 1
ATOM 3045 N N . ASP B 1 58 ? 3.254 -24 -31.578 1 95.5 58 ASP B N 1
ATOM 3046 C CA . ASP B 1 58 ? 2.039 -23.203 -31.516 1 95.5 58 ASP B CA 1
ATOM 3047 C C . ASP B 1 58 ? 2.363 -21.703 -31.547 1 95.5 58 ASP B C 1
ATOM 3049 O O . ASP B 1 58 ? 2.926 -21.172 -30.594 1 95.5 58 ASP B O 1
ATOM 3053 N N . SER B 1 59 ? 1.972 -21.031 -32.625 1 94.19 59 SER B N 1
ATOM 3054 C CA . SER B 1 59 ? 2.33 -19.625 -32.812 1 94.19 59 SER B CA 1
ATOM 3055 C C . SER B 1 59 ? 1.669 -18.719 -31.797 1 94.19 59 SER B C 1
ATOM 3057 O O . SER B 1 59 ? 2.264 -17.734 -31.359 1 94.19 59 SER B O 1
ATOM 3059 N N . TRP B 1 60 ? 0.382 -19.031 -31.484 1 96.38 60 TRP B N 1
ATOM 3060 C CA . TRP B 1 60 ? -0.324 -18.25 -30.469 1 96.38 60 TRP B CA 1
ATOM 3061 C C . TRP B 1 60 ? 0.417 -18.281 -29.141 1 96.38 60 TRP B C 1
ATOM 3063 O O . TRP B 1 60 ? 0.59 -17.25 -28.484 1 96.38 60 TRP B O 1
ATOM 3073 N N . PHE B 1 61 ? 0.905 -19.469 -28.766 1 97.12 61 PHE B N 1
ATOM 3074 C CA . PHE B 1 61 ? 1.677 -19.656 -27.531 1 97.12 61 PHE B CA 1
ATOM 3075 C C . PHE B 1 61 ? 3.014 -18.938 -27.625 1 97.12 61 PHE B C 1
ATOM 3077 O O . PHE B 1 61 ? 3.406 -18.234 -26.688 1 97.12 61 PHE B O 1
ATOM 3084 N N . ASP B 1 62 ? 3.65 -19.047 -28.719 1 95.06 62 ASP B N 1
ATOM 3085 C CA . ASP B 1 62 ? 4.988 -18.484 -28.891 1 95.06 62 ASP B CA 1
ATOM 3086 C C . ASP B 1 62 ? 4.957 -16.969 -28.797 1 95.06 62 ASP B C 1
ATOM 3088 O O . ASP B 1 62 ? 5.926 -16.344 -28.344 1 95.06 62 ASP B O 1
ATOM 3092 N N . GLU B 1 63 ? 3.875 -16.391 -29.156 1 92.56 63 GLU B N 1
ATOM 3093 C CA . GLU B 1 63 ? 3.734 -14.93 -29.109 1 92.56 63 GLU B CA 1
ATOM 3094 C C . GLU B 1 63 ? 3.594 -14.438 -27.672 1 92.56 63 GLU B C 1
ATOM 3096 O O . GLU B 1 63 ? 3.928 -13.289 -27.375 1 92.56 63 GLU B O 1
ATOM 3101 N N . ARG B 1 64 ? 3.119 -15.305 -26.844 1 96.31 64 ARG B N 1
ATOM 3102 C CA . ARG B 1 64 ? 2.777 -14.883 -25.484 1 96.31 64 ARG B CA 1
ATOM 3103 C C . ARG B 1 64 ? 3.83 -15.352 -24.484 1 96.31 64 ARG B C 1
ATOM 3105 O O . ARG B 1 64 ? 4.18 -14.617 -23.562 1 96.31 64 ARG B O 1
ATOM 3112 N N . PHE B 1 65 ? 4.344 -16.516 -24.703 1 96.06 65 PHE B N 1
ATOM 3113 C CA . PHE B 1 65 ? 5.27 -17.125 -23.766 1 96.06 65 PHE B CA 1
ATOM 3114 C C . PHE B 1 65 ? 6.652 -16.5 -23.859 1 96.06 65 PHE B C 1
ATOM 3116 O O . PHE B 1 65 ? 7.23 -16.438 -24.953 1 96.06 65 PHE B O 1
ATOM 3123 N N . ASN B 1 66 ? 7.156 -15.906 -22.781 1 94 66 ASN B N 1
ATOM 3124 C CA . ASN B 1 66 ? 8.484 -15.32 -22.672 1 94 66 ASN B CA 1
ATOM 3125 C C . ASN B 1 66 ? 9.312 -15.984 -21.578 1 94 66 ASN B C 1
ATOM 3127 O O . ASN B 1 66 ? 9.141 -15.68 -20.391 1 94 66 ASN B O 1
ATOM 3131 N N . SER B 1 67 ? 10.219 -16.875 -21.984 1 91.19 67 SER B N 1
ATOM 3132 C CA . SER B 1 67 ? 10.984 -17.703 -21.062 1 91.19 67 SER B CA 1
ATOM 3133 C C . SER B 1 67 ? 11.945 -16.859 -20.234 1 91.19 67 SER B C 1
ATOM 3135 O O . SER B 1 67 ? 12.484 -17.312 -19.234 1 91.19 67 SER B O 1
ATOM 3137 N N . SER B 1 68 ? 12.211 -15.617 -20.562 1 89.06 68 SER B N 1
ATOM 3138 C CA . SER B 1 68 ? 13.164 -14.766 -19.859 1 89.06 68 SER B CA 1
ATOM 3139 C C . SER B 1 68 ? 12.531 -14.125 -18.625 1 89.06 68 SER B C 1
ATOM 3141 O O . SER B 1 68 ? 13.234 -13.594 -17.766 1 89.06 68 SER B O 1
ATOM 3143 N N . VAL B 1 69 ? 11.172 -14.188 -18.594 1 91.38 69 VAL B N 1
ATOM 3144 C CA . VAL B 1 69 ? 10.5 -13.633 -17.422 1 91.38 69 VAL B CA 1
ATOM 3145 C C . VAL B 1 69 ? 10.594 -14.609 -16.25 1 91.38 69 VAL B C 1
ATOM 3147 O O . VAL B 1 69 ? 10.156 -15.758 -16.375 1 91.38 69 VAL B O 1
ATOM 3150 N N . GLU B 1 70 ? 11.188 -14.156 -15.164 1 89.56 70 GLU B N 1
ATOM 3151 C CA . GLU B 1 70 ? 11.328 -14.984 -13.969 1 89.56 70 GLU B CA 1
ATOM 3152 C C . GLU B 1 70 ? 10.078 -14.914 -13.102 1 89.56 70 GLU B C 1
ATOM 3154 O O . GLU B 1 70 ? 9.688 -13.836 -12.648 1 89.56 70 GLU B O 1
ATOM 3159 N N . PRO B 1 71 ? 9.438 -16.031 -12.883 1 93.38 71 PRO B N 1
ATOM 3160 C CA . PRO B 1 71 ? 8.18 -16.016 -12.133 1 93.38 71 PRO B CA 1
ATOM 3161 C C . PRO B 1 71 ? 8.383 -15.68 -10.656 1 93.38 71 PRO B C 1
ATOM 3163 O O . PRO B 1 71 ? 7.461 -15.172 -10.008 1 93.38 71 PRO B O 1
ATOM 3166 N N . LEU B 1 72 ? 9.586 -15.977 -10.164 1 92.31 72 LEU B N 1
ATOM 3167 C CA . LEU B 1 72 ? 9.766 -15.914 -8.719 1 92.31 72 LEU B CA 1
ATOM 3168 C C . LEU B 1 72 ? 10.672 -14.742 -8.336 1 92.31 72 LEU B C 1
ATOM 3170 O O . LEU B 1 72 ? 11.656 -14.461 -9.031 1 92.31 72 LEU B O 1
ATOM 3174 N N . LEU B 1 73 ? 10.312 -14.148 -7.254 1 88.38 73 LEU B N 1
ATOM 3175 C CA . LEU B 1 73 ? 11.133 -13.109 -6.645 1 88.38 73 LEU B CA 1
ATOM 3176 C C . LEU B 1 73 ? 12.352 -13.719 -5.953 1 88.38 73 LEU B C 1
ATOM 3178 O O . LEU B 1 73 ? 12.242 -14.75 -5.289 1 88.38 73 LEU B O 1
ATOM 3182 N N . SER B 1 74 ? 13.508 -13.195 -6.199 1 84.12 74 SER B N 1
ATOM 3183 C CA . SER B 1 74 ? 14.742 -13.625 -5.559 1 84.12 74 SER B CA 1
ATOM 3184 C C . SER B 1 74 ? 15.633 -12.43 -5.223 1 84.12 74 SER B C 1
ATOM 3186 O O . SER B 1 74 ? 15.312 -11.289 -5.566 1 84.12 74 SER B O 1
ATOM 3188 N N . THR B 1 75 ? 16.703 -12.664 -4.508 1 77.81 75 THR B N 1
ATOM 3189 C CA . THR B 1 75 ? 17.641 -11.609 -4.168 1 77.81 75 THR B CA 1
ATOM 3190 C C . THR B 1 75 ? 18.328 -11.078 -5.426 1 77.81 75 THR B C 1
ATOM 3192 O O . THR B 1 75 ? 18.75 -9.914 -5.461 1 77.81 75 THR B O 1
ATOM 3195 N N . LYS B 1 76 ? 18.359 -11.922 -6.473 1 79.44 76 LYS B N 1
ATOM 3196 C CA . LYS B 1 76 ? 19.047 -11.547 -7.699 1 79.44 76 LYS B CA 1
ATOM 3197 C C . LYS B 1 76 ? 18.188 -10.648 -8.578 1 79.44 76 LYS B C 1
ATOM 3199 O O . LYS B 1 76 ? 18.688 -9.953 -9.453 1 79.44 76 LYS B O 1
ATOM 3204 N N . ASN B 1 77 ? 16.906 -10.719 -8.305 1 84 77 ASN B N 1
ATOM 3205 C CA . ASN B 1 77 ? 16 -9.945 -9.164 1 84 77 ASN B CA 1
ATOM 3206 C C . ASN B 1 77 ? 15.047 -9.094 -8.336 1 84 77 ASN B C 1
ATOM 3208 O O . ASN B 1 77 ? 13.883 -8.914 -8.719 1 84 77 ASN B O 1
ATOM 3212 N N . SER B 1 78 ? 15.508 -8.633 -7.223 1 81.19 78 SER B N 1
ATOM 3213 C CA . SER B 1 78 ? 14.664 -7.887 -6.301 1 81.19 78 SER B CA 1
ATOM 3214 C C . SER B 1 78 ? 14.445 -6.453 -6.781 1 81.19 78 SER B C 1
ATOM 3216 O O . SER B 1 78 ? 13.562 -5.75 -6.281 1 81.19 78 SER B O 1
ATOM 3218 N N . TRP B 1 79 ? 15.297 -6.043 -7.754 1 79.75 79 TRP B N 1
ATOM 3219 C CA . TRP B 1 79 ? 15.078 -4.738 -8.367 1 79.75 79 TRP B CA 1
ATOM 3220 C C . TRP B 1 79 ? 13.969 -4.801 -9.406 1 79.75 79 TRP B C 1
ATOM 3222 O O . TRP B 1 79 ? 14.156 -5.363 -10.492 1 79.75 79 TRP B O 1
ATOM 3232 N N . ILE B 1 80 ? 12.828 -4.289 -9.133 1 84.94 80 ILE B N 1
ATOM 3233 C CA . ILE B 1 80 ? 11.672 -4.312 -10.023 1 84.94 80 ILE B CA 1
ATOM 3234 C C . ILE B 1 80 ? 11.68 -3.068 -10.906 1 84.94 80 ILE B C 1
ATOM 3236 O O . ILE B 1 80 ? 11.859 -1.95 -10.414 1 84.94 80 ILE B O 1
ATOM 3240 N N . HIS B 1 81 ? 11.539 -3.279 -12.219 1 82.25 81 HIS B N 1
ATOM 3241 C CA . HIS B 1 81 ? 11.445 -2.148 -13.133 1 82.25 81 HIS B CA 1
ATOM 3242 C C . HIS B 1 81 ? 10.367 -1.167 -12.695 1 82.25 81 HIS B C 1
ATOM 3244 O O . HIS B 1 81 ? 9.281 -1.579 -12.281 1 82.25 81 HIS B O 1
ATOM 3250 N N . PRO B 1 82 ? 10.609 0.161 -12.727 1 73.5 82 PRO B N 1
ATOM 3251 C CA . PRO B 1 82 ? 9.68 1.174 -12.219 1 73.5 82 PRO B CA 1
ATOM 3252 C C . PRO B 1 82 ? 8.289 1.06 -12.836 1 73.5 82 PRO B C 1
ATOM 3254 O O . PRO B 1 82 ? 7.285 1.232 -12.141 1 73.5 82 PRO B O 1
ATOM 3257 N N . ASP B 1 83 ? 8.258 0.73 -14.141 1 75.69 83 ASP B N 1
ATOM 3258 C CA . ASP B 1 83 ? 6.969 0.595 -14.812 1 75.69 83 ASP B CA 1
ATOM 3259 C C . ASP B 1 83 ? 6.16 -0.558 -14.219 1 75.69 83 ASP B C 1
ATOM 3261 O O . ASP B 1 83 ? 4.961 -0.421 -13.977 1 75.69 83 ASP B O 1
ATOM 3265 N N . ALA B 1 84 ? 6.855 -1.655 -13.953 1 84.19 84 ALA B N 1
ATOM 3266 C CA . ALA B 1 84 ? 6.191 -2.822 -13.375 1 84.19 84 ALA B CA 1
ATOM 3267 C C . ALA B 1 84 ? 5.785 -2.559 -11.93 1 84.19 84 ALA B C 1
ATOM 3269 O O . ALA B 1 84 ? 4.691 -2.939 -11.508 1 84.19 84 ALA B O 1
ATOM 3270 N N . LEU B 1 85 ? 6.664 -1.924 -11.227 1 79.69 85 LEU B N 1
ATOM 3271 C CA . LEU B 1 85 ? 6.371 -1.588 -9.836 1 79.69 85 LEU B CA 1
ATOM 3272 C C . LEU B 1 85 ? 5.16 -0.664 -9.75 1 79.69 85 LEU B C 1
ATOM 3274 O O . LEU B 1 85 ? 4.266 -0.887 -8.93 1 79.69 85 LEU B O 1
ATOM 3278 N N . HIS B 1 86 ? 5.129 0.355 -10.602 1 72.81 86 HIS B N 1
ATOM 3279 C CA . HIS B 1 86 ? 4.012 1.292 -10.625 1 72.81 86 HIS B CA 1
ATOM 3280 C C . HIS B 1 86 ? 2.697 0.574 -10.914 1 72.81 86 HIS B C 1
ATOM 3282 O O . HIS B 1 86 ? 1.693 0.812 -10.242 1 72.81 86 HIS B O 1
ATOM 3288 N N . TRP B 1 87 ? 2.729 -0.284 -11.914 1 78.12 87 TRP B N 1
ATOM 3289 C CA . TRP B 1 87 ? 1.537 -1.052 -12.258 1 78.12 87 TRP B CA 1
ATOM 3290 C C . TRP B 1 87 ? 1.085 -1.914 -11.086 1 78.12 87 TRP B C 1
ATOM 3292 O O . TRP B 1 87 ? -0.097 -1.928 -10.734 1 78.12 87 TRP B O 1
ATOM 3302 N N . TRP B 1 88 ? 2.041 -2.613 -10.516 1 82.88 88 TRP B N 1
ATOM 3303 C CA . TRP B 1 88 ? 1.74 -3.531 -9.422 1 82.88 88 TRP B CA 1
ATOM 3304 C C . TRP B 1 88 ? 1.174 -2.781 -8.219 1 82.88 88 TRP B C 1
ATOM 3306 O O . TRP B 1 88 ? 0.212 -3.234 -7.594 1 82.88 88 TRP B O 1
ATOM 3316 N N . MET B 1 89 ? 1.689 -1.653 -7.922 1 73.81 89 MET B N 1
ATOM 3317 C CA . MET B 1 89 ? 1.237 -0.854 -6.789 1 73.81 89 MET B CA 1
ATOM 3318 C C . MET B 1 89 ? -0.183 -0.347 -7.012 1 73.81 89 MET B C 1
ATOM 3320 O O . MET B 1 89 ? -0.918 -0.107 -6.051 1 73.81 89 MET B O 1
ATOM 3324 N N . ARG B 1 90 ? -0.584 -0.321 -8.211 1 68.69 90 ARG B N 1
ATOM 3325 C CA . ARG B 1 90 ? -1.912 0.182 -8.547 1 68.69 90 ARG B CA 1
ATOM 3326 C C . ARG B 1 90 ? -2.975 -0.888 -8.328 1 68.69 90 ARG B C 1
ATOM 3328 O O . ARG B 1 90 ? -4.172 -0.59 -8.32 1 68.69 90 ARG B O 1
ATOM 3335 N N . LEU B 1 91 ? -2.502 -2.08 -8.195 1 73 91 LEU B N 1
ATOM 3336 C CA . LEU B 1 91 ? -3.469 -3.154 -7.992 1 73 91 LEU B CA 1
ATOM 3337 C C . LEU B 1 91 ? -4.199 -2.986 -6.664 1 73 91 LEU B C 1
ATOM 3339 O O . LEU B 1 91 ? -5.312 -3.488 -6.5 1 73 91 LEU B O 1
ATOM 3343 N N . GLN B 1 92 ? -3.404 -2.367 -5.793 1 62.38 92 GLN B N 1
ATOM 3344 C CA . GLN B 1 92 ? -4.027 -2.152 -4.492 1 62.38 92 GLN B CA 1
ATOM 3345 C C . GLN B 1 92 ? -5.031 -1.005 -4.547 1 62.38 92 GLN B C 1
ATOM 3347 O O . GLN B 1 92 ? -4.84 -0.038 -5.289 1 62.38 92 GLN B O 1
ATOM 3352 N N . SER B 1 93 ? -6.207 -1.332 -4.234 1 59.62 93 SER B N 1
ATOM 3353 C CA . SER B 1 93 ? -7.219 -0.283 -4.285 1 59.62 93 SER B CA 1
ATOM 3354 C C . SER B 1 93 ? -7.043 0.711 -3.145 1 59.62 93 SER B C 1
ATOM 3356 O O . SER B 1 93 ? -7.523 0.479 -2.033 1 59.62 93 SER B O 1
ATOM 3358 N N . GLY B 1 94 ? -6.176 1.636 -3.381 1 62.88 94 GLY B N 1
ATOM 3359 C CA . GLY B 1 94 ? -6.098 2.738 -2.436 1 62.88 94 GLY B CA 1
ATOM 3360 C C . GLY B 1 94 ? -7.441 3.389 -2.164 1 62.88 94 GLY B C 1
ATOM 3361 O O . GLY B 1 94 ? -7.73 3.777 -1.031 1 62.88 94 GLY B O 1
ATOM 3362 N N . ARG B 1 95 ? -8.297 3.271 -3.152 1 66.31 95 ARG B N 1
ATOM 3363 C CA . ARG B 1 95 ? -9.602 3.916 -3.027 1 66.31 95 ARG B CA 1
ATOM 3364 C C . ARG B 1 95 ? -10.461 3.209 -1.985 1 66.31 95 ARG B C 1
ATOM 3366 O O . ARG B 1 95 ? -11.117 3.861 -1.17 1 66.31 95 ARG B O 1
ATOM 3373 N N . THR B 1 96 ? -10.414 1.915 -2.014 1 68.38 96 THR B N 1
ATOM 3374 C CA . THR B 1 96 ? -11.211 1.15 -1.064 1 68.38 96 THR B CA 1
ATOM 3375 C C . THR B 1 96 ? -10.773 1.431 0.369 1 68.38 96 THR B C 1
ATOM 3377 O O . THR B 1 96 ? -11.602 1.558 1.268 1 68.38 96 THR B O 1
ATOM 3380 N N . THR B 1 97 ? -9.508 1.487 0.492 1 74.19 97 THR B N 1
ATOM 3381 C CA . THR B 1 97 ? -8.984 1.759 1.824 1 74.19 97 THR B CA 1
ATOM 3382 C C . THR B 1 97 ? -9.398 3.146 2.301 1 74.19 97 THR B C 1
ATOM 3384 O O . THR B 1 97 ? -9.805 3.318 3.451 1 74.19 97 THR B O 1
ATOM 3387 N N . VAL B 1 98 ? -9.289 4.16 1.468 1 77 98 VAL B N 1
ATOM 3388 C CA . VAL B 1 98 ? -9.656 5.527 1.814 1 77 98 VAL B CA 1
ATOM 3389 C C . VAL B 1 98 ? -11.125 5.582 2.211 1 77 98 VAL B C 1
ATOM 3391 O O . VAL B 1 98 ? -11.484 6.199 3.217 1 77 98 VAL B O 1
ATOM 3394 N N . VAL B 1 99 ? -11.961 4.934 1.448 1 75.31 99 VAL B N 1
ATOM 3395 C CA . VAL B 1 99 ? -13.398 4.918 1.722 1 75.31 99 VAL B CA 1
ATOM 3396 C C . VAL B 1 99 ? -13.656 4.254 3.072 1 75.31 99 VAL B C 1
ATOM 3398 O O . VAL B 1 99 ? -14.43 4.77 3.887 1 75.31 99 VAL B O 1
ATOM 3401 N N . LYS B 1 100 ? -13.047 3.15 3.34 1 74.56 100 LYS B N 1
ATOM 3402 C CA . LYS B 1 100 ? -13.242 2.41 4.582 1 74.56 100 LYS B CA 1
ATOM 3403 C C . LYS B 1 100 ? -12.812 3.24 5.789 1 74.56 100 LYS B C 1
ATOM 3405 O O . LYS B 1 100 ? -13.492 3.244 6.82 1 74.56 100 LYS B O 1
ATOM 3410 N N . VAL B 1 101 ? -11.703 3.854 5.629 1 77.25 101 VAL B N 1
ATOM 3411 C CA . VAL B 1 101 ? -11.203 4.656 6.738 1 77.25 101 VAL B CA 1
ATOM 3412 C C . VAL B 1 101 ? -12.117 5.859 6.957 1 77.25 101 VAL B C 1
ATOM 3414 O O . VAL B 1 101 ? -12.398 6.242 8.094 1 77.25 101 VAL B O 1
ATOM 3417 N N . THR B 1 102 ? -12.555 6.445 5.887 1 81.38 102 THR B N 1
ATOM 3418 C CA . THR B 1 102 ? -13.461 7.582 6 1 81.38 102 THR B CA 1
ATOM 3419 C C . THR B 1 102 ? -14.773 7.164 6.668 1 81.38 102 THR B C 1
ATOM 3421 O O . THR B 1 102 ? -15.297 7.883 7.516 1 81.38 102 THR B O 1
ATOM 3424 N N . GLU B 1 103 ? -15.258 6.043 6.316 1 80.5 103 GLU B N 1
ATOM 3425 C CA . GLU B 1 103 ? -16.469 5.504 6.941 1 80.5 103 GLU B CA 1
ATOM 3426 C C . GLU B 1 103 ? -16.234 5.227 8.422 1 80.5 103 GLU B C 1
ATOM 3428 O O . GLU B 1 103 ? -17.109 5.496 9.25 1 80.5 103 GLU B O 1
ATOM 3433 N N . TRP B 1 104 ? -15.141 4.699 8.664 1 81.38 104 TRP B N 1
ATOM 3434 C CA . TRP B 1 104 ? -14.805 4.43 10.055 1 81.38 104 TRP B CA 1
ATOM 3435 C C . TRP B 1 104 ? -14.75 5.723 10.859 1 81.38 104 TRP B C 1
ATOM 3437 O O . TRP B 1 104 ? -15.242 5.781 11.992 1 81.38 104 TRP B O 1
ATOM 3447 N N . LEU B 1 105 ? -14.078 6.73 10.312 1 81.44 105 LEU B N 1
ATOM 3448 C CA . LEU B 1 105 ? -13.992 8.023 10.969 1 81.44 105 LEU B CA 1
ATOM 3449 C C . LEU B 1 105 ? -15.375 8.578 11.266 1 81.44 105 LEU B C 1
ATOM 3451 O O . LEU B 1 105 ? -15.625 9.094 12.359 1 81.44 105 LEU B O 1
ATOM 3455 N N . LEU B 1 106 ? -16.203 8.484 10.328 1 78.75 106 LEU B N 1
ATOM 3456 C CA . LEU B 1 106 ? -17.578 8.945 10.508 1 78.75 106 LEU B CA 1
ATOM 3457 C C . LEU B 1 106 ? -18.266 8.195 11.641 1 78.75 106 LEU B C 1
ATOM 3459 O O . LEU B 1 106 ? -18.891 8.805 12.508 1 78.75 106 LEU B O 1
ATOM 3463 N N . LYS B 1 107 ? -18.125 6.918 11.641 1 80.5 107 LYS B N 1
ATOM 3464 C CA . LYS B 1 107 ? -18.75 6.078 12.656 1 80.5 107 LYS B CA 1
ATOM 3465 C C . LYS B 1 107 ? -18.172 6.383 14.039 1 80.5 107 LYS B C 1
ATOM 3467 O O . LYS B 1 107 ? -18.891 6.289 15.047 1 80.5 107 LYS B O 1
ATOM 3472 N N . ALA B 1 108 ? -16.938 6.797 14.055 1 78.38 108 ALA B N 1
ATOM 3473 C CA . ALA B 1 108 ? -16.25 7.113 15.312 1 78.38 108 ALA B CA 1
ATOM 3474 C C . ALA B 1 108 ? -16.609 8.516 15.789 1 78.38 108 ALA B C 1
ATOM 3476 O O . ALA B 1 108 ? -16.172 8.945 16.859 1 78.38 108 ALA B O 1
ATOM 3477 N N . GLY B 1 109 ? -17.406 9.219 14.984 1 77 109 GLY B N 1
ATOM 3478 C CA . GLY B 1 109 ? -17.844 10.539 15.383 1 77 109 GLY B CA 1
ATOM 3479 C C . GLY B 1 109 ? -16.875 11.641 14.984 1 77 109 GLY B C 1
ATOM 3480 O O . GLY B 1 109 ? -16.969 12.766 15.477 1 77 109 GLY B O 1
ATOM 3481 N N . ALA B 1 110 ? -15.93 11.195 14.242 1 72.69 110 ALA B N 1
ATOM 3482 C CA . ALA B 1 110 ? -14.961 12.211 13.844 1 72.69 110 ALA B CA 1
ATOM 3483 C C . ALA B 1 110 ? -15.625 13.273 12.969 1 72.69 110 ALA B C 1
ATOM 3485 O O . ALA B 1 110 ? -16.5 12.969 12.164 1 72.69 110 ALA B O 1
ATOM 3486 N N . THR B 1 111 ? -15.32 14.523 13.406 1 65.12 111 THR B N 1
ATOM 3487 C CA . THR B 1 111 ? -15.711 15.625 12.531 1 65.12 111 THR B CA 1
ATOM 3488 C C . THR B 1 111 ? -14.742 15.75 11.352 1 65.12 111 THR B C 1
ATOM 3490 O O . THR B 1 111 ? -13.539 15.914 11.555 1 65.12 111 THR B O 1
ATOM 3493 N N . THR B 1 112 ? -15.086 15.359 10.156 1 64.31 112 THR B N 1
ATOM 3494 C CA . THR B 1 112 ? -14.117 15.188 9.078 1 64.31 112 THR B CA 1
ATOM 3495 C C . THR B 1 112 ? -13.688 16.531 8.516 1 64.31 112 THR B C 1
ATOM 3497 O O . THR B 1 112 ? -12.609 16.656 7.918 1 64.31 112 THR B O 1
ATOM 3500 N N . ASN B 1 113 ? -14.352 17.656 8.781 1 69 113 ASN B N 1
ATOM 3501 C CA . ASN B 1 113 ? -13.922 18.984 8.375 1 69 113 ASN B CA 1
ATOM 3502 C C . ASN B 1 113 ? -14.586 20.078 9.211 1 69 113 ASN B C 1
ATOM 3504 O O . ASN B 1 113 ? -15.5 20.75 8.734 1 69 113 ASN B O 1
ATOM 3508 N N . PRO B 1 114 ? -14.039 20.344 10.398 1 75.31 114 PRO B N 1
ATOM 3509 C CA . PRO B 1 114 ? -14.703 21.266 11.312 1 75.31 114 PRO B CA 1
ATOM 3510 C C . PRO B 1 114 ? -14.484 22.734 10.922 1 75.31 114 PRO B C 1
ATOM 3512 O O . PRO B 1 114 ? -15.117 23.625 11.5 1 75.31 114 PRO B O 1
ATOM 3515 N N . TYR B 1 115 ? -13.711 22.938 9.992 1 78.38 115 TYR B N 1
ATOM 3516 C CA . TYR B 1 115 ? -13.32 24.312 9.695 1 78.38 115 TYR B CA 1
ATOM 3517 C C . TYR B 1 115 ? -13.961 24.781 8.398 1 78.38 115 TYR B C 1
ATOM 3519 O O . TYR B 1 115 ? -13.539 25.797 7.816 1 78.38 115 TYR B O 1
ATOM 3527 N N . GLN B 1 116 ? -15.039 24.234 8.008 1 69.69 116 GLN B N 1
ATOM 3528 C CA . GLN B 1 116 ? -15.578 24.5 6.684 1 69.69 116 GLN B CA 1
ATOM 3529 C C . GLN B 1 116 ? -16.031 25.953 6.555 1 69.69 116 GLN B C 1
ATOM 3531 O O . GLN B 1 116 ? -16.438 26.578 7.539 1 69.69 116 GLN B O 1
ATOM 3536 N N . GLY B 1 117 ? -15.641 26.578 5.363 1 75.62 117 GLY B N 1
ATOM 3537 C CA . GLY B 1 117 ? -16.125 27.891 4.961 1 75.62 117 GLY B CA 1
ATOM 3538 C C . GLY B 1 117 ? -15 28.859 4.637 1 75.62 117 GLY B C 1
ATOM 3539 O O . GLY B 1 117 ? -13.867 28.688 5.086 1 75.62 117 GLY B O 1
ATOM 3540 N N . PRO B 1 118 ? -15.281 29.766 3.793 1 81.44 118 PRO B N 1
ATOM 3541 C CA . PRO B 1 118 ? -14.312 30.812 3.424 1 81.44 118 PRO B CA 1
ATOM 3542 C C . PRO B 1 118 ? -14.039 31.797 4.562 1 81.44 118 PRO B C 1
ATOM 3544 O O . PRO B 1 118 ? -14.773 31.812 5.555 1 81.44 118 PRO B O 1
ATOM 3547 N N . PRO B 1 119 ? -12.922 32.469 4.492 1 89 119 PRO B N 1
ATOM 3548 C CA . PRO B 1 119 ? -12.695 33.531 5.473 1 89 119 PRO B CA 1
ATOM 3549 C C . PRO B 1 119 ? -13.898 34.469 5.609 1 89 119 PRO B C 1
ATOM 3551 O O . PRO B 1 119 ? -14.625 34.688 4.637 1 89 119 PRO B O 1
ATOM 3554 N N . GLN B 1 120 ? -14.094 34.875 6.812 1 91.06 120 GLN B N 1
ATOM 3555 C CA . GLN B 1 120 ? -15.18 35.812 7.121 1 91.06 120 GLN B CA 1
ATOM 3556 C C . GLN B 1 120 ? -14.641 37.125 7.672 1 91.06 120 GLN B C 1
ATOM 3558 O O . GLN B 1 120 ? -13.742 37.125 8.516 1 91.06 120 GLN B O 1
ATOM 3563 N N . PRO B 1 121 ? -15.273 38.156 7.215 1 91.81 121 PRO B N 1
ATOM 3564 C CA . PRO B 1 121 ? -14.781 39.469 7.648 1 91.81 121 PRO B CA 1
ATOM 3565 C C . PRO B 1 121 ? -14.875 39.656 9.156 1 91.81 121 PRO B C 1
ATOM 3567 O O . PRO B 1 121 ? -14.172 40.5 9.719 1 91.81 121 PRO B O 1
ATOM 3570 N N . SER B 1 122 ? -15.711 38.875 9.742 1 92.56 122 SER B N 1
ATOM 3571 C CA . SER B 1 122 ? -15.898 39.031 11.18 1 92.56 122 SER B CA 1
ATOM 3572 C C . SER B 1 122 ? -14.969 38.125 11.977 1 92.56 122 SER B C 1
ATOM 3574 O O . SER B 1 122 ? -14.875 38.25 13.195 1 92.56 122 SER B O 1
ATOM 3576 N N . ARG B 1 123 ? -14.273 37.312 11.312 1 93.88 123 ARG B N 1
ATOM 3577 C CA . ARG B 1 123 ? -13.453 36.312 11.992 1 93.88 123 ARG B CA 1
ATOM 3578 C C . ARG B 1 123 ? -11.969 36.656 11.852 1 93.88 123 ARG B C 1
ATOM 3580 O O . ARG B 1 123 ? -11.523 37.094 10.789 1 93.88 123 ARG B O 1
ATOM 3587 N N . CYS B 1 124 ? -11.266 36.5 12.961 1 96.44 124 CYS B N 1
ATOM 3588 C CA . CYS B 1 124 ? -9.812 36.5 12.922 1 96.44 124 CYS B CA 1
ATOM 3589 C C . CYS B 1 124 ? -9.25 35.281 13.656 1 96.44 124 CYS B C 1
ATOM 3591 O O . CYS B 1 124 ? -9.086 35.312 14.875 1 96.44 124 CYS B O 1
ATOM 3593 N N . ARG B 1 125 ? -8.992 34.281 12.945 1 97 125 ARG B N 1
ATOM 3594 C CA . ARG B 1 125 ? -8.43 33.031 13.492 1 97 125 ARG B CA 1
ATOM 3595 C C . ARG B 1 125 ? -6.914 33.031 13.328 1 97 125 ARG B C 1
ATOM 3597 O O . ARG B 1 125 ? -6.402 32.938 12.211 1 97 125 ARG B O 1
ATOM 3604 N N . SER B 1 126 ? -6.238 33.156 14.445 1 98.12 126 SER B N 1
ATOM 3605 C CA . SER B 1 126 ? -4.777 33.156 14.422 1 98.12 126 SER B CA 1
ATOM 3606 C C . SER B 1 126 ? -4.234 31.75 14.727 1 98.12 126 SER B C 1
ATOM 3608 O O . SER B 1 126 ? -4.773 31.047 15.57 1 98.12 126 SER B O 1
ATOM 3610 N N . CYS B 1 127 ? -3.221 31.359 13.953 1 98.62 127 CYS B N 1
ATOM 3611 C CA . CYS B 1 127 ? -2.58 30.062 14.156 1 98.62 127 CYS B CA 1
ATOM 3612 C C . CYS B 1 127 ? -1.085 30.219 14.406 1 98.62 127 CYS B C 1
ATOM 3614 O O . CYS B 1 127 ? -0.428 31.031 13.75 1 98.62 127 CYS B O 1
ATOM 3616 N N . SER B 1 128 ? -0.568 29.531 15.359 1 98.88 128 SER B N 1
ATOM 3617 C CA . SER B 1 128 ? 0.865 29.281 15.492 1 98.88 128 SER B CA 1
ATOM 3618 C C . SER B 1 128 ? 1.235 27.906 14.977 1 98.88 128 SER B C 1
ATOM 3620 O O . SER B 1 128 ? 0.648 26.906 15.398 1 98.88 128 SER B O 1
ATOM 3622 N N . VAL B 1 129 ? 2.072 27.828 14 1 98.88 129 VAL B N 1
ATOM 3623 C CA . VAL B 1 129 ? 2.66 26.594 13.516 1 98.88 129 VAL B CA 1
ATOM 3624 C C . VAL B 1 129 ? 4.031 26.375 14.164 1 98.88 129 VAL B C 1
ATOM 3626 O O . VAL B 1 129 ? 4.957 27.156 13.93 1 98.88 129 VAL B O 1
ATOM 3629 N N . VAL B 1 130 ? 4.117 25.344 14.945 1 98.75 130 VAL B N 1
ATOM 3630 C CA . VAL B 1 130 ? 5.309 25.141 15.766 1 98.75 130 VAL B CA 1
ATOM 3631 C C . VAL B 1 130 ? 6.082 23.922 15.273 1 98.75 130 VAL B C 1
ATOM 3633 O O . VAL B 1 130 ? 5.668 22.781 15.5 1 98.75 130 VAL B O 1
ATOM 3636 N N . GLY B 1 131 ? 7.234 24.141 14.586 1 96.44 131 GLY B N 1
ATOM 3637 C CA . GLY B 1 131 ? 8.125 23.062 14.164 1 96.44 131 GLY B CA 1
ATOM 3638 C C . GLY B 1 131 ? 9.008 22.547 15.281 1 96.44 131 GLY B C 1
ATOM 3639 O O . GLY B 1 131 ? 8.766 22.844 16.453 1 96.44 131 GLY B O 1
ATOM 3640 N N . ASN B 1 132 ? 10 21.766 14.852 1 92.81 132 ASN B N 1
ATOM 3641 C CA . ASN B 1 132 ? 10.789 21.047 15.844 1 92.81 132 ASN B CA 1
ATOM 3642 C C . ASN B 1 132 ? 12.25 21.5 15.844 1 92.81 132 ASN B C 1
ATOM 3644 O O . ASN B 1 132 ? 13.094 20.875 16.484 1 92.81 132 ASN B O 1
ATOM 3648 N N . SER B 1 133 ? 12.508 22.5 15.148 1 90.12 133 SER B N 1
ATOM 3649 C CA . SER B 1 133 ? 13.898 22.906 14.961 1 90.12 133 SER B CA 1
ATOM 3650 C C . SER B 1 133 ? 14.578 23.219 16.297 1 90.12 133 SER B C 1
ATOM 3652 O O . SER B 1 133 ? 13.953 23.766 17.203 1 90.12 133 SER B O 1
ATOM 3654 N N . GLY B 1 134 ? 15.82 22.953 16.344 1 88.81 134 GLY B N 1
ATOM 3655 C CA . GLY B 1 134 ? 16.625 23.281 17.5 1 88.81 134 GLY B CA 1
ATOM 3656 C C . GLY B 1 134 ? 16.688 24.766 17.812 1 88.81 134 GLY B C 1
ATOM 3657 O O . GLY B 1 134 ? 16.984 25.172 18.938 1 88.81 134 GLY B O 1
ATOM 3658 N N . ASN B 1 135 ? 16.344 25.625 16.906 1 89 135 ASN B N 1
ATOM 3659 C CA . ASN B 1 135 ? 16.406 27.078 17.078 1 89 135 ASN B CA 1
ATOM 3660 C C . ASN B 1 135 ? 15.359 27.578 18.062 1 89 135 ASN B C 1
ATOM 3662 O O . ASN B 1 135 ? 15.391 28.734 18.484 1 89 135 ASN B O 1
ATOM 3666 N N . LEU B 1 136 ? 14.508 26.656 18.531 1 93.31 136 LEU B N 1
ATOM 3667 C CA . LEU B 1 136 ? 13.492 27.031 19.5 1 93.31 136 LEU B CA 1
ATOM 3668 C C . LEU B 1 136 ? 14.086 27.062 20.906 1 93.31 136 LEU B C 1
ATOM 3670 O O . LEU B 1 136 ? 13.516 27.688 21.812 1 93.31 136 LEU B O 1
ATOM 3674 N N . ARG B 1 137 ? 15.148 26.328 21.016 1 90.62 137 ARG B N 1
ATOM 3675 C CA . ARG B 1 137 ? 15.758 26.297 22.344 1 90.62 137 ARG B CA 1
ATOM 3676 C C . ARG B 1 137 ? 16.25 27.672 22.766 1 90.62 137 ARG B C 1
ATOM 3678 O O . ARG B 1 137 ? 17.016 28.312 22.047 1 90.62 137 ARG B O 1
ATOM 3685 N N . GLY B 1 138 ? 15.812 28.172 23.859 1 92.56 138 GLY B N 1
ATOM 3686 C CA . GLY B 1 138 ? 16.219 29.469 24.375 1 92.56 138 GLY B CA 1
ATOM 3687 C C . GLY B 1 138 ? 15.484 30.625 23.719 1 92.56 138 GLY B C 1
ATOM 3688 O O . GLY B 1 138 ? 15.758 31.797 24.016 1 92.56 138 GLY B O 1
ATOM 3689 N N . SER B 1 139 ? 14.523 30.359 22.922 1 94.06 139 SER B N 1
ATOM 3690 C CA . SER B 1 139 ? 13.859 31.422 22.172 1 94.06 139 SER B CA 1
ATOM 3691 C C . SER B 1 139 ? 12.852 32.188 23.031 1 94.06 139 SER B C 1
ATOM 3693 O O . SER B 1 139 ? 12.516 33.312 22.75 1 94.06 139 SER B O 1
ATOM 3695 N N . GLU B 1 140 ? 12.305 31.5 24.062 1 97.81 140 GLU B N 1
ATOM 3696 C CA . GLU B 1 140 ? 11.32 32.062 24.984 1 97.81 140 GLU B CA 1
ATOM 3697 C C . GLU B 1 140 ? 10.055 32.5 24.25 1 97.81 140 GLU B C 1
ATOM 3699 O O . GLU B 1 140 ? 9.445 33.5 24.594 1 97.81 140 GLU B O 1
ATOM 3704 N N . TYR B 1 141 ? 9.688 31.734 23.203 1 98.38 141 TYR B N 1
ATOM 3705 C CA . TYR B 1 141 ? 8.5 32.062 22.422 1 98.38 141 TYR B CA 1
ATOM 3706 C C . TYR B 1 141 ? 7.25 31.469 23.047 1 98.38 141 TYR B C 1
ATOM 3708 O O . TYR B 1 141 ? 6.141 31.641 22.531 1 98.38 141 TYR B O 1
ATOM 3716 N N . GLY B 1 142 ? 7.359 30.797 24.109 1 98.62 142 GLY B N 1
ATOM 3717 C CA . GLY B 1 142 ? 6.289 29.984 24.688 1 98.62 142 GLY B CA 1
ATOM 3718 C C . GLY B 1 142 ? 4.988 30.75 24.828 1 98.62 142 GLY B C 1
ATOM 3719 O O . GLY B 1 142 ? 3.953 30.328 24.312 1 98.62 142 GLY B O 1
ATOM 3720 N N . LYS B 1 143 ? 4.977 31.922 25.5 1 98.69 143 LYS B N 1
ATOM 3721 C CA . LYS B 1 143 ? 3.775 32.719 25.734 1 98.69 143 LYS B CA 1
ATOM 3722 C C . LYS B 1 143 ? 3.174 33.219 24.422 1 98.69 143 LYS B C 1
ATOM 3724 O O . LYS B 1 143 ? 1.951 33.219 24.266 1 98.69 143 LYS B O 1
ATOM 3729 N N . LEU B 1 144 ? 4.016 33.625 23.562 1 98.62 144 LEU B N 1
ATOM 3730 C CA . LEU B 1 144 ? 3.559 34.125 22.266 1 98.62 144 LEU B CA 1
ATOM 3731 C C . LEU B 1 144 ? 2.871 33 21.484 1 98.62 144 LEU B C 1
ATOM 3733 O O . LEU B 1 144 ? 1.804 33.188 20.906 1 98.62 144 LEU B O 1
ATOM 3737 N N . ILE B 1 145 ? 3.486 31.828 21.438 1 98.81 145 ILE B N 1
ATOM 3738 C CA . ILE B 1 145 ? 2.918 30.656 20.781 1 98.81 145 ILE B CA 1
ATOM 3739 C C . ILE B 1 145 ? 1.535 30.359 21.359 1 98.81 145 ILE B C 1
ATOM 3741 O O . ILE B 1 145 ? 0.564 30.203 20.609 1 98.81 145 ILE B O 1
ATOM 3745 N N . ASP B 1 146 ? 1.415 30.359 22.641 1 98.81 146 ASP B N 1
ATOM 3746 C CA . ASP B 1 146 ? 0.191 29.969 23.328 1 98.81 146 ASP B CA 1
ATOM 3747 C C . ASP B 1 146 ? -0.902 31.016 23.141 1 98.81 146 ASP B C 1
ATOM 3749 O O . ASP B 1 146 ? -2.076 30.75 23.406 1 98.81 146 ASP B O 1
ATOM 3753 N N . SER B 1 147 ? -0.601 32.219 22.703 1 98.69 147 SER B N 1
ATOM 3754 C CA . SER B 1 147 ? -1.56 33.312 22.609 1 98.69 147 SER B CA 1
ATOM 3755 C C . SER B 1 147 ? -2.422 33.188 21.359 1 98.69 147 SER B C 1
ATOM 3757 O O . SER B 1 147 ? -3.424 33.875 21.219 1 98.69 147 SER B O 1
ATOM 3759 N N . HIS B 1 148 ? -2.162 32.312 20.469 1 98.62 148 HIS B N 1
ATOM 3760 C CA . HIS B 1 148 ? -2.906 32.125 19.234 1 98.62 148 HIS B CA 1
ATOM 3761 C C . HIS B 1 148 ? -4.156 31.297 19.453 1 98.62 148 HIS B C 1
ATOM 3763 O O . HIS B 1 148 ? -4.246 30.547 20.438 1 98.62 148 HIS B O 1
ATOM 3769 N N . ASP B 1 149 ? -5.156 31.453 18.531 1 97.81 149 ASP B N 1
ATOM 3770 C CA . ASP B 1 149 ? -6.375 30.656 18.609 1 97.81 149 ASP B CA 1
ATOM 3771 C C . ASP B 1 149 ? -6.07 29.172 18.438 1 97.81 149 ASP B C 1
ATOM 3773 O O . ASP B 1 149 ? -6.562 28.344 19.203 1 97.81 149 ASP B O 1
ATOM 3777 N N . PHE B 1 150 ? -5.316 28.828 17.422 1 98.31 150 PHE B N 1
ATOM 3778 C CA . PHE B 1 150 ? -4.898 27.453 17.172 1 98.31 150 PHE B CA 1
ATOM 3779 C C . PHE B 1 150 ? -3.387 27.312 17.312 1 98.31 150 PHE B C 1
ATOM 3781 O O . PHE B 1 150 ? -2.633 28.188 16.891 1 98.31 150 PHE B O 1
ATOM 3788 N N . VAL B 1 151 ? -2.994 26.281 17.969 1 98.94 151 VAL B N 1
ATOM 3789 C CA . VAL B 1 151 ? -1.59 25.906 18.078 1 98.94 151 VAL B CA 1
ATOM 3790 C C . VAL B 1 151 ? -1.369 24.547 17.406 1 98.94 151 VAL B C 1
ATOM 3792 O O . VAL B 1 151 ? -1.803 23.516 17.938 1 98.94 151 VAL B O 1
ATOM 3795 N N . LEU B 1 152 ? -0.662 24.562 16.281 1 98.88 152 LEU B N 1
ATOM 3796 C CA . LEU B 1 152 ? -0.413 23.359 15.477 1 98.88 152 LEU B CA 1
ATOM 3797 C C . LEU B 1 152 ? 0.991 22.828 15.727 1 98.88 152 LEU B C 1
ATOM 3799 O O . LEU B 1 152 ? 1.978 23.547 15.547 1 98.88 152 LEU B O 1
ATOM 3803 N N . ARG B 1 153 ? 1.076 21.594 16.156 1 98.75 153 ARG B N 1
ATOM 3804 C CA . ARG B 1 153 ? 2.354 20.938 16.375 1 98.75 153 ARG B CA 1
ATOM 3805 C C . ARG B 1 153 ? 2.469 19.672 15.547 1 98.75 153 ARG B C 1
ATOM 3807 O O . ARG B 1 153 ? 1.471 19.172 15.016 1 98.75 153 ARG B O 1
ATOM 3814 N N . MET B 1 154 ? 3.693 19.125 15.383 1 97.62 154 MET B N 1
ATOM 3815 C CA . MET B 1 154 ? 3.863 17.984 14.484 1 97.62 154 MET B CA 1
ATOM 3816 C C . MET B 1 154 ? 4.887 17 15.039 1 97.62 154 MET B C 1
ATOM 3818 O O . MET B 1 154 ? 5.801 17.406 15.766 1 97.62 154 MET B O 1
ATOM 3822 N N . ASN B 1 155 ? 4.699 15.828 14.695 1 94.75 155 ASN B N 1
ATOM 3823 C CA . ASN B 1 155 ? 5.578 14.719 15.055 1 94.75 155 ASN B CA 1
ATOM 3824 C C . ASN B 1 155 ? 5.754 14.609 16.562 1 94.75 155 ASN B C 1
ATOM 3826 O O . ASN B 1 155 ? 4.773 14.586 17.312 1 94.75 155 ASN B O 1
ATOM 3830 N N . ARG B 1 156 ? 6.91 14.477 17.031 1 94.19 156 ARG B N 1
ATOM 3831 C CA . ARG B 1 156 ? 7.102 14.281 18.469 1 94.19 156 ARG B CA 1
ATOM 3832 C C . ARG B 1 156 ? 6.672 15.516 19.25 1 94.19 156 ARG B C 1
ATOM 3834 O O . ARG B 1 156 ? 5.938 15.406 20.234 1 94.19 156 ARG B O 1
ATOM 3841 N N . ALA B 1 157 ? 7.141 16.688 18.859 1 96.56 157 ALA B N 1
ATOM 3842 C CA . ALA B 1 157 ? 6.727 17.969 19.438 1 96.56 157 ALA B CA 1
ATOM 3843 C C . ALA B 1 157 ? 6.809 17.938 20.953 1 96.56 157 ALA B C 1
ATOM 3845 O O . ALA B 1 157 ? 5.832 18.25 21.641 1 96.56 157 ALA B O 1
ATOM 3846 N N . ALA B 1 158 ? 7.988 17.781 21.453 1 95.69 158 ALA B N 1
ATOM 3847 C CA . ALA B 1 158 ? 8.172 17.672 22.906 1 95.69 158 ALA B CA 1
ATOM 3848 C C . ALA B 1 158 ? 7.855 19 23.594 1 95.69 158 ALA B C 1
ATOM 3850 O O . ALA B 1 158 ? 8.328 20.062 23.156 1 95.69 158 ALA B O 1
ATOM 3851 N N . ILE B 1 159 ? 7.023 18.953 24.703 1 97.5 159 ILE B N 1
ATOM 3852 C CA . ILE B 1 159 ? 6.645 20.172 25.406 1 97.5 159 ILE B CA 1
ATOM 3853 C C . ILE B 1 159 ? 7.277 20.188 26.797 1 97.5 159 ILE B C 1
ATOM 3855 O O . ILE B 1 159 ? 7.848 21.188 27.219 1 97.5 159 ILE B O 1
ATOM 3859 N N . ALA B 1 160 ? 7.156 19.016 27.5 1 96.5 160 ALA B N 1
ATOM 3860 C CA . ALA B 1 160 ? 7.668 18.938 28.859 1 96.5 160 ALA B CA 1
ATOM 3861 C C . ALA B 1 160 ? 9.141 19.328 28.922 1 96.5 160 ALA B C 1
ATOM 3863 O O . ALA B 1 160 ? 9.969 18.781 28.188 1 96.5 160 ALA B O 1
ATOM 3864 N N . GLY B 1 161 ? 9.461 20.281 29.766 1 96.56 161 GLY B N 1
ATOM 3865 C CA . GLY B 1 161 ? 10.828 20.719 29.953 1 96.56 161 GLY B CA 1
ATOM 3866 C C . GLY B 1 161 ? 11.234 21.844 29.016 1 96.56 161 GLY B C 1
ATOM 3867 O O . GLY B 1 161 ? 12.305 22.422 29.172 1 96.56 161 GLY B O 1
ATOM 3868 N N . PHE B 1 162 ? 10.328 22.203 28.062 1 97.25 162 PHE B N 1
ATOM 3869 C CA . PHE B 1 162 ? 10.672 23.203 27.062 1 97.25 162 PHE B CA 1
ATOM 3870 C C . PHE B 1 162 ? 9.609 24.297 27.016 1 97.25 162 PHE B C 1
ATOM 3872 O O . PHE B 1 162 ? 9.578 25.094 26.078 1 97.25 162 PHE B O 1
ATOM 3879 N N . GLU B 1 163 ? 8.766 24.406 27.969 1 98.31 163 GLU B N 1
ATOM 3880 C CA . GLU B 1 163 ? 7.562 25.234 28 1 98.31 163 GLU B CA 1
ATOM 3881 C C . GLU B 1 163 ? 7.898 26.703 27.781 1 98.31 163 GLU B C 1
ATOM 3883 O O . GLU B 1 163 ? 7.188 27.406 27.047 1 98.31 163 GLU B O 1
ATOM 3888 N N . PRO B 1 164 ? 8.969 27.25 28.328 1 98.19 164 PRO B N 1
ATOM 3889 C CA . PRO B 1 164 ? 9.258 28.656 28.094 1 98.19 164 PRO B CA 1
ATOM 3890 C C . PRO B 1 164 ? 9.539 28.953 26.625 1 98.19 164 PRO B C 1
ATOM 3892 O O . PRO B 1 164 ? 9.258 30.062 26.141 1 98.19 164 PRO B O 1
ATOM 3895 N N . ASP B 1 165 ? 10.047 27.969 25.906 1 97.75 165 ASP B N 1
ATOM 3896 C CA . ASP B 1 165 ? 10.477 28.172 24.516 1 97.75 165 ASP B CA 1
ATOM 3897 C C . ASP B 1 165 ? 9.352 27.812 23.547 1 97.75 165 ASP B C 1
ATOM 3899 O O . ASP B 1 165 ? 9.18 28.5 22.516 1 97.75 165 ASP B O 1
ATOM 3903 N N . VAL B 1 166 ? 8.562 26.797 23.875 1 98.38 166 VAL B N 1
ATOM 3904 C CA . VAL B 1 166 ? 7.691 26.266 22.844 1 98.38 166 VAL B CA 1
ATOM 3905 C C . VAL B 1 166 ? 6.234 26.391 23.281 1 98.38 166 VAL B C 1
ATOM 3907 O O . VAL B 1 166 ? 5.32 26.109 22.5 1 98.38 166 VAL B O 1
ATOM 3910 N N . GLY B 1 167 ? 5.938 26.875 24.453 1 98.62 167 GLY B N 1
ATOM 3911 C CA . GLY B 1 167 ? 4.578 26.969 24.969 1 98.62 167 GLY B CA 1
ATOM 3912 C C . GLY B 1 167 ? 4.059 25.641 25.5 1 98.62 167 GLY B C 1
ATOM 3913 O O . GLY B 1 167 ? 4.812 24.688 25.641 1 98.62 167 GLY B O 1
ATOM 3914 N N . THR B 1 168 ? 2.764 25.594 25.828 1 98.5 168 THR B N 1
ATOM 3915 C CA . THR B 1 168 ? 2.189 24.422 26.484 1 98.5 168 THR B CA 1
ATOM 3916 C C . THR B 1 168 ? 0.951 23.938 25.734 1 98.5 168 THR B C 1
ATOM 3918 O O . THR B 1 168 ? 0.494 22.812 25.938 1 98.5 168 THR B O 1
ATOM 3921 N N . ARG B 1 169 ? 0.423 24.781 24.922 1 98.62 169 ARG B N 1
ATOM 3922 C CA . ARG B 1 169 ? -0.859 24.484 24.297 1 98.62 169 ARG B CA 1
ATOM 3923 C C . ARG B 1 169 ? -0.662 23.734 22.984 1 98.62 169 ARG B C 1
ATOM 3925 O O . ARG B 1 169 ? 0.318 23.969 22.266 1 98.62 169 ARG B O 1
ATOM 3932 N N . THR B 1 170 ? -1.485 22.812 22.703 1 98.81 170 THR B N 1
ATOM 3933 C CA . THR B 1 170 ? -1.644 22.156 21.406 1 98.81 170 THR B CA 1
ATOM 3934 C C . THR B 1 170 ? -3.121 22.016 21.047 1 98.81 170 THR B C 1
ATOM 3936 O O . THR B 1 170 ? -3.918 21.547 21.859 1 98.81 170 THR B O 1
ATOM 3939 N N . THR B 1 171 ? -3.516 22.547 19.938 1 98.38 171 THR B N 1
ATOM 3940 C CA . THR B 1 171 ? -4.887 22.359 19.484 1 98.38 171 THR B CA 1
ATOM 3941 C C . THR B 1 171 ? -4.945 21.297 18.375 1 98.38 171 THR B C 1
ATOM 3943 O O . THR B 1 171 ? -5.934 20.562 18.266 1 98.38 171 THR B O 1
ATOM 3946 N N . HIS B 1 172 ? -3.984 21.234 17.547 1 98.44 172 HIS B N 1
ATOM 3947 C CA . HIS B 1 172 ? -3.857 20.266 16.469 1 98.44 172 HIS B CA 1
ATOM 3948 C C . HIS B 1 172 ? -2.479 19.609 16.469 1 98.44 172 HIS B C 1
ATOM 3950 O O . HIS B 1 172 ? -1.459 20.312 16.484 1 98.44 172 HIS B O 1
ATOM 3956 N N . HIS B 1 173 ? -2.449 18.312 16.469 1 98.81 173 HIS B N 1
ATOM 3957 C CA . HIS B 1 173 ? -1.192 17.562 16.438 1 98.81 173 HIS B CA 1
ATOM 3958 C C . HIS B 1 173 ? -1.082 16.719 15.172 1 98.81 173 HIS B C 1
ATOM 3960 O O . HIS B 1 173 ? -1.799 15.727 15.023 1 98.81 173 HIS B O 1
ATOM 3966 N N . PHE B 1 174 ? -0.185 17.125 14.273 1 98.62 174 PHE B N 1
ATOM 3967 C CA . PHE B 1 174 ? 0.057 16.422 13.023 1 98.62 174 PHE B CA 1
ATOM 3968 C C . PHE B 1 174 ? 1.042 15.281 13.227 1 98.62 174 PHE B C 1
ATOM 3970 O O . PHE B 1 174 ? 2.111 15.477 13.805 1 98.62 174 PHE B O 1
ATOM 3977 N N . MET B 1 175 ? 0.653 14.109 12.719 1 97.81 175 MET B N 1
ATOM 3978 C CA . MET B 1 175 ? 1.553 12.977 12.914 1 97.81 175 MET B CA 1
ATOM 3979 C C . MET B 1 175 ? 1.304 11.898 11.867 1 97.81 175 MET B C 1
ATOM 3981 O O . MET B 1 175 ? 0.334 11.977 11.109 1 97.81 175 MET B O 1
ATOM 3985 N N . TYR B 1 176 ? 2.166 11.016 11.688 1 94.56 176 TYR B N 1
ATOM 3986 C CA . TYR B 1 176 ? 2.062 9.727 11.016 1 94.56 176 TYR B CA 1
ATOM 3987 C C . TYR B 1 176 ? 2.5 8.594 11.938 1 94.56 176 TYR B C 1
ATOM 3989 O O . TYR B 1 176 ? 2.973 8.836 13.047 1 94.56 176 TYR B O 1
ATOM 3997 N N . PRO B 1 177 ? 2.248 7.336 11.578 1 92.94 177 PRO B N 1
ATOM 3998 C CA . PRO B 1 177 ? 2.402 6.262 12.562 1 92.94 177 PRO B CA 1
ATOM 3999 C C . PRO B 1 177 ? 3.768 6.277 13.242 1 92.94 177 PRO B C 1
ATOM 4001 O O . PRO B 1 177 ? 3.857 6.074 14.461 1 92.94 177 PRO B O 1
ATOM 4004 N N . GLU B 1 178 ? 4.855 6.508 12.578 1 89 178 GLU B N 1
ATOM 4005 C CA . GLU B 1 178 ? 6.219 6.406 13.086 1 89 178 GLU B CA 1
ATOM 4006 C C . GLU B 1 178 ? 6.559 7.582 14 1 89 178 GLU B C 1
ATOM 4008 O O . GLU B 1 178 ? 7.562 7.551 14.711 1 89 178 GLU B O 1
ATOM 4013 N N . SER B 1 179 ? 5.723 8.594 14 1 94.06 179 SER B N 1
ATOM 4014 C CA . SER B 1 179 ? 5.949 9.75 14.867 1 94.06 179 SER B CA 1
ATOM 4015 C C . SER B 1 179 ? 4.812 9.93 15.867 1 94.06 179 SER B C 1
ATOM 4017 O O . SER B 1 179 ? 4.723 10.953 16.531 1 94.06 179 SER B O 1
ATOM 4019 N N . ALA B 1 180 ? 3.936 8.977 15.945 1 96.56 180 ALA B N 1
ATOM 4020 C CA . ALA B 1 180 ? 2.678 9.102 16.672 1 96.56 180 ALA B CA 1
ATOM 4021 C C . ALA B 1 180 ? 2.93 9.297 18.172 1 96.56 180 ALA B C 1
ATOM 4023 O O . ALA B 1 180 ? 3.842 8.688 18.734 1 96.56 180 ALA B O 1
ATOM 4024 N N . ARG B 1 181 ? 2.195 10.156 18.828 1 96.94 181 ARG B N 1
ATOM 4025 C CA . ARG B 1 181 ? 2.211 10.445 20.25 1 96.94 181 ARG B CA 1
ATOM 4026 C C . ARG B 1 181 ? 0.807 10.383 20.844 1 96.94 181 ARG B C 1
ATOM 4028 O O . ARG B 1 181 ? -0.178 10.625 20.141 1 96.94 181 ARG B O 1
ATOM 4035 N N . ASP B 1 182 ? 0.827 9.992 22.141 1 98.06 182 ASP B N 1
ATOM 4036 C CA . ASP B 1 182 ? -0.433 10.141 22.859 1 98.06 182 ASP B CA 1
ATOM 4037 C C . ASP B 1 182 ? -0.813 11.609 23 1 98.06 182 ASP B C 1
ATOM 4039 O O . ASP B 1 182 ? 0.045 12.453 23.281 1 98.06 182 ASP B O 1
ATOM 4043 N N . LEU B 1 183 ? -2.086 11.898 22.859 1 98.12 183 LEU B N 1
ATOM 4044 C CA . LEU B 1 183 ? -2.525 13.289 22.859 1 98.12 183 LEU B CA 1
ATOM 4045 C C . LEU B 1 183 ? -3.348 13.594 24.109 1 98.12 183 LEU B C 1
ATOM 4047 O O . LEU B 1 183 ? -4.012 12.703 24.656 1 98.12 183 LEU B O 1
ATOM 4051 N N . GLN B 1 184 ? -3.254 14.875 24.531 1 97 184 GLN B N 1
ATOM 4052 C CA . GLN B 1 184 ? -4.121 15.383 25.594 1 97 184 GLN B CA 1
ATOM 4053 C C . GLN B 1 184 ? -5.562 15.508 25.109 1 97 184 GLN B C 1
ATOM 4055 O O . GLN B 1 184 ? -5.812 15.594 23.891 1 97 184 GLN B O 1
ATOM 4060 N N . PRO B 1 185 ? -6.504 15.5 26.078 1 96.88 185 PRO B N 1
ATOM 4061 C CA . PRO B 1 185 ? -7.902 15.688 25.688 1 96.88 185 PRO B CA 1
ATOM 4062 C C . PRO B 1 185 ? -8.133 16.984 24.906 1 96.88 185 PRO B C 1
ATOM 4064 O O . PRO B 1 185 ? -7.488 18 25.172 1 96.88 185 PRO B O 1
ATOM 4067 N N . HIS B 1 186 ? -8.945 16.938 23.922 1 95.5 186 HIS B N 1
ATOM 4068 C CA . HIS B 1 186 ? -9.453 18.062 23.156 1 95.5 186 HIS B CA 1
ATOM 4069 C C . HIS B 1 186 ? -8.445 18.5 22.078 1 95.5 186 HIS B C 1
ATOM 4071 O O . HIS B 1 186 ? -8.641 19.516 21.422 1 95.5 186 HIS B O 1
ATOM 4077 N N . VAL B 1 187 ? -7.375 17.719 21.984 1 97.75 187 VAL B N 1
ATOM 4078 C CA . VAL B 1 187 ? -6.426 17.969 20.906 1 97.75 187 VAL B CA 1
ATOM 4079 C C . VAL B 1 187 ? -6.828 17.172 19.672 1 97.75 187 VAL B C 1
ATOM 4081 O O . VAL B 1 187 ? -7.137 15.984 19.766 1 97.75 187 VAL B O 1
ATOM 4084 N N . TYR B 1 188 ? -6.91 17.844 18.531 1 96.62 188 TYR B N 1
ATOM 4085 C CA . TYR B 1 188 ? -7.184 17.156 17.281 1 96.62 188 TYR B CA 1
ATOM 4086 C C . TYR B 1 188 ? -5.969 16.359 16.812 1 96.62 188 TYR B C 1
ATOM 4088 O O . TYR B 1 188 ? -4.859 16.891 16.734 1 96.62 188 TYR B O 1
ATOM 4096 N N . LEU B 1 189 ? -6.145 15.055 16.609 1 97.12 189 LEU B N 1
ATOM 4097 C CA . LEU B 1 189 ? -5.172 14.266 15.867 1 97.12 189 LEU B CA 1
ATOM 4098 C C . LEU B 1 189 ? -5.301 14.523 14.367 1 97.12 189 LEU B C 1
ATOM 4100 O O . LEU B 1 189 ? -6.367 14.305 13.789 1 97.12 189 LEU B O 1
ATOM 4104 N N . VAL B 1 190 ? -4.297 15.031 13.773 1 97.44 190 VAL B N 1
ATOM 4105 C CA . VAL B 1 190 ? -4.293 15.234 12.328 1 97.44 190 VAL B CA 1
ATOM 4106 C C . VAL B 1 190 ? -3.324 14.25 11.68 1 97.44 190 VAL B C 1
ATOM 4108 O O . VAL B 1 190 ? -2.107 14.453 11.703 1 97.44 190 VAL B O 1
ATOM 4111 N N . LEU B 1 191 ? -3.852 13.219 11.039 1 96.81 191 LEU B N 1
ATOM 4112 C CA . LEU B 1 191 ? -3.004 12.227 10.398 1 96.81 191 LEU B CA 1
ATOM 4113 C C . LEU B 1 191 ? -2.469 12.742 9.062 1 96.81 191 LEU B C 1
ATOM 4115 O O . LEU B 1 191 ? -3.229 13.266 8.25 1 96.81 191 LEU B O 1
ATOM 4119 N N . VAL B 1 192 ? -1.204 12.625 8.906 1 95.88 192 VAL B N 1
ATOM 4120 C CA . VAL B 1 192 ? -0.529 12.867 7.641 1 95.88 192 VAL B CA 1
ATOM 4121 C C . VAL B 1 192 ? -0.19 11.531 6.973 1 95.88 192 VAL B C 1
ATOM 4123 O O . VAL B 1 192 ? 0.89 10.977 7.191 1 95.88 192 VAL B O 1
ATOM 4126 N N . PRO B 1 193 ? -1.057 11.031 6.082 1 92 193 PRO B N 1
ATOM 4127 C CA . PRO B 1 193 ? -0.858 9.688 5.543 1 92 193 PRO B CA 1
ATOM 4128 C C . PRO B 1 193 ? 0.074 9.664 4.332 1 92 193 PRO B C 1
ATOM 4130 O O . PRO B 1 193 ? -0.351 9.977 3.219 1 92 193 PRO B O 1
ATOM 4133 N N . PHE B 1 194 ? 1.247 9.273 4.508 1 86.06 194 PHE B N 1
ATOM 4134 C CA . PHE B 1 194 ? 2.227 9.18 3.43 1 86.06 194 PHE B CA 1
ATOM 4135 C C . PHE B 1 194 ? 2.025 7.895 2.631 1 86.06 194 PHE B C 1
ATOM 4137 O O . PHE B 1 194 ? 2.549 7.762 1.521 1 86.06 194 PHE B O 1
ATOM 4144 N N . LYS B 1 195 ? 1.313 7.008 3.197 1 78.38 195 LYS B N 1
ATOM 4145 C CA . LYS B 1 195 ? 1.052 5.715 2.568 1 78.38 195 LYS B CA 1
ATOM 4146 C C . LYS B 1 195 ? -0.312 5.172 2.979 1 78.38 195 LYS B C 1
ATOM 4148 O O . LYS B 1 195 ? -0.893 5.617 3.971 1 78.38 195 LYS B O 1
ATOM 4153 N N . LEU B 1 196 ? -0.748 4.242 2.223 1 76.56 196 LEU B N 1
ATOM 4154 C CA . LEU B 1 196 ? -2.041 3.625 2.492 1 76.56 196 LEU B CA 1
ATOM 4155 C C . LEU B 1 196 ? -2.066 3.004 3.885 1 76.56 196 LEU B C 1
ATOM 4157 O O . LEU B 1 196 ? -3.068 3.104 4.598 1 76.56 196 LEU B O 1
ATOM 4161 N N . LEU B 1 197 ? -1.017 2.359 4.246 1 78.12 197 LEU B N 1
ATOM 4162 C CA . LEU B 1 197 ? -0.919 1.677 5.531 1 78.12 197 LEU B CA 1
ATOM 4163 C C . LEU B 1 197 ? -1.116 2.656 6.684 1 78.12 197 LEU B C 1
ATOM 4165 O O . LEU B 1 197 ? -1.586 2.273 7.754 1 78.12 197 LEU B O 1
ATOM 4169 N N . ASP B 1 198 ? -0.803 3.887 6.516 1 88.06 198 ASP B N 1
ATOM 4170 C CA . ASP B 1 198 ? -0.981 4.906 7.547 1 88.06 198 ASP B CA 1
ATOM 4171 C C . ASP B 1 198 ? -2.461 5.102 7.871 1 88.06 198 ASP B C 1
ATOM 4173 O O . ASP B 1 198 ? -2.824 5.309 9.031 1 88.06 198 ASP B O 1
ATOM 4177 N N . LEU B 1 199 ? -3.268 5.059 6.855 1 86.06 199 LEU B N 1
ATOM 4178 C CA . LEU B 1 199 ? -4.707 5.156 7.062 1 86.06 199 LEU B CA 1
ATOM 4179 C C . LEU B 1 199 ? -5.227 3.953 7.844 1 86.06 199 LEU B C 1
ATOM 4181 O O . LEU B 1 199 ? -6.02 4.109 8.773 1 86.06 199 LEU B O 1
ATOM 4185 N N . MET B 1 200 ? -4.727 2.828 7.461 1 81 200 MET B N 1
ATOM 4186 C CA . MET B 1 200 ? -5.148 1.617 8.156 1 81 200 MET B CA 1
ATOM 4187 C C . MET B 1 200 ? -4.68 1.635 9.609 1 81 200 MET B C 1
ATOM 4189 O O . MET B 1 200 ? -5.391 1.172 10.5 1 81 200 MET B O 1
ATOM 4193 N N . TRP B 1 201 ? -3.51 2.109 9.812 1 87.44 201 TRP B N 1
ATOM 4194 C CA . TRP B 1 201 ? -2.959 2.223 11.156 1 87.44 201 TRP B CA 1
ATOM 4195 C C . TRP B 1 201 ? -3.844 3.104 12.031 1 87.44 201 TRP B C 1
ATOM 4197 O O . TRP B 1 201 ? -4.043 2.811 13.219 1 87.44 201 TRP B O 1
ATOM 4207 N N . LEU B 1 202 ? -4.348 4.164 11.516 1 91.94 202 LEU B N 1
ATOM 4208 C CA . LEU B 1 202 ? -5.176 5.09 12.281 1 91.94 202 LEU B CA 1
ATOM 4209 C C . LEU B 1 202 ? -6.367 4.367 12.898 1 91.94 202 LEU B C 1
ATOM 4211 O O . LEU B 1 202 ? -6.594 4.457 14.109 1 91.94 202 LEU B O 1
ATOM 4215 N N . SER B 1 203 ? -7.125 3.648 12.102 1 85.56 203 SER B N 1
ATOM 4216 C CA . SER B 1 203 ? -8.273 2.902 12.602 1 85.56 203 SER B CA 1
ATOM 4217 C C . SER B 1 203 ? -7.848 1.82 13.594 1 85.56 203 SER B C 1
ATOM 4219 O O . SER B 1 203 ? -8.5 1.616 14.617 1 85.56 203 SER B O 1
ATOM 4221 N N . SER B 1 204 ? -6.762 1.156 13.281 1 84.19 204 SER B N 1
ATOM 4222 C CA . SER B 1 204 ? -6.227 0.111 14.148 1 84.19 204 SER B CA 1
ATOM 4223 C C . SER B 1 204 ? -5.816 0.673 15.508 1 84.19 204 SER B C 1
ATOM 4225 O O . SER B 1 204 ? -6.203 0.14 16.547 1 84.19 204 SER B O 1
ATOM 4227 N N . ALA B 1 205 ? -5.074 1.75 15.516 1 92.5 205 ALA B N 1
ATOM 4228 C CA . ALA B 1 205 ? -4.496 2.33 16.719 1 92.5 205 ALA B CA 1
ATOM 4229 C C . ALA B 1 205 ? -5.586 2.865 17.656 1 92.5 205 ALA B C 1
ATOM 4231 O O . ALA B 1 205 ? -5.391 2.947 18.859 1 92.5 205 ALA B O 1
ATOM 4232 N N . LEU B 1 206 ? -6.727 3.213 17.125 1 92.75 206 LEU B N 1
ATOM 4233 C CA . LEU B 1 206 ? -7.82 3.779 17.922 1 92.75 206 LEU B CA 1
ATOM 4234 C C . LEU B 1 206 ? -8.852 2.711 18.25 1 92.75 206 LEU B C 1
ATOM 4236 O O . LEU B 1 206 ? -9.898 3.016 18.844 1 92.75 206 LEU B O 1
ATOM 4240 N N . SER B 1 207 ? -8.625 1.469 17.812 1 87.25 207 SER B N 1
ATOM 4241 C CA . SER B 1 207 ? -9.602 0.411 18.047 1 87.25 207 SER B CA 1
ATOM 4242 C C . SER B 1 207 ? -8.922 -0.889 18.469 1 87.25 207 SER B C 1
ATOM 4244 O O . SER B 1 207 ? -8.562 -1.068 19.625 1 87.25 207 SER B O 1
ATOM 4246 N N . SER B 1 208 ? -8.477 -1.702 17.438 1 78.19 208 SER B N 1
ATOM 4247 C CA . SER B 1 208 ? -8.07 -3.082 17.688 1 78.19 208 SER B CA 1
ATOM 4248 C C . SER B 1 208 ? -6.586 -3.17 18.016 1 78.19 208 SER B C 1
ATOM 4250 O O . SER B 1 208 ? -6.137 -4.137 18.641 1 78.19 208 SER B O 1
ATOM 4252 N N . GLY B 1 209 ? -5.809 -2.291 17.578 1 84 209 GLY B N 1
ATOM 4253 C CA . GLY B 1 209 ? -4.375 -2.301 17.812 1 84 209 GLY B CA 1
ATOM 4254 C C . GLY B 1 209 ? -3.65 -3.412 17.078 1 84 209 GLY B C 1
ATOM 4255 O O . GLY B 1 209 ? -2.66 -3.953 17.578 1 84 209 GLY B O 1
ATOM 4256 N N . HIS B 1 210 ? -4.133 -3.752 15.898 1 72.12 210 HIS B N 1
ATOM 4257 C CA . HIS B 1 210 ? -3.584 -4.926 15.227 1 72.12 210 HIS B CA 1
ATOM 4258 C C . HIS B 1 210 ? -2.389 -4.551 14.352 1 72.12 210 HIS B C 1
ATOM 4260 O O . HIS B 1 210 ? -1.688 -5.43 13.844 1 72.12 210 HIS B O 1
ATOM 4266 N N . ILE B 1 211 ? -2.168 -3.299 14.094 1 75.25 211 ILE B N 1
ATOM 4267 C CA . ILE B 1 211 ? -1.015 -2.852 13.32 1 75.25 211 ILE B CA 1
ATOM 4268 C C . ILE B 1 211 ? 0.034 -2.256 14.258 1 75.25 211 ILE B C 1
ATOM 4270 O O . ILE B 1 211 ? -0.224 -1.255 14.93 1 75.25 211 ILE B O 1
ATOM 4274 N N . ASN B 1 212 ? 1.227 -2.844 14.289 1 77.69 212 ASN B N 1
ATOM 4275 C CA . ASN B 1 212 ? 2.287 -2.326 15.141 1 77.69 212 ASN B CA 1
ATOM 4276 C C . ASN B 1 212 ? 3.609 -2.207 14.391 1 77.69 212 ASN B C 1
ATOM 4278 O O . ASN B 1 212 ? 4.668 -2.076 15 1 77.69 212 ASN B O 1
ATOM 4282 N N . VAL B 1 213 ? 3.496 -2.387 13.062 1 71.44 213 VAL B N 1
ATOM 4283 C CA . VAL B 1 213 ? 4.68 -2.242 12.219 1 71.44 213 VAL B CA 1
ATOM 4284 C C . VAL B 1 213 ? 4.285 -1.644 10.867 1 71.44 213 VAL B C 1
ATOM 4286 O O . VAL B 1 213 ? 3.268 -2.025 10.289 1 71.44 213 VAL B O 1
ATOM 4289 N N . THR B 1 214 ? 4.914 -0.743 10.508 1 74.38 214 THR B N 1
ATOM 4290 C CA . THR B 1 214 ? 4.93 -0.302 9.117 1 74.38 214 THR B CA 1
ATOM 4291 C C . THR B 1 214 ? 6.27 -0.626 8.461 1 74.38 214 THR B C 1
ATOM 4293 O O . THR B 1 214 ? 6.594 -1.795 8.242 1 74.38 214 THR B O 1
ATOM 4296 N N . TYR B 1 215 ? 7.172 0.375 8.234 1 59.09 215 TYR B N 1
ATOM 4297 C CA . TYR B 1 215 ? 8.547 0.06 7.859 1 59.09 215 TYR B CA 1
ATOM 4298 C C . TYR B 1 215 ? 9.445 0.003 9.086 1 59.09 215 TYR B C 1
ATOM 4300 O O . TYR B 1 215 ? 10.586 -0.459 9.008 1 59.09 215 TYR B O 1
ATOM 4308 N N . THR B 1 216 ? 8.883 0.402 10.203 1 69.44 216 THR B N 1
ATOM 4309 C CA . THR B 1 216 ? 9.461 0.297 11.539 1 69.44 216 THR B CA 1
ATOM 4310 C C . THR B 1 216 ? 8.375 0.034 12.578 1 69.44 216 THR B C 1
ATOM 4312 O O . THR B 1 216 ? 7.184 0.036 12.258 1 69.44 216 THR B O 1
ATOM 4315 N N . ARG B 1 217 ? 8.727 -0.298 13.742 1 76.75 217 ARG B N 1
ATOM 4316 C CA . ARG B 1 217 ? 7.754 -0.492 14.812 1 76.75 217 ARG B CA 1
ATOM 4317 C C . ARG B 1 217 ? 6.98 0.793 15.086 1 76.75 217 ARG B C 1
ATOM 4319 O O . ARG B 1 217 ? 7.559 1.883 15.094 1 76.75 217 ARG B O 1
ATOM 4326 N N . VAL B 1 218 ? 5.719 0.667 15.211 1 87.19 218 VAL B N 1
ATOM 4327 C CA . VAL B 1 218 ? 4.859 1.809 15.508 1 87.19 218 VAL B CA 1
ATOM 4328 C C . VAL B 1 218 ? 3.971 1.495 16.703 1 87.19 218 VAL B C 1
ATOM 4330 O O . VAL B 1 218 ? 3.873 0.34 17.125 1 87.19 218 VAL B O 1
ATOM 4333 N N . LYS B 1 219 ? 3.41 2.518 17.297 1 92 219 LYS B N 1
ATOM 4334 C CA . LYS B 1 219 ? 2.506 2.342 18.422 1 92 219 LYS B CA 1
ATOM 4335 C C . LYS B 1 219 ? 1.279 1.525 18.031 1 92 219 LYS B C 1
ATOM 4337 O O . LYS B 1 219 ? 0.607 1.842 17.047 1 92 219 LYS B O 1
ATOM 4342 N N . ARG B 1 220 ? 1.01 0.539 18.812 1 87.81 220 ARG B N 1
ATOM 4343 C CA . ARG B 1 220 ? -0.17 -0.295 18.609 1 87.81 220 ARG B CA 1
ATOM 4344 C C . ARG B 1 220 ? -1.448 0.481 18.906 1 87.81 220 ARG B C 1
ATOM 4346 O O . ARG B 1 220 ? -2.477 0.263 18.266 1 87.81 220 ARG B O 1
ATOM 4353 N N . TYR B 1 221 ? -1.359 1.273 20 1 94.62 221 TYR B N 1
ATOM 4354 C CA . TYR B 1 221 ? -2.469 2.121 20.422 1 94.62 221 TYR B CA 1
ATOM 4355 C C . TYR B 1 221 ? -2.004 3.553 20.641 1 94.62 221 TYR B C 1
ATOM 4357 O O . TYR B 1 221 ? -0.856 3.783 21.031 1 94.62 221 TYR B O 1
ATOM 4365 N N . ILE B 1 222 ? -2.844 4.461 20.375 1 96.62 222 ILE B N 1
ATOM 4366 C CA . ILE B 1 222 ? -2.574 5.852 20.734 1 96.62 222 ILE B CA 1
ATOM 4367 C C . ILE B 1 222 ? -3.773 6.434 21.469 1 96.62 222 ILE B C 1
ATOM 4369 O O . ILE B 1 222 ? -4.922 6.078 21.188 1 96.62 222 ILE B O 1
ATOM 4373 N N . LYS B 1 223 ? -3.432 7.266 22.422 1 97.56 223 LYS B N 1
ATOM 4374 C CA . LYS B 1 223 ? -4.48 8.023 23.109 1 97.56 223 LYS B CA 1
ATOM 4375 C C . LYS B 1 223 ? -4.871 9.258 22.297 1 97.56 223 LYS B C 1
ATOM 4377 O O . LYS B 1 223 ? -4.031 10.117 22.031 1 97.56 223 LYS B O 1
ATOM 4382 N N . ALA B 1 224 ? -6.074 9.328 21.859 1 96.19 224 ALA B N 1
ATOM 4383 C CA . ALA B 1 224 ? -6.641 10.469 21.141 1 96.19 224 ALA B CA 1
ATOM 4384 C C . ALA B 1 224 ? -8.164 10.477 21.234 1 96.19 224 ALA B C 1
ATOM 4386 O O . ALA B 1 224 ? -8.781 9.422 21.391 1 96.19 224 ALA B O 1
ATOM 4387 N N . ASP B 1 225 ? -8.75 11.68 21.25 1 94.19 225 ASP B N 1
ATOM 4388 C CA . ASP B 1 225 ? -10.203 11.781 21.188 1 94.19 225 ASP B CA 1
ATOM 4389 C C . ASP B 1 225 ? -10.734 11.305 19.844 1 94.19 225 ASP B C 1
ATOM 4391 O O . ASP B 1 225 ? -10.398 11.875 18.797 1 94.19 225 ASP B O 1
ATOM 4395 N N . ARG B 1 226 ? -11.594 10.328 19.812 1 89.12 226 ARG B N 1
ATOM 4396 C CA . ARG B 1 226 ? -12.07 9.695 18.578 1 89.12 226 ARG B CA 1
ATOM 4397 C C . ARG B 1 226 ? -12.891 10.68 17.75 1 89.12 226 ARG B C 1
ATOM 4399 O O . ARG B 1 226 ? -12.969 10.547 16.531 1 89.12 226 ARG B O 1
ATOM 4406 N N . ASP B 1 227 ? -13.469 11.68 18.391 1 90.81 227 ASP B N 1
ATOM 4407 C CA . ASP B 1 227 ? -14.273 12.648 17.672 1 90.81 227 ASP B CA 1
ATOM 4408 C C . ASP B 1 227 ? -13.422 13.82 17.188 1 90.81 227 ASP B C 1
ATOM 4410 O O . ASP B 1 227 ? -13.93 14.75 16.562 1 90.81 227 ASP B O 1
ATOM 4414 N N . LYS B 1 228 ? -12.141 13.75 17.484 1 93.56 228 LYS B N 1
ATOM 4415 C CA . LYS B 1 228 ? -11.219 14.805 17.062 1 93.56 228 LYS B CA 1
ATOM 4416 C C . LYS B 1 228 ? -10.07 14.227 16.234 1 93.56 228 LYS B C 1
ATOM 4418 O O . LYS B 1 228 ? -8.898 14.469 16.531 1 93.56 228 LYS B O 1
ATOM 4423 N N . VAL B 1 229 ? -10.469 13.5 15.234 1 94.38 229 VAL B N 1
ATOM 4424 C CA . VAL B 1 229 ? -9.508 12.891 14.32 1 94.38 229 VAL B CA 1
ATOM 4425 C C . VAL B 1 229 ? -9.719 13.438 12.906 1 94.38 229 VAL B C 1
ATOM 4427 O O . VAL B 1 229 ? -10.836 13.406 12.383 1 94.38 229 VAL B O 1
ATOM 4430 N N . LEU B 1 230 ? -8.688 14.031 12.43 1 93.88 230 LEU B N 1
ATOM 4431 C CA . LEU B 1 230 ? -8.664 14.57 11.078 1 93.88 230 LEU B CA 1
ATOM 4432 C C . LEU B 1 230 ? -7.609 13.875 10.227 1 93.88 230 LEU B C 1
ATOM 4434 O O . LEU B 1 230 ? -6.613 13.375 10.758 1 93.88 230 LEU B O 1
ATOM 4438 N N . VAL B 1 231 ? -7.848 13.789 8.922 1 93.94 231 VAL B N 1
ATOM 4439 C CA . VAL B 1 231 ? -6.906 13.172 7.992 1 93.94 231 VAL B CA 1
ATOM 4440 C C . VAL B 1 231 ? -6.625 14.125 6.832 1 93.94 231 VAL B C 1
ATOM 4442 O O . VAL B 1 231 ? -7.551 14.609 6.176 1 93.94 231 VAL B O 1
ATOM 4445 N N . ILE B 1 232 ? -5.332 14.391 6.641 1 95.19 232 ILE B N 1
ATOM 4446 C CA . ILE B 1 232 ? -4.953 15.195 5.484 1 95.19 232 ILE B CA 1
ATOM 4447 C C . ILE B 1 232 ? -5.332 14.469 4.199 1 95.19 232 ILE B C 1
ATOM 4449 O O . ILE B 1 232 ? -5.105 13.266 4.07 1 95.19 232 ILE B O 1
ATOM 4453 N N . HIS B 1 233 ? -5.949 15.172 3.277 1 91.88 233 HIS B N 1
ATOM 4454 C CA . HIS B 1 233 ? -6.414 14.602 2.018 1 91.88 233 HIS B CA 1
ATOM 4455 C C . HIS B 1 233 ? -5.246 14.328 1.072 1 91.88 233 HIS B C 1
ATOM 4457 O O . HIS B 1 233 ? -4.418 15.211 0.833 1 91.88 233 HIS B O 1
ATOM 4463 N N . PRO B 1 234 ? -5.199 13.141 0.438 1 89.31 234 PRO B N 1
ATOM 4464 C CA . PRO B 1 234 ? -4.133 12.844 -0.522 1 89.31 234 PRO B CA 1
ATOM 4465 C C . PRO B 1 234 ? -4.062 13.859 -1.657 1 89.31 234 PRO B C 1
ATOM 4467 O O . PRO B 1 234 ? -2.973 14.164 -2.156 1 89.31 234 PRO B O 1
ATOM 4470 N N . GLU B 1 235 ? -5.176 14.414 -2.062 1 90.75 235 GLU B N 1
ATOM 4471 C CA . GLU B 1 235 ? -5.168 15.438 -3.1 1 90.75 235 GLU B CA 1
ATOM 4472 C C . GLU B 1 235 ? -4.504 16.719 -2.604 1 90.75 235 GLU B C 1
ATOM 4474 O O . GLU B 1 235 ? -3.873 17.438 -3.379 1 90.75 235 GLU B O 1
ATOM 4479 N N . PHE B 1 236 ? -4.695 17.047 -1.354 1 95.31 236 PHE B N 1
ATOM 4480 C CA . PHE B 1 236 ? -3.998 18.188 -0.763 1 95.31 236 PHE B CA 1
ATOM 4481 C C . PHE B 1 236 ? -2.49 17.969 -0.771 1 95.31 236 PHE B C 1
ATOM 4483 O O . PHE B 1 236 ? -1.722 18.891 -1.053 1 95.31 236 PHE B O 1
ATOM 4490 N N . PHE B 1 237 ? -2.125 16.641 -0.481 1 93.75 237 PHE B N 1
ATOM 4491 C CA . PHE B 1 237 ? -0.721 16.266 -0.561 1 93.75 237 PHE B CA 1
ATOM 4492 C C . PHE B 1 237 ? -0.143 16.594 -1.931 1 93.75 237 PHE B C 1
ATOM 4494 O O . PHE B 1 237 ? 0.917 17.219 -2.027 1 93.75 237 PHE B O 1
ATOM 4501 N N . LYS B 1 238 ? -0.777 16.172 -2.883 1 91.94 238 LYS B N 1
ATOM 4502 C CA . LYS B 1 238 ? -0.335 16.375 -4.262 1 91.94 238 LYS B CA 1
ATOM 4503 C C . LYS B 1 238 ? -0.318 17.844 -4.629 1 91.94 238 LYS B C 1
ATOM 4505 O O . LYS B 1 238 ? 0.592 18.312 -5.32 1 91.94 238 LYS B O 1
ATOM 4510 N N . TYR B 1 239 ? -1.337 18.594 -4.164 1 95.44 239 TYR B N 1
ATOM 4511 C CA . TYR B 1 239 ? -1.44 20.031 -4.391 1 95.44 239 TYR B CA 1
ATOM 4512 C C . TYR B 1 239 ? -0.232 20.766 -3.82 1 95.44 239 TYR B C 1
ATOM 4514 O O . TYR B 1 239 ? 0.374 21.594 -4.496 1 95.44 239 TYR B O 1
ATOM 4522 N N . VAL B 1 240 ? 0.124 20.438 -2.605 1 97.5 240 VAL B N 1
ATOM 4523 C CA . VAL B 1 240 ? 1.275 21.078 -1.981 1 97.5 240 VAL B CA 1
ATOM 4524 C C . VAL B 1 240 ? 2.545 20.719 -2.75 1 97.5 240 VAL B C 1
ATOM 4526 O O . VAL B 1 240 ? 3.395 21.578 -2.992 1 97.5 240 VAL B O 1
ATOM 4529 N N . HIS B 1 241 ? 2.637 19.453 -3.17 1 94.81 241 HIS B N 1
ATOM 4530 C CA . HIS B 1 241 ? 3.799 18.984 -3.916 1 94.81 241 HIS B CA 1
ATOM 4531 C C . HIS B 1 241 ? 3.93 19.719 -5.25 1 94.81 241 HIS B C 1
ATOM 4533 O O . HIS B 1 241 ? 5.031 20.094 -5.652 1 94.81 241 HIS B O 1
ATOM 4539 N N . GLU B 1 242 ? 2.846 19.938 -5.871 1 92.94 242 GLU B N 1
ATOM 4540 C CA . GLU B 1 242 ? 2.879 20.516 -7.219 1 92.94 242 GLU B CA 1
ATOM 4541 C C . GLU B 1 242 ? 2.967 22.031 -7.172 1 92.94 242 GLU B C 1
ATOM 4543 O O . GLU B 1 242 ? 3.822 22.625 -7.828 1 92.94 242 GLU B O 1
ATOM 4548 N N . ASN B 1 243 ? 2.152 22.672 -6.391 1 95.88 243 ASN B N 1
ATOM 4549 C CA . ASN B 1 243 ? 2.018 24.109 -6.438 1 95.88 243 ASN B CA 1
ATOM 4550 C C . ASN B 1 243 ? 3.08 24.812 -5.59 1 95.88 243 ASN B C 1
ATOM 4552 O O . ASN B 1 243 ? 3.539 25.906 -5.926 1 95.88 243 ASN B O 1
ATOM 4556 N N . TRP B 1 244 ? 3.404 24.172 -4.516 1 97.25 244 TRP B N 1
ATOM 4557 C CA . TRP B 1 244 ? 4.238 24.875 -3.549 1 97.25 244 TRP B CA 1
ATOM 4558 C C . TRP B 1 244 ? 5.695 24.438 -3.658 1 97.25 244 TRP B C 1
ATOM 4560 O O . TRP B 1 244 ? 6.598 25.266 -3.732 1 97.25 244 TRP B O 1
ATOM 4570 N N . THR B 1 245 ? 5.914 23.125 -3.709 1 95.5 245 THR B N 1
ATOM 4571 C CA . THR B 1 245 ? 7.301 22.688 -3.82 1 95.5 245 THR B CA 1
ATOM 4572 C C . THR B 1 245 ? 7.711 22.547 -5.285 1 95.5 245 THR B C 1
ATOM 4574 O O . THR B 1 245 ? 8.875 22.281 -5.586 1 95.5 245 THR B O 1
ATOM 4577 N N . GLU B 1 246 ? 6.738 22.703 -6.172 1 92.38 246 GLU B N 1
ATOM 4578 C CA . GLU B 1 246 ? 7.012 22.578 -7.602 1 92.38 246 GLU B CA 1
ATOM 4579 C C . GLU B 1 246 ? 7.703 21.25 -7.91 1 92.38 246 GLU B C 1
ATOM 4581 O O . GLU B 1 246 ? 8.664 21.203 -8.68 1 92.38 246 GLU B O 1
ATOM 4586 N N . ARG B 1 247 ? 7.336 20.25 -7.172 1 87.56 247 ARG B N 1
ATOM 4587 C CA . ARG B 1 247 ? 7.738 18.859 -7.379 1 87.56 247 ARG B CA 1
ATOM 4588 C C . ARG B 1 247 ? 9.195 18.641 -6.98 1 87.56 247 ARG B C 1
ATOM 4590 O O . ARG B 1 247 ? 9.82 17.672 -7.395 1 87.56 247 ARG B O 1
ATOM 4597 N N . HIS B 1 248 ? 9.742 19.656 -6.262 1 85.31 248 HIS B N 1
ATOM 4598 C CA . HIS B 1 248 ? 11.062 19.422 -5.688 1 85.31 248 HIS B CA 1
ATOM 4599 C C . HIS B 1 248 ? 10.984 18.5 -4.465 1 85.31 248 HIS B C 1
ATOM 4601 O O . HIS B 1 248 ? 10.273 18.812 -3.506 1 85.31 248 HIS B O 1
ATOM 4607 N N . GLY B 1 249 ? 11.727 17.422 -4.512 1 81 249 GLY B N 1
ATOM 4608 C CA . GLY B 1 249 ? 11.602 16.359 -3.537 1 81 249 GLY B CA 1
ATOM 4609 C C . GLY B 1 249 ? 10.578 15.305 -3.936 1 81 249 GLY B C 1
ATOM 4610 O O . GLY B 1 249 ? 9.805 15.508 -4.875 1 81 249 GLY B O 1
ATOM 4611 N N . ARG B 1 250 ? 10.539 14.219 -3.34 1 77.56 250 ARG B N 1
ATOM 4612 C CA . ARG B 1 250 ? 9.57 13.172 -3.635 1 77.56 250 ARG B CA 1
ATOM 4613 C C . ARG B 1 250 ? 8.172 13.57 -3.178 1 77.56 250 ARG B C 1
ATOM 4615 O O . ARG B 1 250 ? 7.188 13.305 -3.867 1 77.56 250 ARG B O 1
ATOM 4622 N N . TYR B 1 251 ? 8.062 14.117 -2.025 1 86.81 251 TYR B N 1
ATOM 4623 C CA . TYR B 1 251 ? 6.832 14.664 -1.462 1 86.81 251 TYR B CA 1
ATOM 4624 C C . TYR B 1 251 ? 7.145 15.703 -0.388 1 86.81 251 TYR B C 1
ATOM 4626 O O . TYR B 1 251 ? 8.266 15.75 0.129 1 86.81 251 TYR B O 1
ATOM 4634 N N . PRO B 1 252 ? 6.191 16.594 -0.043 1 90.94 252 PRO B N 1
ATOM 4635 C CA . PRO B 1 252 ? 6.438 17.625 0.96 1 90.94 252 PRO B CA 1
ATOM 4636 C C . PRO B 1 252 ? 6.59 17.062 2.371 1 90.94 252 PRO B C 1
ATOM 4638 O O . PRO B 1 252 ? 5.984 16.047 2.697 1 90.94 252 PRO B O 1
ATOM 4641 N N . SER B 1 253 ? 7.453 17.703 3.143 1 90.69 253 SER B N 1
ATOM 4642 C CA . SER B 1 253 ? 7.633 17.328 4.539 1 90.69 253 SER B CA 1
ATOM 4643 C C . SER B 1 253 ? 6.371 17.594 5.355 1 90.69 253 SER B C 1
ATOM 4645 O O . SER B 1 253 ? 5.504 18.359 4.93 1 90.69 253 SER B O 1
ATOM 4647 N N . THR B 1 254 ? 6.293 16.938 6.527 1 94.38 254 THR B N 1
ATOM 4648 C CA . THR B 1 254 ? 5.188 17.188 7.441 1 94.38 254 THR B CA 1
ATOM 4649 C C . THR B 1 254 ? 5.098 18.672 7.781 1 94.38 254 THR B C 1
ATOM 4651 O O . THR B 1 254 ? 4.004 19.234 7.883 1 94.38 254 THR B O 1
ATOM 4654 N N . GLY B 1 255 ? 6.246 19.328 7.953 1 95.56 255 GLY B N 1
ATOM 4655 C CA . GLY B 1 255 ? 6.273 20.75 8.266 1 95.56 255 GLY B CA 1
ATOM 4656 C C . GLY B 1 255 ? 5.617 21.609 7.207 1 95.56 255 GLY B C 1
ATOM 4657 O O . GLY B 1 255 ? 4.809 22.484 7.52 1 95.56 255 GLY B O 1
ATOM 4658 N N . LEU B 1 256 ? 6 21.359 5.973 1 96.25 256 LEU B N 1
ATOM 4659 C CA . LEU B 1 256 ? 5.43 22.172 4.906 1 96.25 256 LEU B CA 1
ATOM 4660 C C . LEU B 1 256 ? 3.939 21.891 4.746 1 96.25 256 LEU B C 1
ATOM 4662 O O . LEU B 1 256 ? 3.15 22.812 4.527 1 96.25 256 LEU B O 1
ATOM 4666 N N . LEU B 1 257 ? 3.521 20.625 4.859 1 97.5 257 LEU B N 1
ATOM 4667 C CA . LEU B 1 257 ? 2.109 20.266 4.777 1 97.5 257 LEU B CA 1
ATOM 4668 C C . LEU B 1 257 ? 1.304 20.984 5.859 1 97.5 257 LEU B C 1
ATOM 4670 O O . LEU B 1 257 ? 0.225 21.516 5.586 1 97.5 257 LEU B O 1
ATOM 4674 N N . THR B 1 258 ? 1.841 21.016 7.023 1 98.5 258 THR B N 1
ATOM 4675 C CA . THR B 1 258 ? 1.172 21.672 8.141 1 98.5 258 THR B CA 1
ATOM 4676 C C . THR B 1 258 ? 1.062 23.172 7.902 1 98.5 258 THR B C 1
ATOM 4678 O O . THR B 1 258 ? 0.021 23.781 8.18 1 98.5 258 THR B O 1
ATOM 4681 N N . LEU B 1 259 ? 2.1 23.75 7.441 1 98.69 259 LEU B N 1
ATOM 4682 C CA . LEU B 1 259 ? 2.094 25.188 7.172 1 98.69 259 LEU B CA 1
ATOM 4683 C C . LEU B 1 259 ? 1.041 25.531 6.125 1 98.69 259 LEU B C 1
ATOM 4685 O O . LEU B 1 259 ? 0.245 26.453 6.324 1 98.69 259 LEU B O 1
ATOM 4689 N N . VAL B 1 260 ? 1.005 24.828 5.004 1 98.5 260 VAL B N 1
ATOM 4690 C CA . VAL B 1 260 ? 0.036 25.109 3.953 1 98.5 260 VAL B CA 1
ATOM 4691 C C . VAL B 1 260 ? -1.378 24.844 4.465 1 98.5 260 VAL B C 1
ATOM 4693 O O . VAL B 1 260 ? -2.318 25.547 4.105 1 98.5 260 VAL B O 1
ATOM 4696 N N . PHE B 1 261 ? -1.487 23.828 5.316 1 98 261 PHE B N 1
ATOM 4697 C CA . PHE B 1 261 ? -2.756 23.594 5.992 1 98 261 PHE B CA 1
ATOM 4698 C C . PHE B 1 261 ? -3.205 24.828 6.762 1 98 261 PHE B C 1
ATOM 4700 O O . PHE B 1 261 ? -4.363 25.234 6.66 1 98 261 PHE B O 1
ATOM 4707 N N . ALA B 1 262 ? -2.299 25.406 7.504 1 98.38 262 ALA B N 1
ATOM 4708 C CA . ALA B 1 262 ? -2.6 26.594 8.289 1 98.38 262 ALA B CA 1
ATOM 4709 C C . ALA B 1 262 ? -3.014 27.75 7.383 1 98.38 262 ALA B C 1
ATOM 4711 O O . ALA B 1 262 ? -3.908 28.531 7.73 1 98.38 262 ALA B O 1
ATOM 4712 N N . LEU B 1 263 ? -2.406 27.875 6.242 1 97.81 263 LEU B N 1
ATOM 4713 C CA . LEU B 1 263 ? -2.74 28.953 5.305 1 97.81 263 LEU B CA 1
ATOM 4714 C C . LEU B 1 263 ? -4.18 28.812 4.816 1 97.81 263 LEU B C 1
ATOM 4716 O O . LEU B 1 263 ? -4.828 29.812 4.496 1 97.81 263 LEU B O 1
ATOM 4720 N N . HIS B 1 264 ? -4.621 27.562 4.727 1 96.12 264 HIS B N 1
ATOM 4721 C CA . HIS B 1 264 ? -5.984 27.312 4.273 1 96.12 264 HIS B CA 1
ATOM 4722 C C . HIS B 1 264 ? -6.992 27.562 5.391 1 96.12 264 HIS B C 1
ATOM 4724 O O . HIS B 1 264 ? -8.133 27.953 5.125 1 96.12 264 HIS B O 1
ATOM 4730 N N . LEU B 1 265 ? -6.57 27.438 6.594 1 95.25 265 LEU B N 1
ATOM 4731 C CA . LEU B 1 265 ? -7.531 27.359 7.688 1 95.25 265 LEU B CA 1
ATOM 4732 C C . LEU B 1 265 ? -7.562 28.672 8.469 1 95.25 265 LEU B C 1
ATOM 4734 O O . LEU B 1 265 ? -8.586 29.031 9.055 1 95.25 265 LEU B O 1
ATOM 4738 N N . CYS B 1 266 ? -6.449 29.359 8.523 1 96.75 266 CYS B N 1
ATOM 4739 C CA . CYS B 1 266 ? -6.316 30.469 9.461 1 96.75 266 CYS B CA 1
ATOM 4740 C C . CYS B 1 266 ? -6.203 31.797 8.719 1 96.75 266 CYS B C 1
ATOM 4742 O O . CYS B 1 266 ? -5.785 31.844 7.562 1 96.75 266 CYS B O 1
ATOM 4744 N N . ASP B 1 267 ? -6.555 32.844 9.453 1 97.12 267 ASP B N 1
ATOM 4745 C CA . ASP B 1 267 ? -6.512 34.188 8.891 1 97.12 267 ASP B CA 1
ATOM 4746 C C . ASP B 1 267 ? -5.129 34.812 9.07 1 97.12 267 ASP B C 1
ATOM 4748 O O . ASP B 1 267 ? -4.719 35.656 8.281 1 97.12 267 ASP B O 1
ATOM 4752 N N . GLN B 1 268 ? -4.5 34.438 10.094 1 98.12 268 GLN B N 1
ATOM 4753 C CA . GLN B 1 268 ? -3.121 34.812 10.375 1 98.12 268 GLN B CA 1
ATOM 4754 C C . GLN B 1 268 ? -2.289 33.625 10.836 1 98.12 268 GLN B C 1
ATOM 4756 O O . GLN B 1 268 ? -2.764 32.781 11.609 1 98.12 268 GLN B O 1
ATOM 4761 N N . VAL B 1 269 ? -1.053 33.594 10.289 1 98.69 269 VAL B N 1
ATOM 4762 C CA . VAL B 1 269 ? -0.216 32.438 10.586 1 98.69 269 VAL B CA 1
ATOM 4763 C C . VAL B 1 269 ? 1.154 32.875 11.07 1 98.69 269 VAL B C 1
ATOM 4765 O O . VAL B 1 269 ? 1.829 33.656 10.391 1 98.69 269 VAL B O 1
ATOM 4768 N N . SER B 1 270 ? 1.507 32.5 12.273 1 98.81 270 SER B N 1
ATOM 4769 C CA . SER B 1 270 ? 2.855 32.656 12.805 1 98.81 270 SER B CA 1
ATOM 4770 C C . SER B 1 270 ? 3.598 31.312 12.805 1 98.81 270 SER B C 1
ATOM 4772 O O . SER B 1 270 ? 3.023 30.281 13.141 1 98.81 270 SER B O 1
ATOM 4774 N N . VAL B 1 271 ? 4.852 31.344 12.352 1 98.69 271 VAL B N 1
ATOM 4775 C CA . VAL B 1 271 ? 5.617 30.125 12.195 1 98.69 271 VAL B CA 1
ATOM 4776 C C . VAL B 1 271 ? 6.836 30.141 13.117 1 98.69 271 VAL B C 1
ATOM 4778 O O . VAL B 1 271 ? 7.605 31.109 13.109 1 98.69 271 VAL B O 1
ATOM 4781 N N . PHE B 1 272 ? 6.949 29.125 13.914 1 97.62 272 PHE B N 1
ATOM 4782 C CA . PHE B 1 272 ? 8.047 28.953 14.859 1 97.62 272 PHE B CA 1
ATOM 4783 C C . PHE B 1 272 ? 8.766 27.641 14.625 1 97.62 272 PHE B C 1
ATOM 4785 O O . PHE B 1 272 ? 8.148 26.656 14.219 1 97.62 272 PHE B O 1
ATOM 4792 N N . GLY B 1 273 ? 10.016 27.594 14.883 1 94.75 273 GLY B N 1
ATOM 4793 C CA . GLY B 1 273 ? 10.734 26.344 14.922 1 94.75 273 GLY B CA 1
ATOM 4794 C C . GLY B 1 273 ? 10.945 25.719 13.555 1 94.75 273 GLY B C 1
ATOM 4795 O O . GLY B 1 273 ? 11.008 24.5 13.414 1 94.75 273 GLY B O 1
ATOM 4796 N N . TYR B 1 274 ? 10.852 26.484 12.492 1 92.56 274 TYR B N 1
ATOM 4797 C CA . TYR B 1 274 ? 11.219 26.031 11.156 1 92.56 274 TYR B CA 1
ATOM 4798 C C . TYR B 1 274 ? 12.648 26.438 10.82 1 92.56 274 TYR B C 1
ATOM 4800 O O . TYR B 1 274 ? 13.125 27.484 11.258 1 92.56 274 TYR B O 1
ATOM 4808 N N . GLY B 1 275 ? 13.266 25.641 10.031 1 81.12 275 GLY B N 1
ATOM 4809 C CA . GLY B 1 275 ? 14.617 25.969 9.602 1 81.12 275 GLY B CA 1
ATOM 4810 C C . GLY B 1 275 ? 15.664 25.062 10.211 1 81.12 275 GLY B C 1
ATOM 4811 O O . GLY B 1 275 ? 15.359 24.219 11.062 1 81.12 275 GLY B O 1
ATOM 4812 N N . ALA B 1 276 ? 16.781 25.031 9.523 1 68.38 276 ALA B N 1
ATOM 4813 C CA . ALA B 1 276 ? 17.938 24.281 9.992 1 68.38 276 ALA B CA 1
ATOM 4814 C C . ALA B 1 276 ? 18.719 25.078 11.047 1 68.38 276 ALA B C 1
ATOM 4816 O O . ALA B 1 276 ? 18.547 26.297 11.156 1 68.38 276 ALA B O 1
ATOM 4817 N N . ASP B 1 277 ? 19.375 24.297 11.906 1 60.16 277 ASP B N 1
ATOM 4818 C CA . ASP B 1 277 ? 20.234 25.016 12.828 1 60.16 277 ASP B CA 1
ATOM 4819 C C . ASP B 1 277 ? 21.328 25.781 12.086 1 60.16 277 ASP B C 1
ATOM 4821 O O . ASP B 1 277 ? 21.344 25.797 10.852 1 60.16 277 ASP B O 1
ATOM 4825 N N . ILE B 1 278 ? 21.984 26.609 12.859 1 54.16 278 ILE B N 1
ATOM 4826 C CA . ILE B 1 278 ? 23.031 27.453 12.289 1 54.16 278 ILE B CA 1
ATOM 4827 C C . ILE B 1 278 ? 24 26.594 11.477 1 54.16 278 ILE B C 1
ATOM 4829 O O . ILE B 1 278 ? 24.734 27.109 10.641 1 54.16 278 ILE B O 1
ATOM 4833 N N . ARG B 1 279 ? 23.922 25.25 11.773 1 55.72 279 ARG B N 1
ATOM 4834 C CA . ARG B 1 279 ? 24.844 24.375 11.07 1 55.72 279 ARG B CA 1
ATOM 4835 C C . ARG B 1 279 ? 24.172 23.719 9.867 1 55.72 279 ARG B C 1
ATOM 4837 O O . ARG B 1 279 ? 24.766 22.891 9.188 1 55.72 279 ARG B O 1
ATOM 4844 N N . GLY B 1 280 ? 23.094 24.062 9.703 1 57.62 280 GLY B N 1
ATOM 4845 C CA . GLY B 1 280 ? 22.359 23.516 8.578 1 57.62 280 GLY B CA 1
ATOM 4846 C C . GLY B 1 280 ? 21.656 22.203 8.898 1 57.62 280 GLY B C 1
ATOM 4847 O O . GLY B 1 280 ? 21.094 21.562 8.016 1 57.62 280 GLY B O 1
ATOM 4848 N N . ASN B 1 281 ? 21.797 21.797 10.07 1 60.31 281 ASN B N 1
ATOM 4849 C CA . ASN B 1 281 ? 21.203 20.516 10.461 1 60.31 281 ASN B CA 1
ATOM 4850 C C . ASN B 1 281 ? 19.781 20.703 10.984 1 60.31 281 ASN B C 1
ATOM 4852 O O . ASN B 1 281 ? 19.469 21.703 11.617 1 60.31 281 ASN B O 1
ATOM 4856 N N . TRP B 1 282 ? 18.969 19.75 10.508 1 60.16 282 TRP B N 1
ATOM 4857 C CA . TRP B 1 282 ? 17.609 19.703 11.055 1 60.16 282 TRP B CA 1
ATOM 4858 C C . TRP B 1 282 ? 17.594 18.984 12.398 1 60.16 282 TRP B C 1
ATOM 4860 O O . TRP B 1 282 ? 17.297 17.797 12.469 1 60.16 282 TRP B O 1
ATOM 4870 N N . HIS B 1 283 ? 18.078 19.703 13.422 1 73.56 283 HIS B N 1
ATOM 4871 C CA . HIS B 1 283 ? 18.016 19.188 14.781 1 73.56 283 HIS B CA 1
ATOM 4872 C C . HIS B 1 283 ? 16.688 19.547 15.453 1 73.56 283 HIS B C 1
AT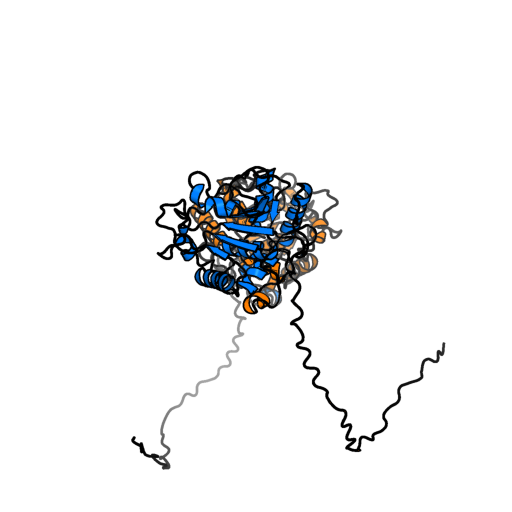OM 4874 O O . HIS B 1 283 ? 16.094 20.594 15.141 1 73.56 283 HIS B O 1
ATOM 4880 N N . HIS B 1 284 ? 16.297 18.609 16.312 1 86.56 284 HIS B N 1
ATOM 4881 C CA . HIS B 1 284 ? 15.125 18.891 17.125 1 86.56 284 HIS B CA 1
ATOM 4882 C C . HIS B 1 284 ? 15.508 19.578 18.438 1 86.56 284 HIS B C 1
ATOM 4884 O O . HIS B 1 284 ? 16.562 19.297 19 1 86.56 284 HIS B O 1
ATOM 4890 N N . TYR B 1 285 ? 14.766 20.484 18.938 1 88.56 285 TYR B N 1
ATOM 4891 C CA . TYR B 1 285 ? 15.094 21.297 20.109 1 88.56 285 TYR B CA 1
ATOM 4892 C C . TYR B 1 285 ? 15.219 20.438 21.359 1 88.56 285 TYR B C 1
ATOM 4894 O O . TYR B 1 285 ? 15.789 20.875 22.359 1 88.56 285 TYR B O 1
ATOM 4902 N N . TRP B 1 286 ? 14.797 19.172 21.297 1 88.44 286 TRP B N 1
ATOM 4903 C CA . TRP B 1 286 ? 14.914 18.297 22.469 1 88.44 286 TRP B CA 1
ATOM 4904 C C . TRP B 1 286 ? 16.141 17.391 22.344 1 88.44 286 TRP B C 1
ATOM 4906 O O . TRP B 1 286 ? 16.422 16.625 23.266 1 88.44 286 TRP B O 1
ATOM 4916 N N . GLU B 1 287 ? 16.547 17.312 21.141 1 78.31 287 GLU B N 1
ATOM 4917 C CA . GLU B 1 287 ? 17.672 16.406 20.922 1 78.31 287 GLU B CA 1
ATOM 4918 C C . GLU B 1 287 ? 19 17.156 21 1 78.31 287 GLU B C 1
ATOM 4920 O O . GLU B 1 287 ? 19.078 18.344 20.625 1 78.31 287 GLU B O 1
ATOM 4925 N N . LYS B 1 288 ? 19.953 16.594 21.859 1 62.97 288 LYS B N 1
ATOM 4926 C CA . LYS B 1 288 ? 21.328 17.094 21.797 1 62.97 288 LYS B CA 1
ATOM 4927 C C . LYS B 1 288 ? 22.062 16.547 20.578 1 62.97 288 LYS B C 1
ATOM 4929 O O . LYS B 1 288 ? 23.25 16.828 20.375 1 62.97 288 LYS B O 1
ATOM 4934 N N . ASN B 1 289 ? 21.344 15.859 19.719 1 51.59 289 ASN B N 1
ATOM 4935 C CA . ASN B 1 289 ? 21.891 14.75 18.938 1 51.59 289 ASN B CA 1
ATOM 4936 C C . ASN B 1 289 ? 22.594 15.234 17.688 1 51.59 289 ASN B C 1
ATOM 4938 O O . ASN B 1 289 ? 22.172 16.203 17.062 1 51.59 289 ASN B O 1
ATOM 4942 N N . ARG B 1 290 ? 23.578 14.602 17.297 1 46.44 290 ARG B N 1
ATOM 4943 C CA . ARG B 1 290 ? 24.578 14.594 16.234 1 46.44 290 ARG B CA 1
ATOM 4944 C C . ARG B 1 290 ? 23.938 14.258 14.891 1 46.44 290 ARG B C 1
ATOM 4946 O O . ARG B 1 290 ? 24.547 14.477 13.836 1 46.44 290 ARG B O 1
ATOM 4953 N N . TYR B 1 291 ? 22.922 13.352 14.812 1 45.84 291 TYR B N 1
ATOM 4954 C CA . TYR B 1 291 ? 22.531 12.758 13.539 1 45.84 291 TYR B CA 1
ATOM 4955 C C . TYR B 1 291 ? 21.438 13.586 12.875 1 45.84 291 TYR B C 1
ATOM 4957 O O . TYR B 1 291 ? 20.625 13.055 12.109 1 45.84 291 TYR B O 1
ATOM 4965 N N . ALA B 1 292 ? 21.188 14.75 13.188 1 48.84 292 ALA B N 1
ATOM 4966 C CA . ALA B 1 292 ? 20.219 15.75 12.742 1 48.84 292 ALA B CA 1
ATOM 4967 C C . ALA B 1 292 ? 20.094 15.75 11.219 1 48.84 292 ALA B C 1
ATOM 4969 O O . ALA B 1 292 ? 19.062 16.141 10.672 1 48.84 292 ALA B O 1
ATOM 4970 N N . GLY B 1 293 ? 21.016 15.188 10.609 1 44.41 293 GLY B N 1
ATOM 4971 C CA . GLY B 1 293 ? 21.094 15.289 9.164 1 44.41 293 GLY B CA 1
ATOM 4972 C C . GLY B 1 293 ? 20.344 14.172 8.453 1 44.41 293 GLY B C 1
ATOM 4973 O O . GLY B 1 293 ? 20.406 14.062 7.227 1 44.41 293 GLY B O 1
ATOM 4974 N N . ALA B 1 294 ? 19.719 13.312 9.172 1 44.62 294 ALA B N 1
ATOM 4975 C CA . ALA B 1 294 ? 19.141 12.125 8.539 1 44.62 294 ALA B CA 1
ATOM 4976 C C . ALA B 1 294 ? 18.047 12.508 7.555 1 44.62 294 ALA B C 1
ATOM 4978 O O . ALA B 1 294 ? 17.891 11.875 6.504 1 44.62 294 ALA B O 1
ATOM 4979 N N . PHE B 1 295 ? 17.297 13.555 7.855 1 48.12 295 PHE B N 1
ATOM 4980 C CA . PHE B 1 295 ? 16.266 13.977 6.922 1 48.12 295 PHE B CA 1
ATOM 4981 C C . PHE B 1 295 ? 16.875 14.375 5.582 1 48.12 295 PHE B C 1
ATOM 4983 O O . PHE B 1 295 ? 16.281 14.133 4.527 1 48.12 295 PHE B O 1
ATOM 4990 N N . ARG B 1 296 ? 18.047 15.008 5.656 1 47.12 296 ARG B N 1
ATOM 4991 C CA . ARG B 1 296 ? 18.719 15.398 4.422 1 47.12 296 ARG B CA 1
ATOM 4992 C C . ARG B 1 296 ? 19.203 14.172 3.648 1 47.12 296 ARG B C 1
ATOM 4994 O O . ARG B 1 296 ? 19.25 14.188 2.418 1 47.12 296 ARG B O 1
ATOM 5001 N N . ALA B 1 297 ? 19.328 13.102 4.488 1 46.16 297 ALA B N 1
ATOM 5002 C CA . ALA B 1 297 ? 20 11.969 3.865 1 46.16 297 ALA B CA 1
ATOM 5003 C C . ALA B 1 297 ? 19.031 11.141 3.031 1 46.16 297 ALA B C 1
ATOM 5005 O O . ALA B 1 297 ? 19.438 10.516 2.043 1 46.16 297 ALA B O 1
ATOM 5006 N N . THR B 1 298 ? 17.844 11.328 3.361 1 53.28 298 THR B N 1
ATOM 5007 C CA . THR B 1 298 ? 16.984 10.375 2.664 1 53.28 298 THR B CA 1
ATOM 5008 C C . THR B 1 298 ? 16.562 10.93 1.306 1 53.28 298 THR B C 1
ATOM 5010 O O . THR B 1 298 ? 16.141 10.172 0.426 1 53.28 298 THR B O 1
ATOM 5013 N N . GLY B 1 299 ? 16.859 12.25 1.19 1 62.22 299 GLY B N 1
ATOM 5014 C CA . GLY B 1 299 ? 16.531 12.875 -0.079 1 62.22 299 GLY B CA 1
ATOM 5015 C C . GLY B 1 299 ? 15.039 12.867 -0.37 1 62.22 299 GLY B C 1
ATOM 5016 O O . GLY B 1 299 ? 14.617 13.133 -1.497 1 62.22 299 GLY B O 1
ATOM 5017 N N . VAL B 1 300 ? 14.25 12.625 0.602 1 72.56 300 VAL B N 1
ATOM 5018 C CA . VAL B 1 300 ? 12.812 12.508 0.375 1 72.56 300 VAL B CA 1
ATOM 5019 C C . VAL B 1 300 ? 12.203 13.898 0.221 1 72.56 300 VAL B C 1
ATOM 5021 O O . VAL B 1 300 ? 11.391 14.133 -0.678 1 72.56 300 VAL B O 1
ATOM 5024 N N . HIS B 1 301 ? 12.688 14.797 1.05 1 81.62 301 HIS B N 1
ATOM 5025 C CA . HIS B 1 301 ? 12.25 16.188 0.953 1 81.62 301 HIS B CA 1
ATOM 5026 C C . HIS B 1 301 ? 13.367 17.078 0.399 1 81.62 301 HIS B C 1
ATOM 5028 O O . HIS B 1 301 ? 14.547 16.75 0.539 1 81.62 301 HIS B O 1
ATOM 5034 N N . HIS B 1 302 ? 12.938 18.078 -0.337 1 82.44 302 HIS B N 1
ATOM 5035 C CA . HIS B 1 302 ? 13.906 19.094 -0.725 1 82.44 302 HIS B CA 1
ATOM 5036 C C . HIS B 1 302 ? 13.898 20.266 0.257 1 82.44 302 HIS B C 1
ATOM 5038 O O . HIS B 1 302 ? 13.203 21.266 0.042 1 82.44 302 HIS B O 1
ATOM 5044 N N . ALA B 1 303 ? 14.75 20.109 1.24 1 83.94 303 ALA B N 1
ATOM 5045 C CA . ALA B 1 303 ? 14.734 21.031 2.371 1 83.94 303 ALA B CA 1
ATOM 5046 C C . ALA B 1 303 ? 15.008 22.469 1.913 1 83.94 303 ALA B C 1
ATOM 5048 O O . ALA B 1 303 ? 14.383 23.406 2.395 1 83.94 303 ALA B O 1
ATOM 5049 N N . GLY B 1 304 ? 15.961 22.625 1.062 1 84.25 304 GLY B N 1
ATOM 5050 C CA . GLY B 1 304 ? 16.297 23.953 0.56 1 84.25 304 GLY B CA 1
ATOM 5051 C C . GLY B 1 304 ? 15.125 24.625 -0.134 1 84.25 304 GLY B C 1
ATOM 5052 O O . GLY B 1 304 ? 14.867 25.812 0.097 1 84.25 304 GLY B O 1
ATOM 5053 N N . PHE B 1 305 ? 14.492 23.906 -0.948 1 88.75 305 PHE B N 1
ATOM 5054 C CA . PHE B 1 305 ? 13.367 24.484 -1.672 1 88.75 305 PHE B CA 1
ATOM 5055 C C . PHE B 1 305 ? 12.227 24.844 -0.717 1 88.75 305 PHE B C 1
ATOM 5057 O O . PHE B 1 305 ? 11.594 25.891 -0.861 1 88.75 305 PHE B O 1
ATOM 5064 N N . GLU B 1 306 ? 11.945 23.953 0.222 1 92.19 306 GLU B N 1
ATOM 5065 C CA . GLU B 1 306 ? 10.891 24.234 1.194 1 92.19 306 GLU B CA 1
ATOM 5066 C C . GLU B 1 306 ? 11.219 25.484 2.008 1 92.19 306 GLU B C 1
ATOM 5068 O O . GLU B 1 306 ? 10.328 26.281 2.309 1 92.19 306 GLU B O 1
ATOM 5073 N N . ARG B 1 307 ? 12.508 25.594 2.303 1 90.69 307 ARG B N 1
ATOM 5074 C CA . ARG B 1 307 ? 12.922 26.812 2.996 1 90.69 307 ARG B CA 1
ATOM 5075 C C . ARG B 1 307 ? 12.648 28.047 2.143 1 90.69 307 ARG B C 1
ATOM 5077 O O . ARG B 1 307 ? 12.25 29.094 2.662 1 90.69 307 ARG B O 1
ATOM 5084 N N . GLN B 1 308 ? 12.898 27.969 0.909 1 92.75 308 GLN B N 1
ATOM 5085 C CA . GLN B 1 308 ? 12.633 29.078 -0.004 1 92.75 308 GLN B CA 1
ATOM 5086 C C . GLN B 1 308 ? 11.141 29.422 -0.019 1 92.75 308 GLN B C 1
ATOM 5088 O O . GLN B 1 308 ? 10.781 30.609 -0.057 1 92.75 308 GLN B O 1
ATOM 5093 N N . VAL B 1 309 ? 10.297 28.438 -0.019 1 96.06 309 VAL B N 1
ATOM 5094 C CA . VAL B 1 309 ? 8.852 28.641 0.016 1 96.06 309 VAL B CA 1
ATOM 5095 C C . VAL B 1 309 ? 8.469 29.422 1.275 1 96.06 309 VAL B C 1
ATOM 5097 O O . VAL B 1 309 ? 7.727 30.406 1.206 1 96.06 309 VAL B O 1
ATOM 5100 N N . ILE B 1 310 ? 9.039 29.062 2.389 1 96.5 310 ILE B N 1
ATOM 5101 C CA . ILE B 1 310 ? 8.734 29.672 3.674 1 96.5 310 ILE B CA 1
ATOM 5102 C C . ILE B 1 310 ? 9.219 31.125 3.678 1 96.5 310 ILE B C 1
ATOM 5104 O O . ILE B 1 310 ? 8.508 32.031 4.133 1 96.5 310 ILE B O 1
ATOM 5108 N N . THR B 1 311 ? 10.375 31.297 3.152 1 95.25 311 THR B N 1
ATOM 5109 C CA . THR B 1 311 ? 10.938 32.625 3.072 1 95.25 311 THR B CA 1
ATOM 5110 C C . THR B 1 311 ? 10.07 33.531 2.197 1 95.25 311 THR B C 1
ATOM 5112 O O . THR B 1 311 ? 9.812 34.688 2.553 1 95.25 311 THR B O 1
ATOM 5115 N N . GLN B 1 312 ? 9.648 33.031 1.07 1 96.62 312 GLN B N 1
ATOM 5116 C CA . GLN B 1 312 ? 8.812 33.781 0.162 1 96.62 312 GLN B CA 1
ATOM 5117 C C . GLN B 1 312 ? 7.473 34.156 0.81 1 96.62 312 GLN B C 1
ATOM 5119 O O . GLN B 1 312 ? 6.949 35.25 0.61 1 96.62 312 GLN B O 1
ATOM 5124 N N . LEU B 1 313 ? 6.934 33.219 1.6 1 98.19 313 LEU B N 1
ATOM 5125 C CA . LEU B 1 313 ? 5.699 33.469 2.332 1 98.19 313 LEU B CA 1
ATOM 5126 C C . LEU B 1 313 ? 5.891 34.625 3.324 1 98.19 313 LEU B C 1
ATOM 5128 O O . LEU B 1 313 ? 5.012 35.469 3.479 1 98.19 313 LEU B O 1
ATOM 5132 N N . ALA B 1 314 ? 7.008 34.625 3.986 1 97.38 314 ALA B N 1
ATOM 5133 C CA . ALA B 1 314 ? 7.316 35.656 4.965 1 97.38 314 ALA B CA 1
ATOM 5134 C C . ALA B 1 314 ? 7.512 37 4.281 1 97.38 314 ALA B C 1
ATOM 5136 O O . ALA B 1 314 ? 6.992 38.031 4.746 1 97.38 314 ALA B O 1
ATOM 5137 N N . ILE B 1 315 ? 8.234 37 3.189 1 96.81 315 ILE B N 1
ATOM 5138 C CA . ILE B 1 315 ? 8.492 38.219 2.438 1 96.81 315 ILE B CA 1
ATOM 5139 C C . ILE B 1 315 ? 7.172 38.812 1.938 1 96.81 315 ILE B C 1
ATOM 5141 O O . ILE B 1 315 ? 6.969 40.031 1.978 1 96.81 315 ILE B O 1
ATOM 5145 N N . GLY B 1 316 ? 6.281 37.969 1.55 1 96.19 316 GLY B N 1
ATOM 5146 C CA . GLY B 1 316 ? 4.996 38.406 1.026 1 96.19 316 GLY B CA 1
ATOM 5147 C C . GLY B 1 316 ? 4.012 38.781 2.111 1 96.19 316 GLY B C 1
ATOM 5148 O O . GLY B 1 316 ? 2.93 39.312 1.818 1 96.19 316 GLY B O 1
ATOM 5149 N N . GLY B 1 317 ? 4.383 38.562 3.373 1 96.69 317 GLY B N 1
ATOM 5150 C CA . GLY B 1 317 ? 3.535 38.906 4.496 1 96.69 317 GLY B CA 1
ATOM 5151 C C . GLY B 1 317 ? 2.406 37.938 4.734 1 96.69 317 GLY B C 1
ATOM 5152 O O . GLY B 1 317 ? 1.407 38.281 5.375 1 96.69 317 GLY B O 1
ATOM 5153 N N . LYS B 1 318 ? 2.502 36.781 4.172 1 97.88 318 LYS B N 1
ATOM 5154 C CA . LYS B 1 318 ? 1.462 35.781 4.324 1 97.88 318 LYS B CA 1
ATOM 5155 C C . LYS B 1 318 ? 1.646 35 5.621 1 97.88 318 LYS B C 1
ATOM 5157 O O . LYS B 1 318 ? 0.695 34.375 6.129 1 97.88 318 LYS B O 1
ATOM 5162 N N . ILE B 1 319 ? 2.889 35.031 6.109 1 98.44 319 ILE B N 1
ATOM 5163 C CA . ILE B 1 319 ? 3.18 34.469 7.43 1 98.44 319 ILE B CA 1
ATOM 5164 C C . ILE B 1 319 ? 4.117 35.438 8.18 1 98.44 319 ILE B C 1
ATOM 5166 O O . ILE B 1 319 ? 4.742 36.312 7.582 1 98.44 319 ILE B O 1
ATOM 5170 N N . ARG B 1 320 ? 4.074 35.312 9.461 1 98.19 320 ARG B N 1
ATOM 5171 C CA . ARG B 1 320 ? 5.129 35.875 10.305 1 98.19 320 ARG B CA 1
ATOM 5172 C C . ARG B 1 320 ? 6.086 34.781 10.766 1 98.19 320 ARG B C 1
ATOM 5174 O O . ARG B 1 320 ? 5.695 33.875 11.5 1 98.19 320 ARG B O 1
ATOM 5181 N N . LEU B 1 321 ? 7.312 34.875 10.336 1 97.5 321 LEU B N 1
ATOM 5182 C CA . LEU B 1 321 ? 8.312 33.844 10.656 1 97.5 321 LEU B CA 1
ATOM 5183 C C . LEU B 1 321 ? 9.156 34.281 11.852 1 97.5 321 LEU B C 1
ATOM 5185 O O . LEU B 1 321 ? 9.734 35.375 11.844 1 97.5 321 LEU B O 1
ATOM 5189 N N . TYR B 1 322 ? 9.203 33.531 12.859 1 96.56 322 TYR B N 1
ATOM 5190 C CA . TYR B 1 322 ? 10.047 33.75 14.031 1 96.56 322 TYR B CA 1
ATOM 5191 C C . TYR B 1 322 ? 11.281 32.844 13.984 1 96.56 322 TYR B C 1
ATOM 5193 O O . TYR B 1 322 ? 11.172 31.641 14.18 1 96.56 322 TYR B O 1
ATOM 5201 N N . PRO B 1 323 ? 12.453 33.312 13.773 1 89.81 323 PRO B N 1
ATOM 5202 C CA . PRO B 1 323 ? 13.633 32.531 13.398 1 89.81 323 PRO B CA 1
ATOM 5203 C C . PRO B 1 323 ? 14.234 31.781 14.586 1 89.81 323 PRO B C 1
ATOM 5205 O O . PRO B 1 323 ? 15.047 30.859 14.398 1 89.81 323 PRO B O 1
ATOM 5208 N N . GLY B 1 324 ? 13.867 32.125 15.734 1 87.88 324 GLY B N 1
ATOM 5209 C CA . GLY B 1 324 ? 14.484 31.5 16.875 1 87.88 324 GLY B CA 1
ATOM 5210 C C . GLY B 1 324 ? 15.875 32 17.172 1 87.88 324 GLY B C 1
ATOM 5211 O O . GLY B 1 324 ? 16.188 33.188 16.906 1 87.88 324 GLY B O 1
ATOM 5212 N N . GLN B 1 325 ? 16.641 31.281 17.906 1 79.94 325 GLN B N 1
ATOM 5213 C CA . GLN B 1 325 ? 18 31.656 18.281 1 79.94 325 GLN B CA 1
ATOM 5214 C C . GLN B 1 325 ? 19.016 31.094 17.281 1 79.94 325 GLN B C 1
ATOM 5216 O O . GLN B 1 325 ? 18.797 30.047 16.672 1 79.94 325 GLN B O 1
#

Solvent-accessible surface area (backbone atoms only — not comparable to full-atom values): 36614 Å² total; per-residue (Å²): 142,92,80,79,88,82,87,82,85,89,85,89,86,85,79,82,85,77,90,80,83,86,89,90,79,89,77,85,80,82,75,78,74,76,64,73,73,66,72,76,70,77,75,63,47,26,48,44,98,58,42,42,77,43,79,88,69,35,69,76,54,58,74,43,62,59,88,83,62,56,51,48,33,25,80,91,56,45,77,66,56,67,70,40,46,54,56,42,60,57,61,39,58,62,61,59,52,47,42,51,45,39,50,48,39,51,75,52,49,19,49,38,64,85,72,75,73,75,76,38,50,85,42,63,44,32,27,23,41,41,52,50,14,35,23,28,52,85,44,58,38,4,68,66,41,52,68,33,78,35,24,36,35,44,42,74,59,80,38,90,95,37,37,61,26,65,12,81,66,59,38,33,40,34,26,37,59,84,33,59,63,70,50,59,86,84,24,28,40,30,38,50,59,64,34,70,64,38,52,54,34,52,59,20,21,71,66,77,36,48,40,36,61,75,100,49,75,31,64,30,60,51,49,60,43,57,48,32,40,36,34,52,18,58,56,34,52,50,46,46,21,48,50,66,45,62,58,49,34,80,43,68,44,71,68,56,53,51,50,55,45,44,52,74,72,25,31,34,40,35,38,32,22,62,61,54,35,98,80,62,29,54,27,39,50,86,51,94,60,84,66,26,47,54,65,68,65,67,52,42,40,36,65,70,57,52,49,50,48,54,49,51,36,36,74,54,62,46,31,46,72,46,72,54,92,142,82,84,75,87,61,87,76,77,85,86,79,81,90,82,91,77,84,84,86,92,82,67,86,70,83,67,80,78,75,73,75,73,72,63,73,70,67,72,76,71,76,75,65,47,28,48,44,98,57,40,42,76,43,81,90,69,33,68,77,54,57,74,43,62,57,90,84,61,56,52,49,35,26,81,90,56,45,77,66,56,66,71,40,46,54,55,42,60,58,61,37,58,61,60,59,53,47,42,51,46,37,51,48,38,49,75,50,50,19,49,38,62,86,72,75,72,75,77,37,50,86,41,63,44,33,28,24,40,41,52,49,14,33,22,28,52,87,44,59,38,4,67,68,40,50,69,35,77,33,23,36,34,44,42,75,59,83,39,88,95,39,37,61,25,66,13,81,67,59,40,32,40,34,26,36,61,83,34,59,61,70,48,59,86,84,24,27,42,29,37,49,58,62,34,72,65,42,50,54,36,51,58,21,20,71,66,76,35,49,40,36,60,76,97,49,74,30,63,29,59,51,49,61,44,57,48,32,40,34,35,50,18,57,58,33,51,50,45,46,20,49,51,64,44,62,57,50,35,79,43,68,45,72,67,55,52,50,51,55,45,45,55,75,73,26,31,34,39,35,39,32,21,62,61,52,34,99,81,63,30,53,27,38,50,84,52,93,60,88,67,28,48,53,64,68,66,68,51,42,38,37,63,68,59,52,49,50,46,52,49,51,34,35,74,54,63,47,31,47,73,46,72,52,92

pLDDT: mean 79.03, std 24.82, range [14.85, 98.94]

Secondary structure (DSSP, 8-state):
--------------------------------------------SSSSSS-TT-TTS-HHHHHH--TTS--B--GGG----HHHHHHHHTTS-HHHHHHHHHHHHHHTT--S-TT-S---TT---EEEEE--BGGGTT---HHHHHTSSEEEEETT---TT-HHHH-S--SEEEE-GGG-----TTPEEEE--SSHHHHHHHHHHTTT----BSSSB--S-----TTSEEEB-HHHHHHIIIIISTT-BSS--HHHHHHHHHHHH-SEEEEES-S--TTS---BTT---S-TTHHHHH-SB-HHHHHHHHHHHHHTTSSEEE---/----TT--------------------------------------SSSSSS-TT-TTS-HHHHHH--TTS--B--GGG----HHHHHHHHTTS-HHHHHHHHHHHHHHTT--S-TT-S---TT---EEEEE--BGGGTT---HHHHHTSSEEEEETT---TT-HHHH-S--SEEEE-GGG-----TTPEEEE--SSHHHHHHHHHHTTT----BSSSB--S-----TTSEEEB-HHHHHHIIIIISTT-BSS--HHHHHHHHHHHH-SEEEEES-S--TTS---BTT---S-TTHHHHH-SB-HHHHHHHHHHHHHTTSSEEE---